Protein 3NX4 (pdb70)

CATH classification: 3.90.180.10 (+1 more: 3.40.50.720)

Secondary structure (DSSP, 8-state):
-EEEEEESSSSEEEEEE---GGGSPP-SEEEEEEEEEE-HHHHHHHHT-TT---S-----SEEEEEEEEESSTT--TT-EEEEE-TTBTTTB--SSBSEEEE-GGG-EEPPTT--TTT---HHHHHH-----TTTTT--GGG--EEESSTTSHHHHHHHHHHHHTT--EEEEES-GGGHHHHHHHT-SEEEEGGGSS---SS-----SEEEESS-HHHHHHHHH--TT-EEEE---TT-SEEEEE--HHHH--EEEE------HHHHHHHHHHHHHHS-HHHHHHHEEEEEGGGHHHHHHHHHTT---SEEEEE--/-EEEEEEETTEEEEEEE---GGGSPP-SEEEEEEEEEE-HHHHHHHHT-TT---S-----SEEEEEEEEE-STT--TT-EEEEE-TTBTTTB--SSBSEEEE-GGG-EEPPTT--TTT---HHHHHH-----TTTTT--GGG--EEESSTTSHHHHHHHHHHHHTT--EEEEES-GGGHHHHHHHT-SEEEEGGGSS---SS-----SEEEES-BHHHHHHHHH--TT-EEEE---TTBSEEEEE--HHHH--EEEE------HHHHHHHHHHHHHHS-HHHHHHHEEEEEGGGHHHHHHHHHTT---SEEEEE--

B-factor: mean 46.07, std 22.83, range [15.89, 258.92]

Structure (mmCIF, N/CA/C/O backbone):
data_3NX4
#
_entry.id   3NX4
#
_cell.length_a   103.218
_cell.length_b   122.364
_cell.length_c   64.912
_cell.angle_alpha   90.0
_cell.angle_beta   121.1
_cell.angle_gamma   90.0
#
_symmetry.space_group_name_H-M   'C 1 2 1'
#
loop_
_entity.id
_entity.type
_entity.pdbx_description
1 polymer 'Putative oxidoreductase'
2 non-polymer 'NADP NICOTINAMIDE-ADENINE-DINUCLEOTIDE PHOSPHATE'
3 water water
#
loop_
_atom_site.group_PDB
_atom_site.id
_atom_site.type_symbol
_atom_site.label_atom_id
_atom_site.label_alt_id
_atom_site.label_comp_id
_atom_site.label_asym_id
_atom_site.label_entity_id
_atom_site.label_seq_id
_atom_site.pdbx_PDB_ins_code
_atom_site.Cartn_x
_atom_site.Cartn_y
_atom_site.Cartn_z
_atom_site.occupancy
_atom_site.B_iso_or_equiv
_atom_site.auth_seq_id
_atom_site.auth_comp_id
_atom_site.auth_asym_id
_atom_site.auth_atom_id
_atom_site.pdbx_PDB_model_num
ATOM 9 N N . GLN A 1 2 ? 26.630 60.018 -14.116 1.00 54.18 2 GLN A N 1
ATOM 10 C CA . GLN A 1 2 ? 26.652 58.652 -14.619 1.00 57.28 2 GLN A CA 1
ATOM 11 C C . GLN A 1 2 ? 26.172 57.598 -13.728 1.00 59.60 2 GLN A C 1
ATOM 12 O O . GLN A 1 2 ? 26.635 57.645 -12.594 1.00 54.58 2 GLN A O 1
ATOM 18 N N . ALA A 1 3 ? 25.357 56.637 -14.127 1.00 49.98 3 ALA A N 1
ATOM 19 C CA . ALA A 1 3 ? 24.989 55.542 -13.255 1.00 57.00 3 ALA A CA 1
ATOM 20 C C . ALA A 1 3 ? 24.770 54.235 -14.008 1.00 59.56 3 ALA A C 1
ATOM 21 O O . ALA A 1 3 ? 24.437 54.242 -15.185 1.00 57.08 3 ALA A O 1
ATOM 23 N N . LEU A 1 4 ? 24.933 53.113 -13.319 1.00 54.70 4 LEU A N 1
ATOM 24 C CA . LEU A 1 4 ? 24.650 51.826 -13.920 1.00 47.12 4 LEU A CA 1
ATOM 25 C C . LEU A 1 4 ? 23.153 51.628 -13.796 1.00 53.22 4 LEU A C 1
ATOM 26 O O . LEU A 1 4 ? 22.601 51.721 -12.711 1.00 56.38 4 LEU A O 1
ATOM 31 N N . ILE A 1 5 ? 22.498 51.357 -14.912 1.00 52.97 5 ILE A N 1
ATOM 32 C CA . ILE A 1 5 ? 21.052 51.243 -14.938 1.00 55.58 5 ILE A CA 1
ATOM 33 C C . ILE A 1 5 ? 20.553 49.878 -15.346 1.00 59.95 5 ILE A C 1
ATOM 34 O O . ILE A 1 5 ? 21.042 49.301 -16.297 1.00 56.61 5 ILE A O 1
ATOM 39 N N . LEU A 1 6 ? 19.569 49.374 -14.616 1.00 62.36 6 LEU A N 1
ATOM 40 C CA . LEU A 1 6 ? 18.975 48.085 -14.913 1.00 67.77 6 LEU A CA 1
ATOM 41 C C . LEU A 1 6 ? 17.571 48.259 -15.451 1.00 76.53 6 LEU A C 1
ATOM 42 O O . LEU A 1 6 ? 16.748 48.925 -14.843 1.00 73.61 6 LEU A O 1
ATOM 47 N N . GLU A 1 7 ? 17.315 47.629 -16.593 1.00 89.64 7 GLU A N 1
ATOM 48 C CA . GLU A 1 7 ? 16.012 47.628 -17.242 1.00 102.16 7 GLU A CA 1
ATOM 49 C C . GLU A 1 7 ? 15.768 46.215 -17.757 1.00 103.32 7 GLU A C 1
ATOM 50 O O . GLU A 1 7 ? 16.712 45.543 -18.161 1.00 103.12 7 GLU A O 1
ATOM 56 N N . GLN A 1 8 ? 14.523 45.748 -17.741 1.00 104.17 8 GLN A N 1
ATOM 57 C CA . GLN A 1 8 ? 14.247 44.410 -18.259 1.00 107.94 8 GLN A CA 1
ATOM 58 C C . GLN A 1 8 ? 13.338 44.484 -19.479 1.00 117.51 8 GLN A C 1
ATOM 59 O O . GLN A 1 8 ? 12.199 44.931 -19.380 1.00 110.50 8 GLN A O 1
ATOM 65 N N . GLN A 1 9 ? 13.847 44.048 -20.629 1.00 133.28 9 GLN A N 1
ATOM 66 C CA . GLN A 1 9 ? 13.062 44.084 -21.859 1.00 149.82 9 GLN A CA 1
ATOM 67 C C . GLN A 1 9 ? 11.861 43.150 -21.869 1.00 155.80 9 GLN A C 1
ATOM 68 O O . GLN A 1 9 ? 10.752 43.554 -22.214 1.00 159.94 9 GLN A O 1
ATOM 74 N N . ASP A 1 10 ? 12.089 41.899 -21.482 1.00 155.21 10 ASP A N 1
ATOM 75 C CA . ASP A 1 10 ? 11.028 40.897 -21.460 1.00 155.06 10 ASP A CA 1
ATOM 76 C C . ASP A 1 10 ? 11.421 39.791 -20.500 1.00 146.80 10 ASP A C 1
ATOM 77 O O . ASP A 1 10 ? 11.911 38.747 -20.927 1.00 144.49 10 ASP A O 1
ATOM 82 N N . GLY A 1 11 ? 11.215 40.008 -19.211 1.00 141.12 11 GLY A N 1
ATOM 83 C CA . GLY A 1 11 ? 11.568 39.004 -18.230 1.00 134.98 11 GLY A CA 1
ATOM 84 C C . GLY A 1 11 ? 13.065 38.822 -18.103 1.00 127.78 11 GLY A C 1
ATOM 85 O O . GLY A 1 11 ? 13.541 37.963 -17.363 1.00 129.31 11 GLY A O 1
ATOM 86 N N . LYS A 1 12 ? 13.811 39.637 -18.838 1.00 118.26 12 LYS A N 1
ATOM 87 C CA . LYS A 1 12 ? 15.261 39.594 -18.769 1.00 109.24 12 LYS A CA 1
ATOM 88 C C . LYS A 1 12 ? 15.833 40.976 -18.489 1.00 97.50 12 LYS A C 1
ATOM 89 O O . LYS A 1 12 ? 15.436 41.959 -19.106 1.00 92.21 12 LYS A O 1
ATOM 95 N N . THR A 1 13 ? 16.762 41.038 -17.542 1.00 89.29 13 THR A N 1
ATOM 96 C CA . THR A 1 13 ? 17.389 42.294 -17.160 1.00 79.86 13 THR A CA 1
ATOM 97 C C . THR A 1 13 ? 18.491 42.755 -18.108 1.00 79.04 13 THR A C 1
ATOM 98 O O . THR A 1 13 ? 19.286 41.954 -18.585 1.00 76.33 13 THR A O 1
ATOM 102 N N . LEU A 1 14 ? 18.539 44.057 -18.362 1.00 78.45 14 LEU A N 1
ATOM 103 C CA . LEU A 1 14 ? 19.575 44.642 -19.199 1.00 72.91 14 LEU A CA 1
ATOM 104 C C . LEU A 1 14 ? 20.321 45.677 -18.376 1.00 66.79 14 LEU A C 1
ATOM 105 O O . LEU A 1 14 ? 19.706 46.544 -17.768 1.00 66.89 14 LEU A O 1
ATOM 110 N N . ALA A 1 15 ? 21.646 45.590 -18.361 1.00 64.11 15 ALA A N 1
ATOM 111 C CA . ALA A 1 15 ? 22.448 46.515 -17.582 1.00 63.10 15 ALA A CA 1
ATOM 112 C C . ALA A 1 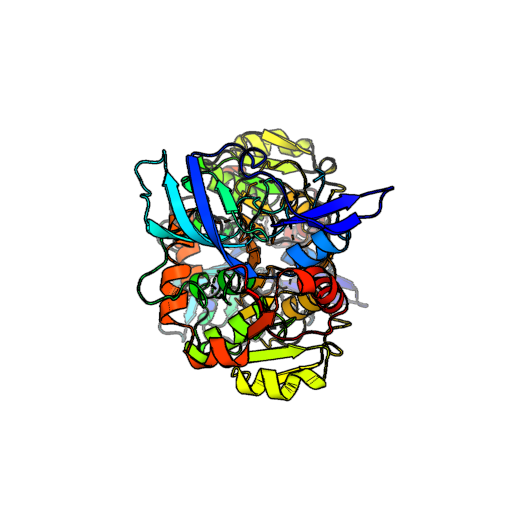15 ? 23.389 47.328 -18.441 1.00 62.50 15 ALA A C 1
ATOM 113 O O . ALA A 1 15 ? 24.134 46.781 -19.233 1.00 66.59 15 ALA A O 1
ATOM 115 N N . SER A 1 16 ? 23.354 48.640 -18.273 1.00 59.34 16 SER A N 1
ATOM 116 C CA . SER A 1 16 ? 24.229 49.514 -19.025 1.00 62.66 16 SER A CA 1
ATOM 117 C C . SER A 1 16 ? 24.532 50.763 -18.246 1.00 55.31 16 SER A C 1
ATOM 118 O O . SER A 1 16 ? 23.711 51.221 -17.479 1.00 58.00 16 SER A O 1
ATOM 121 N N . VAL A 1 17 ? 25.701 51.336 -18.458 1.00 50.19 17 VAL A N 1
ATOM 122 C CA . VAL A 1 17 ? 26.013 52.591 -17.818 1.00 53.32 17 VAL A CA 1
ATOM 123 C C . VAL A 1 17 ? 25.378 53.696 -18.652 1.00 59.58 17 VAL A C 1
ATOM 124 O O . VAL A 1 17 ? 25.494 53.717 -19.874 1.00 62.60 17 VAL A O 1
ATOM 128 N N . GLN A 1 18 ? 24.693 54.604 -17.975 1.00 59.90 18 GLN A N 1
ATOM 129 C CA . GLN A 1 18 ? 23.979 55.688 -18.622 1.00 62.84 18 GLN A CA 1
ATOM 130 C C . GLN A 1 18 ? 24.217 57.006 -17.926 1.00 68.35 18 GLN A C 1
ATOM 131 O O . GLN A 1 18 ? 24.706 57.060 -16.805 1.00 69.28 18 GLN A O 1
ATOM 137 N N . HIS A 1 19 ? 23.874 58.074 -18.624 1.00 75.72 19 HIS A N 1
ATOM 138 C CA . HIS A 1 19 ? 23.944 59.408 -18.078 1.00 82.48 19 HIS A CA 1
ATOM 139 C C . HIS A 1 19 ? 22.523 59.824 -17.770 1.00 76.94 19 HIS A C 1
ATOM 140 O O . HIS A 1 19 ? 21.603 59.520 -18.519 1.00 75.95 19 HIS A O 1
ATOM 147 N N . LEU A 1 20 ? 22.341 60.473 -16.632 1.00 75.55 20 LEU A N 1
ATOM 148 C CA . LEU A 1 20 ? 21.027 60.925 -16.225 1.00 78.62 20 LEU A CA 1
ATOM 149 C C . LEU A 1 20 ? 21.142 62.192 -15.422 1.00 81.00 20 LEU A C 1
ATOM 150 O O . LEU A 1 20 ? 22.228 62.564 -14.991 1.00 78.68 20 LEU A O 1
ATOM 155 N N . GLU A 1 21 ? 20.024 62.884 -15.267 1.00 81.58 21 GLU A N 1
ATOM 156 C CA . GLU A 1 21 ? 19.998 64.083 -14.453 1.00 82.04 21 GLU A CA 1
ATOM 157 C C . GLU A 1 21 ? 19.827 63.730 -12.985 1.00 68.67 21 GLU A C 1
ATOM 158 O O . GLU A 1 21 ? 19.073 62.839 -12.631 1.00 65.04 21 GLU A O 1
ATOM 164 N N . GLU A 1 22 ? 20.501 64.488 -12.141 1.00 56.40 22 GLU A N 1
ATOM 165 C CA . GLU A 1 22 ? 20.504 64.265 -10.712 1.00 60.15 22 GLU A CA 1
ATOM 166 C C . GLU A 1 22 ? 19.087 64.351 -10.179 1.00 64.86 22 GLU A C 1
ATOM 167 O O . GLU A 1 22 ? 18.731 63.677 -9.223 1.00 62.54 22 GLU A O 1
ATOM 173 N N . SER A 1 23 ? 18.287 65.208 -10.798 1.00 64.58 23 SER A N 1
ATOM 174 C CA . SER A 1 23 ? 16.903 65.433 -10.379 1.00 63.20 23 SER A CA 1
ATOM 175 C C . SER A 1 23 ? 16.021 64.193 -10.553 1.00 62.50 23 SER A C 1
ATOM 176 O O . SER A 1 23 ? 14.871 64.184 -10.125 1.00 69.64 23 SER A O 1
ATOM 179 N N . GLN A 1 24 ? 16.565 63.155 -11.182 1.00 63.28 24 GLN A N 1
ATOM 180 C CA . GLN A 1 24 ? 15.840 61.899 -11.373 1.00 65.23 24 GLN A CA 1
ATOM 181 C C . GLN A 1 24 ? 15.970 60.966 -10.168 1.00 64.30 24 GLN A C 1
ATOM 182 O O . GLN A 1 24 ? 15.227 59.989 -10.044 1.00 62.68 24 GLN A O 1
ATOM 188 N N . LEU A 1 25 ? 16.925 61.258 -9.291 1.00 58.28 25 LEU A N 1
ATOM 189 C CA . LEU A 1 25 ? 17.135 60.441 -8.102 1.00 53.61 25 LEU A CA 1
ATOM 190 C C . LEU A 1 25 ? 15.896 60.454 -7.211 1.00 59.06 25 LEU A C 1
ATOM 191 O O . LEU A 1 25 ? 15.147 61.433 -7.205 1.00 59.33 25 LEU A O 1
ATOM 196 N N . PRO A 1 26 ? 15.686 59.373 -6.440 1.00 49.98 26 PRO A N 1
ATOM 197 C CA . PRO A 1 26 ? 14.540 59.331 -5.525 1.00 49.65 26 PRO A CA 1
ATOM 198 C C . PRO A 1 26 ? 14.618 60.469 -4.519 1.00 58.15 26 PRO A C 1
ATOM 199 O O . PRO A 1 26 ? 15.657 61.118 -4.400 1.00 58.79 26 PRO A O 1
ATOM 203 N N . ALA A 1 27 ? 13.531 60.715 -3.800 1.00 62.27 27 ALA A N 1
ATOM 204 C CA . ALA A 1 27 ? 13.536 61.765 -2.792 1.00 63.27 27 ALA A CA 1
ATOM 205 C C . ALA A 1 27 ? 14.244 61.277 -1.536 1.00 57.29 27 ALA A C 1
ATOM 206 O O . ALA A 1 27 ? 14.180 60.096 -1.197 1.00 59.61 27 ALA A O 1
ATOM 208 N N . GLY A 1 28 ? 14.925 62.192 -0.855 1.00 54.94 28 GLY A N 1
ATOM 209 C CA . GLY A 1 28 ? 15.606 61.871 0.385 1.00 51.69 28 GLY A CA 1
ATOM 210 C C . GLY A 1 28 ? 16.316 63.075 0.971 1.00 50.41 28 GLY A C 1
ATOM 211 O O . GLY A 1 28 ? 16.634 64.030 0.264 1.00 54.34 28 GLY A O 1
ATOM 212 N N . ASP A 1 29 ? 16.582 63.020 2.270 1.00 44.56 29 ASP A N 1
ATOM 213 C CA . ASP A 1 29 ? 17.160 64.157 2.975 1.00 41.71 29 ASP A CA 1
ATOM 214 C C . ASP A 1 29 ? 18.636 64.395 2.700 1.00 41.66 29 ASP A C 1
ATOM 215 O O . ASP A 1 29 ? 19.112 65.518 2.828 1.00 42.21 29 ASP A O 1
ATOM 220 N N . VAL A 1 30 ? 19.370 63.344 2.342 1.00 38.73 30 VAL A N 1
ATOM 221 C CA . VAL A 1 30 ? 20.811 63.481 2.202 1.00 35.81 30 VAL A CA 1
ATOM 222 C C . VAL A 1 30 ? 21.280 63.102 0.809 1.00 43.50 30 VAL A C 1
ATOM 223 O O . VAL A 1 30 ? 21.017 61.993 0.343 1.00 35.78 30 VAL A O 1
ATOM 227 N N . THR A 1 31 ? 21.963 64.041 0.153 1.00 37.85 31 THR A N 1
ATOM 228 C CA . THR A 1 31 ? 22.556 63.806 -1.157 1.00 36.76 31 THR A CA 1
ATOM 229 C C . THR A 1 31 ? 24.046 63.545 -1.034 1.00 39.58 31 THR A C 1
ATOM 230 O O . THR A 1 31 ? 24.787 64.346 -0.461 1.00 42.86 31 THR A O 1
ATOM 234 N N . VAL A 1 32 ? 24.479 62.416 -1.580 1.00 36.79 32 VAL A N 1
ATOM 235 C CA . VAL A 1 32 ? 25.859 61.984 -1.443 1.00 35.65 32 VAL A CA 1
ATOM 236 C C . VAL A 1 32 ? 26.540 61.892 -2.796 1.00 40.74 32 VAL A C 1
ATOM 237 O O . VAL A 1 32 ? 25.994 61.315 -3.737 1.00 42.43 32 VAL A O 1
ATOM 241 N N . ASP A 1 33 ? 27.726 62.481 -2.893 1.00 41.04 33 ASP A N 1
ATOM 242 C CA . ASP A 1 33 ? 28.576 62.290 -4.056 1.00 44.03 33 ASP A CA 1
ATOM 243 C C . ASP A 1 33 ? 29.394 61.034 -3.801 1.00 42.34 33 ASP A C 1
ATOM 244 O O . ASP A 1 33 ? 30.256 61.018 -2.923 1.00 38.92 33 ASP A O 1
ATOM 249 N N . VAL A 1 34 ? 29.094 59.984 -4.559 1.00 40.79 34 VAL A N 1
ATOM 250 C CA . VAL A 1 34 ? 29.664 58.660 -4.336 1.00 42.24 34 VAL A CA 1
ATOM 251 C C . VAL A 1 34 ? 31.066 58.543 -4.905 1.00 46.27 34 VAL A C 1
ATOM 252 O O . VAL A 1 34 ? 31.314 58.923 -6.049 1.00 42.49 34 VAL A O 1
ATOM 256 N N . HIS A 1 35 ? 31.987 58.011 -4.109 1.00 41.04 35 HIS A N 1
ATOM 257 C CA . HIS A 1 35 ? 33.363 57.853 -4.567 1.00 42.71 35 HIS A CA 1
ATOM 258 C C . HIS A 1 35 ? 33.738 56.393 -4.744 1.00 40.66 35 HIS A C 1
ATOM 259 O O . HIS A 1 35 ? 34.583 56.064 -5.573 1.00 42.73 35 HIS A O 1
ATOM 266 N N . TRP A 1 36 ? 33.096 55.523 -3.967 1.00 34.83 36 TRP A N 1
ATOM 267 C CA . TRP A 1 36 ? 33.338 54.087 -4.046 1.00 35.32 36 TRP A CA 1
ATOM 268 C C . TRP A 1 36 ? 32.044 53.315 -3.867 1.00 39.69 36 TRP A C 1
ATOM 269 O O . TRP A 1 36 ? 31.141 53.752 -3.149 1.00 35.34 36 TRP A O 1
ATOM 280 N N . SER A 1 37 ? 31.954 52.173 -4.535 1.00 36.90 37 SER A N 1
ATOM 281 C CA . SER A 1 37 ? 30.909 51.200 -4.253 1.00 34.13 37 SER A CA 1
ATOM 282 C C . SER A 1 37 ? 31.555 49.810 -4.272 1.00 36.81 37 SER A C 1
ATOM 283 O O . SER A 1 37 ? 32.781 49.696 -4.258 1.00 37.31 37 SER A O 1
ATOM 286 N N . SER A 1 38 ? 30.740 48.760 -4.291 1.00 31.83 38 SER A N 1
ATOM 287 C CA . SER A 1 38 ? 31.269 47.408 -4.404 1.00 31.55 38 SER A CA 1
ATOM 288 C C . SER A 1 38 ? 30.253 46.488 -5.060 1.00 34.79 38 SER A C 1
ATOM 289 O O . SER A 1 38 ? 29.117 46.882 -5.304 1.00 37.17 38 SER A O 1
ATOM 292 N N . LEU A 1 39 ? 30.675 45.273 -5.384 1.00 30.61 39 LEU A N 1
ATOM 293 C CA . LEU A 1 39 ? 29.750 44.276 -5.890 1.00 33.27 39 LEU A CA 1
ATOM 294 C C . LEU A 1 39 ? 29.665 43.129 -4.902 1.00 37.69 39 LEU A C 1
ATOM 295 O O . LEU A 1 39 ? 30.663 42.458 -4.636 1.00 37.02 39 LEU A O 1
ATOM 300 N N . ASN A 1 40 ? 28.467 42.910 -4.371 1.00 31.79 40 ASN A N 1
ATOM 301 C CA . ASN A 1 40 ? 28.190 41.762 -3.522 1.00 33.90 40 ASN A CA 1
ATOM 302 C C . ASN A 1 40 ? 27.443 40.710 -4.319 1.00 32.19 40 ASN A C 1
ATOM 303 O O . ASN A 1 40 ? 26.972 40.973 -5.421 1.00 33.41 40 ASN A O 1
ATOM 308 N N . TYR A 1 41 ? 27.324 39.517 -3.752 1.00 27.12 41 TYR A N 1
ATOM 309 C CA . TYR A 1 41 ? 26.556 38.461 -4.391 1.00 32.54 41 TYR A CA 1
ATOM 310 C C . TYR A 1 41 ? 25.160 38.973 -4.739 1.00 37.66 41 TYR A C 1
ATOM 311 O O . TYR A 1 41 ? 24.650 38.724 -5.832 1.00 33.34 41 TYR A O 1
ATOM 320 N N . LYS A 1 42 ? 24.542 39.704 -3.815 1.00 32.86 42 LYS A N 1
ATOM 321 C CA . LYS A 1 42 ? 23.195 40.200 -4.066 1.00 37.64 42 LYS A CA 1
ATOM 322 C C . LYS A 1 42 ? 23.171 41.188 -5.240 1.00 36.07 42 LYS A C 1
ATOM 323 O O . LYS A 1 42 ? 22.245 41.168 -6.047 1.00 43.55 42 LYS A O 1
ATOM 329 N N . ASP A 1 43 ? 24.189 42.043 -5.333 1.00 33.67 43 ASP A N 1
ATOM 330 C CA . ASP A 1 43 ? 24.310 42.965 -6.462 1.00 36.98 43 ASP A CA 1
ATOM 331 C C . ASP A 1 43 ? 24.462 42.185 -7.774 1.00 36.07 43 ASP A C 1
ATOM 332 O O . ASP A 1 43 ? 23.922 42.580 -8.807 1.00 40.62 43 ASP A O 1
ATOM 337 N N . ALA A 1 44 ? 25.221 41.091 -7.735 1.00 37.19 44 ALA A N 1
ATOM 338 C CA . ALA A 1 44 ? 25.441 40.279 -8.931 1.00 35.92 44 ALA A CA 1
ATOM 339 C C . ALA A 1 44 ? 24.138 39.616 -9.387 1.00 39.38 44 ALA A C 1
ATOM 340 O O . ALA A 1 44 ? 23.849 39.559 -10.580 1.00 43.90 44 ALA A O 1
ATOM 342 N N . LEU A 1 45 ? 23.352 39.122 -8.434 1.00 40.58 45 LEU A N 1
ATOM 343 C CA . LEU A 1 45 ? 22.019 38.598 -8.735 1.00 45.07 45 LEU A CA 1
ATOM 344 C C . LEU A 1 45 ? 21.135 39.661 -9.390 1.00 45.72 45 LEU A C 1
ATOM 345 O O . LEU A 1 45 ? 20.480 39.402 -10.400 1.00 44.65 45 LEU A O 1
ATOM 350 N N . ALA A 1 46 ? 21.105 40.853 -8.799 1.00 47.34 46 ALA A N 1
ATOM 351 C CA . ALA A 1 46 ? 20.332 41.957 -9.357 1.00 44.50 46 ALA A CA 1
ATOM 352 C C . ALA A 1 46 ? 20.757 42.250 -10.794 1.00 47.09 46 ALA A C 1
ATOM 353 O O . ALA A 1 46 ? 19.928 42.312 -11.705 1.00 51.34 46 ALA A O 1
ATOM 355 N N . ILE A 1 47 ? 22.058 42.424 -10.989 1.00 40.42 47 ILE A N 1
ATOM 356 C CA . ILE A 1 47 ? 22.583 42.887 -12.268 1.00 47.42 47 ILE A CA 1
ATOM 357 C C . ILE A 1 47 ? 22.419 41.846 -13.380 1.00 57.12 47 ILE A C 1
ATOM 358 O O . ILE A 1 47 ? 22.252 42.203 -14.544 1.00 51.97 47 ILE A O 1
ATOM 363 N N . THR A 1 48 ? 22.456 40.566 -13.019 1.00 57.30 48 THR A N 1
ATOM 364 C CA . THR A 1 48 ? 22.267 39.496 -13.995 1.00 52.02 48 THR A CA 1
ATOM 365 C C . THR A 1 48 ? 20.803 39.094 -14.132 1.00 57.50 48 THR A C 1
ATOM 366 O O . THR A 1 48 ? 20.458 38.272 -14.972 1.00 61.77 48 THR A O 1
ATOM 370 N N . GLY A 1 49 ? 19.942 39.666 -13.300 1.00 66.06 49 GLY A N 1
ATOM 371 C CA . GLY A 1 49 ? 18.518 39.406 -13.403 1.00 73.01 49 GLY A CA 1
ATOM 372 C C . GLY A 1 49 ? 18.081 38.103 -12.762 1.00 79.08 49 GLY A C 1
ATOM 373 O O . GLY A 1 49 ? 16.919 37.709 -12.862 1.00 79.97 49 GLY A O 1
ATOM 374 N N . LYS A 1 50 ? 19.011 37.429 -12.097 1.00 80.97 50 LYS A N 1
ATOM 375 C CA . LYS A 1 50 ? 18.680 36.212 -11.373 1.00 83.20 50 LYS A CA 1
ATOM 376 C C . LYS A 1 50 ? 18.292 36.543 -9.933 1.00 85.15 50 LYS A C 1
ATOM 377 O O . LYS A 1 50 ? 18.689 37.577 -9.396 1.00 88.01 50 LYS A O 1
ATOM 383 N N . GLY A 1 51 ? 17.491 35.676 -9.323 1.00 83.86 51 GLY A N 1
ATOM 384 C CA . GLY A 1 51 ? 17.211 35.771 -7.903 1.00 83.76 51 GLY A CA 1
ATOM 385 C C . GLY A 1 51 ? 16.047 36.648 -7.481 1.00 84.48 51 GLY A C 1
ATOM 386 O O . GLY A 1 51 ? 15.788 36.793 -6.285 1.00 81.46 51 GLY A O 1
ATOM 387 N N . LYS A 1 52 ? 15.349 37.242 -8.444 1.00 86.17 52 LYS A N 1
ATOM 388 C CA . LYS A 1 52 ? 14.161 38.034 -8.133 1.00 86.59 52 LYS A CA 1
ATOM 389 C C . LYS A 1 52 ? 14.475 39.141 -7.120 1.00 78.76 52 LYS A C 1
ATOM 390 O O . LYS A 1 52 ? 13.607 39.572 -6.361 1.00 79.94 52 LYS A O 1
ATOM 396 N N . ILE A 1 53 ? 15.722 39.598 -7.111 1.00 70.96 53 ILE A N 1
ATOM 397 C CA . ILE A 1 53 ? 16.146 40.651 -6.195 1.00 63.99 53 ILE A CA 1
ATOM 398 C C . ILE A 1 53 ? 15.440 41.975 -6.484 1.00 63.09 53 ILE A C 1
ATOM 399 O O . ILE A 1 53 ? 14.983 42.661 -5.568 1.00 57.80 53 ILE A O 1
ATOM 404 N N . ILE A 1 54 ? 15.335 42.321 -7.759 1.00 70.24 54 ILE A N 1
ATOM 405 C CA . ILE A 1 54 ? 14.712 43.574 -8.145 1.00 76.36 54 ILE A CA 1
ATOM 406 C C . ILE A 1 54 ? 13.312 43.371 -8.704 1.00 87.86 54 ILE A C 1
ATOM 407 O O . ILE A 1 54 ? 13.132 42.673 -9.696 1.00 86.31 54 ILE A O 1
ATOM 412 N N . ARG A 1 55 ? 12.323 43.985 -8.064 1.00 83.69 55 ARG A N 1
ATOM 413 C CA . ARG A 1 55 ? 10.950 43.919 -8.552 1.00 96.88 55 ARG A CA 1
ATOM 414 C C . ARG A 1 55 ? 10.499 45.239 -9.178 1.00 101.28 55 ARG A C 1
ATOM 415 O O . ARG A 1 55 ? 9.437 45.314 -9.781 1.00 104.50 55 ARG A O 1
ATOM 423 N N . HIS A 1 56 ? 11.321 46.270 -9.042 1.00 100.03 56 HIS A N 1
ATOM 424 C CA . HIS A 1 56 ? 11.014 47.581 -9.593 1.00 98.18 56 HIS A CA 1
ATOM 425 C C . HIS A 1 56 ? 12.057 48.003 -10.621 1.00 85.23 56 HIS A C 1
ATOM 426 O O . HIS A 1 56 ? 13.242 47.942 -10.355 1.00 85.03 56 HIS A O 1
ATOM 433 N N . PHE A 1 57 ? 11.612 48.437 -11.790 1.00 76.92 57 PHE A N 1
ATOM 434 C CA . PHE A 1 57 ? 12.514 48.905 -12.833 1.00 69.93 57 PHE A CA 1
ATOM 435 C C . PHE A 1 57 ? 11.967 50.201 -13.403 1.00 70.35 57 PHE A C 1
ATOM 436 O O . PHE A 1 57 ? 10.761 50.398 -13.423 1.00 75.49 57 PHE A O 1
ATOM 444 N N . PRO A 1 58 ? 12.828 51.084 -13.883 1.00 67.43 58 PRO A N 1
ATOM 445 C CA . PRO A 1 58 ? 14.279 50.920 -13.877 1.00 64.85 58 PRO A CA 1
ATOM 446 C C . PRO A 1 58 ? 14.894 51.083 -12.490 1.00 65.44 58 PRO A C 1
ATOM 447 O O . PRO A 1 58 ? 14.353 51.780 -11.643 1.00 66.06 58 PRO A O 1
ATOM 459 N N . ILE A 1 60 ? 18.687 51.523 -10.127 1.00 56.71 60 ILE A N 1
ATOM 460 C CA . ILE A 1 60 ? 20.117 51.712 -10.007 1.00 49.69 60 ILE A CA 1
ATOM 461 C C . ILE A 1 60 ? 20.490 50.751 -8.888 1.00 46.57 60 ILE A C 1
ATOM 462 O O . ILE A 1 60 ? 20.049 50.917 -7.764 1.00 49.86 60 ILE A O 1
ATOM 467 N N . PRO A 1 61 ? 21.292 49.742 -9.196 1.00 44.30 61 PRO A N 1
ATOM 468 C CA . PRO A 1 61 ? 21.639 48.734 -8.195 1.00 40.70 61 PRO A CA 1
ATOM 469 C C . PRO A 1 61 ? 22.810 49.203 -7.341 1.00 40.30 61 PRO A C 1
ATOM 470 O O . PRO A 1 61 ? 23.316 50.316 -7.533 1.00 39.56 61 PRO A O 1
ATOM 474 N N . GLY A 1 62 ? 23.231 48.355 -6.408 1.00 38.48 62 GLY A N 1
ATOM 475 C CA . GLY A 1 62 ? 24.345 48.665 -5.534 1.00 36.50 62 GLY A CA 1
ATOM 476 C C . GLY A 1 62 ? 23.858 48.891 -4.114 1.00 37.48 62 GLY A C 1
ATOM 477 O O . GLY A 1 62 ? 23.306 49.949 -3.797 1.00 37.09 62 GLY A O 1
ATOM 478 N N . ILE A 1 63 ? 24.069 47.897 -3.256 1.00 32.19 63 ILE A N 1
ATOM 479 C CA . ILE A 1 63 ? 23.571 47.958 -1.891 1.00 33.88 63 ILE A CA 1
ATOM 480 C C . ILE A 1 63 ? 24.540 48.698 -0.971 1.00 33.17 63 ILE A C 1
ATOM 481 O O . ILE A 1 63 ? 24.231 48.945 0.193 1.00 31.85 63 ILE A O 1
ATOM 486 N N . ASP A 1 64 ? 25.710 49.049 -1.498 1.00 27.40 64 ASP A N 1
ATOM 487 C CA . ASP A 1 64 ? 26.716 49.764 -0.719 1.00 33.84 64 ASP A CA 1
ATOM 488 C C . ASP A 1 64 ? 27.147 51.040 -1.432 1.00 37.67 64 ASP A C 1
ATOM 489 O O . ASP A 1 64 ? 27.100 51.120 -2.657 1.00 33.93 64 ASP A O 1
ATOM 494 N N . PHE A 1 65 ? 27.600 52.023 -0.663 1.00 31.00 65 PHE A N 1
ATOM 495 C CA . PHE A 1 65 ? 28.372 53.125 -1.230 1.00 34.35 65 PHE A CA 1
ATOM 496 C C . PHE A 1 65 ? 29.123 53.872 -0.136 1.00 36.10 65 PHE A C 1
ATOM 497 O O . PHE A 1 65 ? 28.791 53.767 1.045 1.00 31.45 65 PHE A O 1
ATOM 505 N N . ALA A 1 66 ? 30.158 54.599 -0.535 1.00 29.02 66 ALA A N 1
ATOM 506 C CA . ALA A 1 66 ? 30.837 55.519 0.361 1.00 29.40 66 ALA A CA 1
ATOM 507 C C . ALA A 1 66 ? 31.125 56.804 -0.408 1.00 32.44 66 ALA A C 1
ATOM 508 O O . ALA A 1 66 ? 31.533 56.761 -1.568 1.00 37.11 66 ALA A O 1
ATOM 510 N N . GLY A 1 67 ? 30.919 57.945 0.233 1.00 34.27 67 GLY A N 1
ATOM 511 C CA . GLY A 1 67 ? 31.167 59.206 -0.436 1.00 36.00 67 GLY A CA 1
ATOM 512 C C . GLY A 1 67 ? 31.065 60.375 0.507 1.00 37.19 67 GLY A C 1
ATOM 513 O O . GLY A 1 67 ? 31.106 60.210 1.729 1.00 35.18 67 GLY A O 1
ATOM 514 N N . THR A 1 68 ? 30.920 61.561 -0.074 1.00 36.83 68 THR A N 1
ATOM 515 C CA . THR A 1 68 ? 30.885 62.798 0.681 1.00 34.60 68 THR A CA 1
ATOM 516 C C . THR A 1 68 ? 29.525 63.455 0.522 1.00 37.85 68 THR A C 1
ATOM 517 O O . THR A 1 68 ? 28.999 63.554 -0.587 1.00 37.60 68 THR A O 1
ATOM 521 N N . VAL A 1 69 ? 28.962 63.919 1.631 1.00 38.03 69 VAL A N 1
ATOM 522 C CA . VAL A 1 69 ? 27.682 64.612 1.604 1.00 38.55 69 VAL A CA 1
ATOM 523 C C . VAL A 1 69 ? 27.799 65.906 0.801 1.00 43.83 69 VAL A C 1
ATOM 524 O O . VAL A 1 69 ? 28.651 66.750 1.083 1.00 40.04 69 VAL A O 1
ATOM 528 N N . HIS A 1 70 ? 26.960 66.051 -0.218 1.00 43.25 70 HIS A N 1
ATOM 529 C CA . HIS A 1 70 ? 26.895 67.313 -0.957 1.00 42.98 70 HIS A CA 1
ATOM 530 C C . HIS A 1 70 ? 25.951 68.275 -0.242 1.00 47.69 70 HIS A C 1
ATOM 531 O O . HIS A 1 70 ? 26.267 69.449 -0.047 1.00 47.54 70 HIS A O 1
ATOM 538 N N . ALA A 1 71 ? 24.784 67.765 0.142 1.00 43.60 71 ALA A N 1
ATOM 539 C CA . ALA A 1 71 ? 23.794 68.562 0.860 1.00 42.57 71 ALA A CA 1
ATOM 540 C C . ALA A 1 71 ? 22.972 67.674 1.780 1.00 44.57 71 ALA A C 1
ATOM 541 O O . ALA A 1 71 ? 22.799 66.488 1.512 1.00 48.79 71 ALA A O 1
ATOM 543 N N . SER A 1 72 ? 22.459 68.255 2.859 1.00 44.60 72 SER A N 1
ATOM 544 C CA . SER A 1 72 ? 21.662 67.507 3.821 1.00 40.84 72 SER A CA 1
ATOM 545 C C . SER A 1 72 ? 20.554 68.350 4.447 1.00 40.94 72 SER A C 1
ATOM 546 O O . SER A 1 72 ? 20.797 69.464 4.895 1.00 45.71 72 SER A O 1
ATOM 549 N N . GLU A 1 73 ? 19.350 67.792 4.484 1.00 38.08 73 GLU A N 1
ATOM 550 C CA . GLU A 1 73 ? 18.240 68.354 5.255 1.00 42.68 73 GLU A CA 1
ATOM 551 C C . GLU A 1 73 ? 18.092 67.627 6.592 1.00 43.77 73 GLU A C 1
ATOM 552 O O . GLU A 1 73 ? 17.192 67.917 7.376 1.00 45.26 73 GLU A O 1
ATOM 558 N N . ASP A 1 74 ? 18.986 66.683 6.848 1.00 44.43 74 ASP A N 1
ATOM 559 C CA . ASP A 1 74 ? 18.989 65.941 8.099 1.00 43.98 74 ASP A CA 1
ATOM 560 C C . ASP A 1 74 ? 19.993 66.601 9.036 1.00 45.92 74 ASP A C 1
ATOM 561 O O . ASP A 1 74 ? 21.156 66.778 8.673 1.00 47.30 74 ASP A O 1
ATOM 566 N N . PRO A 1 75 ? 19.556 66.970 10.250 1.00 45.75 75 PRO A N 1
ATOM 567 C CA . PRO A 1 75 ? 20.465 67.698 11.145 1.00 49.59 75 PRO A CA 1
ATOM 568 C C . PRO A 1 75 ? 21.671 66.865 11.613 1.00 47.81 75 PRO A C 1
ATOM 569 O O . PRO A 1 75 ? 22.603 67.427 12.185 1.00 50.74 75 PRO A O 1
ATOM 573 N N . ARG A 1 76 ? 21.675 65.561 11.344 1.00 41.69 76 ARG A N 1
ATOM 574 C CA . ARG A 1 76 ? 22.796 64.713 11.758 1.00 40.59 76 ARG A CA 1
ATOM 575 C C . ARG A 1 76 ? 23.940 64.679 10.738 1.00 42.82 76 ARG A C 1
ATOM 576 O O . ARG A 1 76 ? 25.023 64.166 11.028 1.00 41.96 76 ARG A O 1
ATOM 584 N N . PHE A 1 77 ? 23.699 65.216 9.546 1.00 41.51 77 PHE A N 1
ATOM 585 C CA . PHE A 1 77 ? 24.708 65.203 8.489 1.00 38.33 77 PHE A CA 1
ATOM 586 C C . PHE A 1 77 ? 24.905 66.581 7.882 1.00 47.79 77 PHE A C 1
ATOM 587 O O . PHE A 1 77 ? 23.968 67.383 7.815 1.00 47.22 77 PHE A O 1
ATOM 595 N N . HIS A 1 78 ? 26.131 66.865 7.454 1.00 46.52 78 HIS A N 1
ATOM 596 C CA . HIS A 1 78 ? 26.448 68.188 6.927 1.00 50.88 78 HIS A CA 1
ATOM 597 C C . HIS A 1 78 ? 27.254 68.091 5.636 1.00 50.70 78 HIS A C 1
ATOM 598 O O . HIS A 1 78 ? 27.866 67.056 5.347 1.00 47.97 78 HIS A O 1
ATOM 605 N N . ALA A 1 79 ? 27.246 69.165 4.855 1.00 47.56 79 ALA A N 1
ATOM 606 C CA . ALA A 1 79 ? 28.003 69.194 3.614 1.00 48.86 79 ALA A CA 1
ATOM 607 C C . ALA A 1 79 ? 29.488 68.989 3.898 1.00 47.42 79 ALA A C 1
ATOM 608 O O . ALA A 1 79 ? 30.046 69.603 4.804 1.00 45.48 79 ALA A O 1
ATOM 610 N N . GLY A 1 80 ? 30.124 68.124 3.120 1.00 42.07 80 GLY A N 1
ATOM 611 C CA . GLY A 1 80 ? 31.538 67.840 3.298 1.00 47.19 80 GLY A CA 1
ATOM 612 C C . GLY A 1 80 ? 31.834 66.611 4.149 1.00 42.45 80 GLY A C 1
ATOM 613 O O . GLY A 1 80 ? 32.969 66.143 4.206 1.00 44.91 80 GLY A O 1
ATOM 614 N N . GLN A 1 81 ? 30.810 66.079 4.807 1.00 42.10 81 GLN A N 1
ATOM 615 C CA . GLN A 1 81 ? 30.988 64.943 5.707 1.00 39.24 81 GLN A CA 1
ATOM 616 C C . GLN A 1 81 ? 31.212 63.636 4.939 1.00 40.72 81 GLN A C 1
ATOM 617 O O . GLN A 1 81 ? 30.520 63.374 3.958 1.00 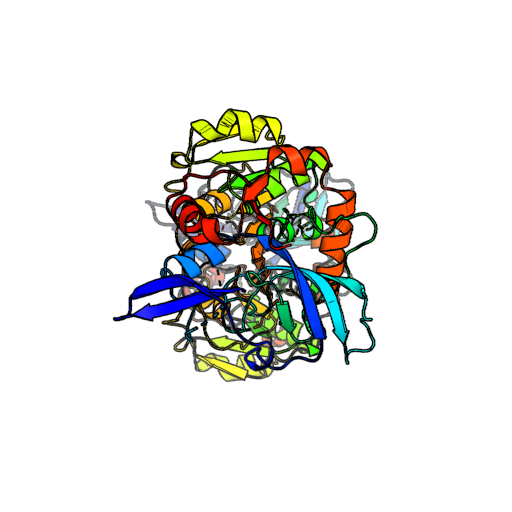39.72 81 GLN A O 1
ATOM 623 N N . GLU A 1 82 ? 32.178 62.828 5.385 1.00 39.32 82 GLU A N 1
ATOM 624 C CA . GLU A 1 82 ? 32.390 61.487 4.835 1.00 37.27 82 GLU A CA 1
ATOM 625 C C . GLU A 1 82 ? 31.414 60.475 5.444 1.00 35.56 82 GLU A C 1
ATOM 626 O O . GLU A 1 82 ? 31.296 60.380 6.670 1.00 37.07 82 GLU A O 1
ATOM 632 N N . VAL A 1 83 ? 30.729 59.713 4.591 1.00 33.01 83 VAL A N 1
ATOM 633 C CA . VAL A 1 83 ? 29.739 58.733 5.051 1.00 32.01 83 VAL A CA 1
ATOM 634 C C . VAL A 1 83 ? 29.802 57.424 4.270 1.00 39.47 83 VAL A C 1
ATOM 635 O O . VAL A 1 83 ? 30.392 57.350 3.190 1.00 35.46 83 VAL A O 1
ATOM 639 N N . LEU A 1 84 ? 29.189 56.382 4.824 1.00 37.45 84 LEU A N 1
ATOM 640 C CA . LEU A 1 84 ? 29.058 55.130 4.097 1.00 33.28 84 LEU A CA 1
ATOM 641 C C . LEU A 1 84 ? 27.639 54.615 4.253 1.00 31.42 84 LEU A C 1
ATOM 642 O O . LEU A 1 84 ? 26.909 55.047 5.135 1.00 33.00 84 LEU A O 1
ATOM 647 N N . LEU A 1 85 ? 27.243 53.700 3.383 1.00 32.12 85 LEU A N 1
ATOM 648 C CA . LEU A 1 85 ? 25.944 53.065 3.516 1.00 34.57 85 LEU A CA 1
ATOM 649 C C . LEU A 1 85 ? 26.030 51.625 3.036 1.00 33.41 85 LEU A C 1
ATOM 650 O O . LEU A 1 85 ? 26.631 51.339 2.002 1.00 27.78 85 LEU A O 1
ATOM 655 N N . THR A 1 86 ? 25.433 50.726 3.806 1.00 31.58 86 THR A N 1
ATOM 656 C CA . THR A 1 86 ? 25.170 49.372 3.342 1.00 33.06 86 THR A CA 1
ATOM 657 C C . THR A 1 86 ? 23.733 49.015 3.717 1.00 27.06 86 THR A C 1
ATOM 658 O O . THR A 1 86 ? 23.256 49.369 4.806 1.00 32.22 86 THR A O 1
ATOM 662 N N . GLY A 1 87 ? 23.031 48.340 2.812 1.00 31.91 87 GLY A N 1
ATOM 663 C CA . GLY A 1 87 ? 21.761 47.717 3.167 1.00 29.11 87 GLY A CA 1
ATOM 664 C C . GLY A 1 87 ? 20.557 48.634 3.153 1.00 35.68 87 GLY A C 1
ATOM 665 O O . GLY A 1 87 ? 20.450 49.521 2.303 1.00 38.94 87 GLY A O 1
ATOM 666 N N . TRP A 1 88 ? 19.649 48.398 4.098 1.00 34.38 88 TRP A N 1
ATOM 667 C CA . TRP A 1 88 ? 18.415 49.175 4.260 1.00 36.21 88 TRP A CA 1
ATOM 668 C C . TRP A 1 88 ? 17.473 49.148 3.054 1.00 39.97 88 TRP A C 1
ATOM 669 O O . TRP A 1 88 ? 16.519 49.917 3.005 1.00 40.09 88 TRP A O 1
ATOM 680 N N . GLY A 1 89 ? 17.720 48.233 2.127 1.00 39.20 89 GLY A N 1
ATOM 681 C CA . GLY A 1 89 ? 16.917 48.107 0.928 1.00 34.48 89 GLY A CA 1
ATOM 682 C C . GLY A 1 89 ? 17.464 48.923 -0.225 1.00 42.56 89 GLY A C 1
ATOM 683 O O . GLY A 1 89 ? 16.945 48.872 -1.337 1.00 44.44 89 GLY A O 1
ATOM 684 N N . VAL A 1 90 ? 18.527 49.671 0.034 1.00 34.09 90 VAL A N 1
ATOM 685 C CA . VAL A 1 90 ? 19.156 50.439 -1.017 1.00 38.39 90 VAL A CA 1
ATOM 686 C C . VAL A 1 90 ? 19.707 49.419 -2.001 1.00 38.24 90 VAL A C 1
ATOM 687 O O . VAL A 1 90 ? 20.276 48.409 -1.603 1.00 40.15 90 VAL A O 1
ATOM 691 N N . GLY A 1 91 ? 19.526 49.679 -3.285 1.00 36.58 91 GLY A N 1
ATOM 692 C CA . GLY A 1 91 ? 19.985 48.778 -4.319 1.00 43.57 91 GLY A CA 1
ATOM 693 C C . GLY A 1 91 ? 19.000 47.655 -4.574 1.00 48.50 91 GLY A C 1
ATOM 694 O O . GLY A 1 91 ? 19.225 46.812 -5.434 1.00 49.29 91 GLY A O 1
ATOM 695 N N . GLU A 1 92 ? 17.917 47.620 -3.800 1.00 45.23 92 GLU A N 1
ATOM 696 C CA . GLU A 1 92 ? 16.867 46.615 -3.979 1.00 49.66 92 GLU A CA 1
ATOM 697 C C . GLU A 1 92 ? 15.498 47.227 -4.275 1.00 54.32 92 GLU A C 1
ATOM 698 O O . GLU A 1 92 ? 14.797 46.801 -5.186 1.00 50.12 92 GLU A O 1
ATOM 704 N N . ASN A 1 93 ? 15.145 48.250 -3.503 1.00 54.01 93 ASN A N 1
ATOM 705 C CA . ASN A 1 93 ? 13.905 48.987 -3.688 1.00 58.47 93 ASN A CA 1
ATOM 706 C C . ASN A 1 93 ? 14.150 50.491 -3.750 1.00 59.30 93 ASN A C 1
ATOM 707 O O . ASN A 1 93 ? 13.224 51.272 -3.923 1.00 60.87 93 ASN A O 1
ATOM 712 N N . HIS A 1 94 ? 15.402 50.891 -3.586 1.00 52.47 94 HIS A N 1
ATOM 713 C CA . HIS A 1 94 ? 15.770 52.297 -3.631 1.00 52.63 94 HIS A CA 1
ATOM 714 C C . HIS A 1 94 ? 17.017 52.481 -4.489 1.00 51.03 94 HIS A C 1
ATOM 715 O O . HIS A 1 94 ? 17.989 51.757 -4.315 1.00 51.47 94 HIS A O 1
ATOM 722 N N . TRP A 1 95 ? 17.008 53.451 -5.397 1.00 46.71 95 TRP A N 1
ATOM 723 C CA . TRP A 1 95 ? 18.182 53.689 -6.232 1.00 43.90 95 TRP A CA 1
ATOM 724 C C . TRP A 1 95 ? 19.448 53.738 -5.387 1.00 39.53 95 TRP A C 1
ATOM 725 O O . TRP A 1 95 ? 19.503 54.432 -4.368 1.00 43.15 95 TRP A O 1
ATOM 736 N N . GLY A 1 96 ? 20.464 53.001 -5.824 1.00 40.29 96 GLY A N 1
ATOM 737 C CA . GLY A 1 96 ? 21.595 52.692 -4.975 1.00 41.32 96 GLY A CA 1
ATOM 738 C C . GLY A 1 96 ? 22.957 53.249 -5.335 1.00 39.74 96 GLY A C 1
ATOM 739 O O . GLY A 1 96 ? 23.088 54.325 -5.923 1.00 39.89 96 GLY A O 1
ATOM 740 N N . GLY A 1 97 ? 23.983 52.480 -4.982 1.00 37.97 97 GLY A N 1
ATOM 741 C CA . GLY A 1 97 ? 25.329 53.003 -4.877 1.00 36.72 97 GLY A CA 1
ATOM 742 C C . GLY A 1 97 ? 26.173 52.950 -6.126 1.00 35.74 97 GLY A C 1
ATOM 743 O O . GLY A 1 97 ? 27.243 53.563 -6.175 1.00 36.10 97 GLY A O 1
ATOM 744 N N . LEU A 1 98 ? 25.712 52.219 -7.134 1.00 33.85 98 LEU A N 1
ATOM 745 C CA . LEU A 1 98 ? 26.492 52.103 -8.364 1.00 32.80 98 LEU A CA 1
ATOM 746 C C . LEU A 1 98 ? 26.174 53.269 -9.291 1.00 41.56 98 LEU A C 1
ATOM 747 O O . LEU A 1 98 ? 25.664 53.096 -10.399 1.00 38.13 98 LEU A O 1
ATOM 752 N N . ALA A 1 99 ? 26.484 54.466 -8.801 1.00 45.31 99 ALA A N 1
ATOM 753 C CA . ALA A 1 99 ? 26.203 55.710 -9.508 1.00 46.40 99 ALA A CA 1
ATOM 754 C C . ALA A 1 99 ? 27.049 56.829 -8.916 1.00 45.50 99 ALA A C 1
ATOM 755 O O . ALA A 1 99 ? 27.608 56.691 -7.825 1.00 43.30 99 ALA A O 1
ATOM 757 N N . GLU A 1 100 ? 27.127 57.947 -9.625 1.00 42.36 100 GLU A N 1
ATOM 758 C CA . GLU A 1 100 ? 27.955 59.054 -9.170 1.00 43.00 100 GLU A CA 1
ATOM 759 C C . GLU A 1 100 ? 27.342 59.805 -7.999 1.00 38.72 100 GLU A C 1
ATOM 760 O O . GLU A 1 100 ? 28.058 60.436 -7.227 1.00 44.87 100 GLU A O 1
ATOM 766 N N . ARG A 1 101 ? 26.023 59.716 -7.863 1.00 38.53 101 ARG A N 1
ATOM 767 C CA . ARG A 1 101 ? 25.313 60.361 -6.756 1.00 38.92 101 ARG A CA 1
ATOM 768 C C . ARG A 1 101 ? 24.220 59.455 -6.221 1.00 41.52 101 ARG A C 1
ATOM 769 O O . ARG A 1 101 ? 23.655 58.649 -6.958 1.00 39.16 101 ARG A O 1
ATOM 777 N N . ALA A 1 102 ? 23.904 59.615 -4.939 1.00 41.85 102 ALA A N 1
ATOM 778 C CA . ALA A 1 102 ? 22.806 58.885 -4.319 1.00 40.51 102 ALA A CA 1
ATOM 779 C C . ALA A 1 102 ? 22.058 59.842 -3.413 1.00 39.27 102 ALA A C 1
ATOM 780 O O . ALA A 1 102 ? 22.638 60.806 -2.907 1.00 44.08 102 ALA A O 1
ATOM 782 N N . ARG A 1 103 ? 20.767 59.593 -3.233 1.00 40.72 103 ARG A N 1
ATOM 783 C CA . ARG A 1 103 ? 19.959 60.389 -2.315 1.00 39.66 103 ARG A CA 1
ATOM 784 C C . ARG A 1 103 ? 19.175 59.449 -1.417 1.00 45.10 103 ARG A C 1
ATOM 785 O O . ARG A 1 103 ? 18.437 58.593 -1.905 1.00 50.37 103 ARG A O 1
ATOM 793 N N . VAL A 1 104 ? 19.344 59.607 -0.106 1.00 40.13 104 VAL A N 1
ATOM 794 C CA . VAL A 1 104 ? 18.852 58.629 0.855 1.00 35.28 104 VAL A CA 1
ATOM 795 C C . VAL A 1 104 ? 18.407 59.275 2.154 1.00 39.82 104 VAL A C 1
ATOM 796 O O . VAL A 1 104 ? 18.626 60.464 2.384 1.00 41.19 104 VAL A O 1
ATOM 800 N N . LYS A 1 105 ? 17.786 58.472 3.011 1.00 39.04 105 LYS A N 1
ATOM 801 C CA . LYS A 1 105 ? 17.370 58.936 4.323 1.00 38.47 105 LYS A CA 1
ATOM 802 C C . LYS A 1 105 ? 18.577 58.962 5.236 1.00 39.30 105 LYS A C 1
ATOM 803 O O . LYS A 1 105 ? 19.401 58.057 5.197 1.00 37.95 105 LYS A O 1
ATOM 809 N N . GLY A 1 106 ? 18.664 59.978 6.085 1.00 39.40 106 GLY A N 1
ATOM 810 C CA . GLY A 1 106 ? 19.721 60.029 7.077 1.00 42.27 106 GLY A CA 1
ATOM 811 C C . GLY A 1 106 ? 19.833 58.770 7.925 1.00 41.75 106 GLY A C 1
ATOM 812 O O . GLY A 1 106 ? 20.934 58.382 8.310 1.00 39.95 106 GLY A O 1
ATOM 813 N N . ASP A 1 107 ? 18.700 58.133 8.223 1.00 37.52 107 ASP A N 1
ATOM 814 C CA . ASP A 1 107 ? 18.690 56.922 9.045 1.00 38.58 107 ASP A CA 1
ATOM 815 C C . ASP A 1 107 ? 19.537 55.771 8.466 1.00 36.63 107 ASP A C 1
ATOM 816 O O . ASP A 1 107 ? 19.957 54.881 9.201 1.00 32.25 107 ASP A O 1
ATOM 821 N N . TRP A 1 108 ? 19.760 55.775 7.156 1.00 34.61 108 TRP A N 1
ATOM 822 C CA . TRP A 1 108 ? 20.437 54.654 6.498 1.00 34.12 108 TRP A CA 1
ATOM 823 C C . TRP A 1 108 ? 21.947 54.845 6.403 1.00 36.17 108 TRP A C 1
ATOM 824 O O . TRP A 1 108 ? 22.674 53.942 5.994 1.00 35.28 108 TRP A O 1
ATOM 835 N N . LEU A 1 109 ? 22.412 56.028 6.776 1.00 35.10 109 LEU A N 1
ATOM 836 C CA . LEU A 1 109 ? 23.814 56.374 6.626 1.00 34.62 109 LEU A CA 1
ATOM 837 C C . LEU A 1 109 ? 24.591 56.056 7.888 1.00 36.36 109 LEU A C 1
ATOM 838 O O . LEU A 1 109 ? 24.027 55.992 8.980 1.00 38.51 109 LEU A O 1
ATOM 843 N N . VAL A 1 110 ? 25.889 55.847 7.720 1.00 32.71 110 VAL A N 1
ATOM 844 C CA . VAL A 1 110 ? 26.803 55.710 8.835 1.00 33.45 110 VAL A CA 1
ATOM 845 C C . VAL A 1 110 ? 27.934 56.713 8.636 1.00 36.11 110 VAL A C 1
ATOM 846 O O . VAL A 1 110 ? 28.544 56.746 7.567 1.00 34.63 110 VAL A O 1
ATOM 850 N N . ALA A 1 111 ? 28.214 57.541 9.639 1.00 31.70 111 ALA A N 1
ATOM 851 C CA . ALA A 1 111 ? 29.365 58.447 9.538 1.00 33.26 111 ALA A CA 1
ATOM 852 C C . ALA A 1 111 ? 30.630 57.608 9.339 1.00 36.56 111 ALA A C 1
ATOM 853 O O . ALA A 1 111 ? 30.813 56.591 10.007 1.00 37.31 111 ALA A O 1
ATOM 855 N N . LEU A 1 112 ? 31.490 58.006 8.407 1.00 38.02 112 LEU A N 1
ATOM 856 C CA . LEU A 1 112 ? 32.680 57.205 8.107 1.00 32.92 112 LEU A CA 1
ATOM 857 C C . LEU A 1 112 ? 33.524 57.038 9.366 1.00 37.34 112 LEU A C 1
ATOM 858 O O . LEU A 1 112 ? 33.999 58.029 9.929 1.00 38.83 112 LEU A O 1
ATOM 863 N N . PRO A 1 113 ? 33.706 55.788 9.823 1.00 38.13 113 PRO A N 1
ATOM 864 C CA . PRO A 1 113 ? 34.362 55.597 11.122 1.00 44.96 113 PRO A CA 1
ATOM 865 C C . PRO A 1 113 ? 35.771 56.169 11.113 1.00 43.34 113 PRO A C 1
ATOM 866 O O . PRO A 1 113 ? 36.444 56.098 10.095 1.00 49.67 113 PRO A O 1
ATOM 870 N N . ALA A 1 114 ? 36.203 56.740 12.230 1.00 42.15 114 ALA A N 1
ATOM 871 C CA . ALA A 1 114 ? 37.583 57.180 12.358 1.00 44.66 114 ALA A CA 1
ATOM 872 C C . ALA A 1 114 ? 38.503 55.979 12.163 1.00 43.85 114 ALA A C 1
ATOM 873 O O . ALA A 1 114 ? 38.211 54.884 12.636 1.00 44.71 114 ALA A O 1
ATOM 875 N N . GLY A 1 115 ? 39.610 56.194 11.464 1.00 43.34 115 GLY A N 1
ATOM 876 C CA . GLY A 1 115 ? 40.546 55.131 11.171 1.00 45.24 115 GLY A CA 1
ATOM 877 C C . GLY A 1 115 ? 40.216 54.347 9.913 1.00 46.03 115 GLY A C 1
ATOM 878 O O . GLY A 1 115 ? 41.006 53.514 9.480 1.00 48.20 115 GLY A O 1
ATOM 879 N N . LEU A 1 116 ? 39.056 54.599 9.318 1.00 34.87 116 LEU A N 1
ATOM 880 C CA . LEU A 1 116 ? 38.667 53.853 8.123 1.00 35.95 116 LEU A CA 1
ATOM 881 C C . LEU A 1 116 ? 38.579 54.767 6.906 1.00 36.86 116 LEU A C 1
ATOM 882 O O . LEU A 1 116 ? 37.831 55.745 6.923 1.00 38.25 116 LEU A O 1
ATOM 887 N N . SER A 1 117 ? 39.329 54.445 5.852 1.00 37.91 117 SER A N 1
ATOM 888 C CA . SER A 1 117 ? 39.265 55.226 4.622 1.00 39.91 117 SER A CA 1
ATOM 889 C C . SER A 1 117 ? 37.977 54.906 3.878 1.00 33.76 117 SER A C 1
ATOM 890 O O . SER A 1 117 ? 37.418 53.834 4.025 1.00 33.45 117 SER A O 1
ATOM 893 N N . SER A 1 118 ? 37.509 55.851 3.081 1.00 33.51 118 SER A N 1
ATOM 894 C CA . SER A 1 118 ? 36.324 55.647 2.259 1.00 32.65 118 SER A CA 1
ATOM 895 C C . SER A 1 118 ? 36.515 54.428 1.337 1.00 31.58 118 SER A C 1
ATOM 896 O O . SER A 1 118 ? 35.604 53.612 1.166 1.00 31.22 118 SER A O 1
ATOM 899 N N . ARG A 1 119 ? 37.712 54.293 0.763 1.00 31.94 119 ARG A N 1
ATOM 900 C CA . ARG A 1 119 ? 38.011 53.169 -0.124 1.00 33.26 119 ARG A CA 1
ATOM 901 C C . ARG A 1 119 ? 37.951 51.833 0.626 1.00 35.16 119 ARG A C 1
ATOM 902 O O . ARG A 1 119 ? 37.366 50.854 0.149 1.00 32.39 119 ARG A O 1
ATOM 910 N N . ASN A 1 120 ? 38.545 51.796 1.810 1.00 33.90 120 ASN A N 1
ATOM 911 C CA . ASN A 1 120 ? 38.527 50.571 2.606 1.00 31.43 120 ASN A CA 1
ATOM 912 C C . ASN A 1 120 ? 37.146 50.190 3.122 1.00 30.37 120 ASN A C 1
ATOM 913 O O . ASN A 1 120 ? 36.854 49.005 3.300 1.00 29.05 120 ASN A O 1
ATOM 918 N N . ALA A 1 121 ? 36.301 51.195 3.346 1.00 30.59 121 ALA A N 1
ATOM 919 C CA . ALA A 1 121 ? 34.939 50.968 3.808 1.00 28.34 121 ALA A CA 1
ATOM 920 C C . ALA A 1 121 ? 34.181 50.120 2.797 1.00 30.37 121 ALA A C 1
ATOM 921 O O . ALA A 1 121 ? 33.318 49.320 3.161 1.00 29.10 121 ALA A O 1
ATOM 931 N N . ILE A 1 123 ? 35.798 48.158 0.312 1.00 24.01 123 ILE A N 1
ATOM 932 C CA . ILE A 1 123 ? 36.433 46.841 0.249 1.00 22.93 123 ILE A CA 1
ATOM 933 C C . ILE A 1 123 ? 35.723 45.928 1.253 1.00 28.81 123 ILE A C 1
ATOM 934 O O . ILE A 1 123 ? 35.465 44.757 0.974 1.00 26.55 123 ILE A O 1
ATOM 939 N N . ILE A 1 124 ? 35.377 46.483 2.412 1.00 29.21 124 ILE A N 1
ATOM 940 C CA . ILE A 1 124 ? 34.564 45.752 3.383 1.00 26.16 124 ILE A CA 1
ATOM 941 C C . ILE A 1 124 ? 33.155 45.540 2.834 1.00 28.65 124 ILE A C 1
ATOM 942 O O . ILE A 1 124 ? 32.743 44.400 2.587 1.00 27.05 124 ILE A O 1
ATOM 947 N N . GLY A 1 125 ? 32.419 46.633 2.633 1.00 27.77 125 GLY A N 1
ATOM 948 C CA . GLY A 1 125 ? 31.090 46.566 2.048 1.00 31.96 125 GLY A CA 1
ATOM 949 C C . GLY A 1 125 ? 30.119 45.706 2.852 1.00 26.23 125 GLY A C 1
ATOM 950 O O . GLY A 1 125 ? 30.366 45.390 4.009 1.00 27.09 125 GLY A O 1
ATOM 951 N N . THR A 1 126 ? 29.017 45.318 2.225 1.00 26.71 126 THR A N 1
ATOM 952 C CA . THR A 1 126 ? 28.057 44.435 2.872 1.00 31.05 126 THR A CA 1
ATOM 953 C C . THR A 1 126 ? 28.681 43.086 3.255 1.00 28.65 126 THR A C 1
ATOM 954 O O . THR A 1 126 ? 28.385 42.549 4.308 1.00 28.78 126 THR A O 1
ATOM 958 N N . ALA A 1 127 ? 29.546 42.548 2.401 1.00 26.34 127 ALA A N 1
ATOM 959 C CA . ALA A 1 127 ? 30.148 41.238 2.651 1.00 27.36 127 ALA A CA 1
ATOM 960 C C . ALA A 1 127 ? 30.919 41.235 3.962 1.00 25.27 127 ALA A C 1
ATOM 961 O O . ALA A 1 127 ? 30.726 40.363 4.808 1.00 27.33 127 ALA A O 1
ATOM 963 N N . GLY A 1 128 ? 31.807 42.211 4.121 1.00 22.82 128 GLY A N 1
ATOM 964 C CA . GLY A 1 128 ? 32.645 42.291 5.304 1.00 26.78 128 GLY A CA 1
ATOM 965 C C . GLY A 1 128 ? 31.869 42.684 6.558 1.00 27.53 128 GLY A C 1
ATOM 966 O O . GLY A 1 128 ? 32.138 42.185 7.649 1.00 23.21 128 GLY A O 1
ATOM 967 N N . PHE A 1 129 ? 30.908 43.587 6.404 1.00 21.45 129 PHE A N 1
ATOM 968 C CA . PHE A 1 129 ? 30.033 43.966 7.508 1.00 20.56 129 PHE A CA 1
ATOM 969 C C . PHE A 1 129 ? 29.284 42.727 8.014 1.00 23.70 129 PHE A C 1
ATOM 970 O O . PHE A 1 129 ? 29.214 42.473 9.214 1.00 27.38 129 PHE A O 1
ATOM 978 N N . THR A 1 130 ? 28.766 41.936 7.081 1.00 24.91 130 THR A N 1
ATOM 979 C CA . THR A 1 130 ? 28.145 40.653 7.392 1.00 26.02 130 THR A CA 1
ATOM 980 C C . THR A 1 130 ? 29.098 39.654 8.094 1.00 23.73 130 THR A C 1
ATOM 981 O O . THR A 1 130 ? 28.712 38.979 9.049 1.00 27.74 130 THR A O 1
ATOM 985 N N . ALA A 1 131 ? 30.326 39.533 7.612 1.00 23.73 131 ALA A N 1
ATOM 986 C CA . ALA A 1 131 ? 31.283 38.636 8.261 1.00 21.77 131 ALA A CA 1
ATOM 987 C C . ALA A 1 131 ? 31.464 39.061 9.711 1.00 20.05 131 ALA A C 1
ATOM 988 O O . ALA A 1 131 ? 31.562 38.215 10.617 1.00 22.17 131 ALA A O 1
ATOM 998 N N . LEU A 1 133 ? 29.281 40.730 11.626 1.00 19.68 133 LEU A N 1
ATOM 999 C CA . LEU A 1 133 ? 28.092 40.308 12.365 1.00 22.02 133 LEU A CA 1
ATOM 1000 C C . LEU A 1 133 ? 28.133 38.809 12.707 1.00 26.01 133 LEU A C 1
ATOM 1001 O O . LEU A 1 133 ? 27.652 38.413 13.773 1.00 25.08 133 LEU A O 1
ATOM 1006 N N . CYS A 1 134 ? 28.694 37.983 11.811 1.00 23.72 134 CYS A N 1
ATOM 1007 C CA . CYS A 1 134 ? 28.767 36.537 12.059 1.00 25.92 134 CYS A CA 1
ATOM 1008 C C . CYS A 1 134 ? 29.758 36.229 13.161 1.00 25.02 134 CYS A C 1
ATOM 1009 O O . CYS A 1 134 ? 29.493 35.424 14.040 1.00 24.19 134 CYS A O 1
ATOM 1012 N N . VAL A 1 135 ? 30.909 36.883 13.117 1.00 20.40 135 VAL A N 1
ATOM 1013 C CA . VAL A 1 135 ? 31.885 36.734 14.184 1.00 23.00 135 VAL A CA 1
ATOM 1014 C C . VAL A 1 135 ? 31.278 37.163 15.535 1.00 27.01 135 VAL A C 1
ATOM 1015 O O . VAL A 1 135 ? 31.477 36.512 16.560 1.00 25.36 135 VAL A O 1
ATOM 1027 N N . ALA A 1 137 ? 28.167 37.038 16.422 1.00 21.15 137 ALA A N 1
ATOM 1028 C CA . ALA A 1 137 ? 27.238 35.973 16.804 1.00 22.98 137 ALA A CA 1
ATOM 1029 C C . ALA A 1 137 ? 27.955 34.815 17.498 1.00 25.22 137 ALA A C 1
ATOM 1030 O O . ALA A 1 137 ? 27.479 34.296 18.508 1.00 25.35 137 ALA A O 1
ATOM 1032 N N . LEU A 1 138 ? 29.096 34.399 16.958 1.00 24.43 138 LEU A N 1
ATOM 1033 C CA . LEU A 1 138 ? 29.880 33.352 17.608 1.00 22.42 138 LEU A CA 1
ATOM 1034 C C . LEU A 1 138 ? 30.296 33.799 19.004 1.00 21.74 138 LEU A C 1
ATOM 1035 O O . LEU A 1 138 ? 30.221 33.028 19.965 1.00 20.80 138 LEU A O 1
ATOM 1040 N N . GLU A 1 139 ? 30.739 35.052 19.113 1.00 24.67 139 GLU A N 1
ATOM 1041 C CA . GLU A 1 139 ? 31.087 35.622 20.411 1.00 24.72 139 GLU A CA 1
ATOM 1042 C C . GLU A 1 139 ? 29.895 35.642 21.388 1.00 22.92 139 GLU A C 1
ATOM 1043 O O . GLU A 1 139 ? 30.045 35.297 22.568 1.00 27.04 139 GLU A O 1
ATOM 1049 N N . ASP A 1 140 ? 28.726 36.060 20.906 1.00 24.80 140 ASP A N 1
ATOM 1050 C CA . ASP A 1 140 ? 27.498 36.015 21.704 1.00 27.89 140 ASP A CA 1
ATOM 1051 C C . ASP A 1 140 ? 27.241 34.603 22.241 1.00 25.29 140 ASP A C 1
ATOM 1052 O O . ASP A 1 140 ? 26.675 34.425 23.317 1.00 25.52 140 ASP A O 1
ATOM 1057 N N . ALA A 1 141 ? 27.629 33.598 21.468 1.00 23.93 141 ALA A N 1
ATOM 1058 C CA . ALA A 1 141 ? 27.404 32.202 21.845 1.00 25.67 141 ALA A CA 1
ATOM 1059 C C . ALA A 1 141 ? 28.498 31.695 22.778 1.00 29.04 141 ALA A C 1
ATOM 1060 O O . ALA A 1 141 ? 28.457 30.551 23.233 1.00 28.45 141 ALA A O 1
ATOM 1062 N N . GLY A 1 142 ? 29.488 32.543 23.048 1.00 26.27 142 GLY A N 1
ATOM 1063 C CA . GLY A 1 142 ? 30.577 32.173 23.938 1.00 28.30 142 GLY A CA 1
ATOM 1064 C C . GLY A 1 142 ? 31.649 31.312 23.278 1.00 28.12 142 GLY A C 1
ATOM 1065 O O . GLY A 1 142 ? 32.419 30.637 23.958 1.00 27.54 142 GLY A O 1
ATOM 1066 N N . ILE A 1 143 ? 31.707 31.327 21.952 1.00 19.13 143 ILE A N 1
ATOM 1067 C CA . ILE A 1 143 ? 32.754 30.566 21.252 1.00 23.14 143 ILE A CA 1
ATOM 1068 C C . ILE A 1 143 ? 34.090 31.322 21.273 1.00 23.15 143 ILE A C 1
ATOM 1069 O O . ILE A 1 143 ? 34.238 32.336 20.601 1.00 25.10 143 ILE A O 1
ATOM 1074 N N . ARG A 1 144 ? 35.054 30.828 22.048 1.00 25.38 144 ARG A N 1
ATOM 1075 C CA . ARG A 1 144 ? 36.341 31.507 22.210 1.00 23.49 144 ARG A CA 1
ATOM 1076 C C . ARG A 1 144 ? 37.403 30.739 21.412 1.00 24.72 144 ARG A C 1
ATOM 1077 O O . ARG A 1 144 ? 37.217 29.560 21.114 1.00 23.75 144 ARG A O 1
ATOM 1085 N N . PRO A 1 145 ? 38.523 31.401 21.079 1.00 25.15 145 PRO A N 1
ATOM 1086 C CA . PRO A 1 145 ? 39.587 30.699 20.351 1.00 22.82 145 PRO A CA 1
ATOM 1087 C C . PRO A 1 145 ? 40.047 29.422 21.038 1.00 28.53 145 PRO A C 1
ATOM 1088 O O . PRO A 1 145 ? 40.418 28.460 20.360 1.00 27.40 145 PRO A O 1
ATOM 1092 N N . GLN A 1 146 ? 40.045 29.392 22.367 1.00 20.66 146 GLN A N 1
ATOM 1093 C CA . GLN A 1 146 ? 40.523 28.186 23.032 1.00 24.89 146 GLN A CA 1
ATOM 1094 C C . GLN A 1 146 ? 39.515 27.049 22.894 1.00 25.14 146 GLN A C 1
ATOM 1095 O O . GLN A 1 146 ? 39.835 25.900 23.177 1.00 27.89 146 GLN A O 1
ATOM 1101 N N . ASP A 1 147 ? 38.296 27.358 22.468 1.00 22.54 147 ASP A N 1
ATOM 1102 C CA . ASP A 1 147 ? 37.228 26.346 22.530 1.00 29.52 147 ASP A CA 1
ATOM 1103 C C . ASP A 1 147 ? 37.259 25.322 21.393 1.00 32.94 147 ASP A C 1
ATOM 1104 O O . ASP A 1 147 ? 36.693 24.234 21.502 1.00 30.24 147 ASP A O 1
ATOM 1109 N N . GLY A 1 148 ? 37.922 25.670 20.300 1.00 28.68 148 GLY A N 1
ATOM 1110 C CA . GLY A 1 148 ? 38.078 24.738 19.197 1.00 29.98 148 GLY A CA 1
ATOM 1111 C C . GLY A 1 148 ? 38.068 25.426 17.849 1.00 30.08 148 GLY A C 1
ATOM 1112 O O . GLY A 1 148 ? 38.050 26.646 17.760 1.00 30.91 148 GLY A O 1
ATOM 1113 N N . GLU A 1 149 ? 38.040 24.625 16.792 1.00 25.57 149 GLU A N 1
ATOM 1114 C CA . GLU A 1 149 ? 38.234 25.120 15.434 1.00 22.01 149 GLU A CA 1
ATOM 1115 C C . GLU A 1 149 ? 36.954 25.747 14.884 1.00 22.31 149 GLU A C 1
ATOM 1116 O O . GLU A 1 149 ? 35.862 25.285 15.174 1.00 25.68 149 GLU A O 1
ATOM 1122 N N . VAL A 1 150 ? 37.092 26.804 14.091 1.00 22.93 150 VAL A N 1
ATOM 1123 C CA . VAL A 1 150 ? 35.941 27.426 13.436 1.00 21.43 150 VAL A CA 1
ATOM 1124 C C . VAL A 1 150 ? 35.994 27.229 11.916 1.00 27.71 150 VAL A C 1
ATOM 1125 O O . VAL A 1 150 ? 37.012 27.538 11.276 1.00 26.14 150 VAL A O 1
ATOM 1129 N N . VAL A 1 151 ? 34.924 26.685 11.335 1.00 24.57 151 VAL A N 1
ATOM 1130 C CA . VAL A 1 151 ? 34.902 26.457 9.884 1.00 23.92 151 VAL A CA 1
ATOM 1131 C C . VAL A 1 151 ? 34.169 27.590 9.148 1.00 29.18 151 VAL A C 1
ATOM 1132 O O . VAL A 1 151 ? 33.137 28.082 9.616 1.00 24.68 151 VAL A O 1
ATOM 1136 N N . VAL A 1 152 ? 34.720 28.008 8.007 1.00 24.80 152 VAL A N 1
ATOM 1137 C CA . VAL A 1 152 ? 34.109 29.041 7.162 1.00 25.37 152 VAL A CA 1
ATOM 1138 C C . VAL A 1 152 ? 33.853 28.402 5.807 1.00 26.52 152 VAL A C 1
ATOM 1139 O O . VAL A 1 152 ? 34.778 27.889 5.195 1.00 25.33 152 VAL A O 1
ATOM 1143 N N . THR A 1 153 ? 32.606 28.419 5.349 1.00 27.25 153 THR A N 1
ATOM 1144 C CA . THR A 1 153 ? 32.251 27.832 4.061 1.00 26.52 153 THR A CA 1
ATOM 1145 C C . THR A 1 153 ? 32.183 28.953 3.013 1.00 33.13 153 THR A C 1
ATOM 1146 O O . THR A 1 153 ? 32.218 30.132 3.366 1.00 29.30 153 THR A O 1
ATOM 1150 N N . GLY A 1 154 ? 32.117 28.595 1.733 1.00 27.89 154 GLY A N 1
ATOM 1151 C CA . GLY A 1 154 ? 32.256 29.594 0.676 1.00 28.23 154 GLY A CA 1
ATOM 1152 C C . GLY A 1 154 ? 33.422 30.529 0.968 1.00 28.05 154 GLY A C 1
ATOM 1153 O O . GLY A 1 154 ? 33.333 31.733 0.760 1.00 26.28 154 GLY A O 1
ATOM 1154 N N . ALA A 1 155 ? 34.533 29.960 1.425 1.00 26.97 155 ALA A N 1
ATOM 1155 C CA . ALA A 1 155 ? 35.595 30.727 2.079 1.00 21.21 155 ALA A CA 1
ATOM 1156 C C . ALA A 1 155 ? 36.332 31.753 1.216 1.00 26.01 155 ALA A C 1
ATOM 1157 O O . ALA A 1 155 ? 36.850 32.747 1.739 1.00 27.54 155 ALA A O 1
ATOM 1159 N N . SER A 1 156 ? 36.420 31.501 -0.085 1.00 26.02 156 SER A N 1
ATOM 1160 C CA . SER A 1 156 ? 37.191 32.385 -0.957 1.00 24.19 156 SER A CA 1
ATOM 1161 C C . SER A 1 156 ? 36.378 33.600 -1.420 1.00 27.65 156 SER A C 1
ATOM 1162 O O . SER A 1 156 ? 36.912 34.478 -2.098 1.00 29.87 156 SER A O 1
ATOM 1165 N N . GLY A 1 157 ? 35.093 33.640 -1.068 1.00 25.97 157 GLY A N 1
ATOM 1166 C CA . GLY A 1 157 ? 34.217 34.732 -1.479 1.00 24.24 157 GLY A CA 1
ATOM 1167 C C . GLY A 1 157 ? 34.378 35.983 -0.625 1.00 27.98 157 GLY A C 1
ATOM 1168 O O . GLY A 1 157 ? 35.309 36.083 0.171 1.00 29.50 157 GLY A O 1
ATOM 1169 N N . GLY A 1 158 ? 33.478 36.948 -0.797 1.00 28.91 158 GLY A N 1
ATOM 1170 C CA . GLY A 1 158 ? 33.556 38.191 -0.045 1.00 26.12 158 GLY A CA 1
ATOM 1171 C C . GLY A 1 158 ? 33.365 38.072 1.462 1.00 29.25 158 GLY A C 1
ATOM 1172 O O . GLY A 1 158 ? 34.189 38.550 2.258 1.00 26.15 158 GLY A O 1
ATOM 1173 N N . VAL A 1 159 ? 32.256 37.468 1.870 1.00 22.15 159 VAL A N 1
ATOM 1174 C CA . VAL A 1 159 ? 32.008 37.274 3.302 1.00 19.33 159 VAL A CA 1
ATOM 1175 C C . VAL A 1 159 ? 33.072 36.313 3.868 1.00 25.28 159 VAL A C 1
ATOM 1176 O O . VAL A 1 159 ? 33.676 36.554 4.926 1.00 23.05 159 VAL A O 1
ATOM 1180 N N . GLY A 1 160 ? 33.314 35.226 3.144 1.00 24.86 160 GLY A N 1
ATOM 1181 C CA . GLY A 1 160 ? 34.260 34.211 3.589 1.00 25.08 160 GLY A CA 1
ATOM 1182 C C . GLY A 1 160 ? 35.675 34.727 3.777 1.00 26.22 160 GLY A C 1
ATOM 1183 O O . GLY A 1 160 ? 36.328 34.415 4.765 1.00 22.76 160 GLY A O 1
ATOM 1184 N N . SER A 1 161 ? 36.162 35.532 2.837 1.00 21.30 161 SER A N 1
ATOM 1185 C CA . SER A 1 161 ? 37.514 36.068 2.954 1.00 25.77 161 SER A CA 1
ATOM 1186 C C . SER A 1 161 ? 37.636 36.930 4.204 1.00 25.41 161 SER A C 1
ATOM 1187 O O . SER A 1 161 ? 38.610 36.821 4.957 1.00 26.41 161 SER A O 1
ATOM 1190 N N . THR A 1 162 ? 36.648 37.795 4.414 1.00 24.65 162 THR A N 1
ATOM 1191 C CA . THR A 1 162 ? 36.677 38.699 5.562 1.00 19.87 162 THR A CA 1
ATOM 1192 C C . THR A 1 162 ? 36.619 37.880 6.851 1.00 19.73 162 THR A C 1
ATOM 1193 O O . THR A 1 162 ? 37.350 38.141 7.809 1.00 24.59 162 THR A O 1
ATOM 1197 N N . ALA A 1 163 ? 35.750 36.877 6.857 1.00 18.24 163 ALA A N 1
ATOM 1198 C CA . ALA A 1 163 ? 35.576 36.013 8.032 1.00 21.37 163 ALA A CA 1
ATOM 1199 C C . ALA A 1 163 ? 36.884 35.318 8.420 1.00 21.94 163 ALA A C 1
ATOM 1200 O O . ALA A 1 163 ? 37.250 35.249 9.597 1.00 23.33 163 ALA A O 1
ATOM 1202 N N . VAL A 1 164 ? 37.580 34.789 7.419 1.00 25.07 164 VAL A N 1
ATOM 1203 C CA . VAL A 1 164 ? 38.836 34.069 7.664 1.00 22.26 164 VAL A CA 1
ATOM 1204 C C . VAL A 1 164 ? 39.843 35.048 8.283 1.00 23.50 164 VAL A C 1
ATOM 1205 O O . VAL A 1 164 ? 40.488 34.743 9.290 1.00 22.78 164 VAL A O 1
ATOM 1209 N N . ALA A 1 165 ? 39.931 36.241 7.698 1.00 22.49 165 ALA A N 1
ATOM 1210 C CA . ALA A 1 165 ? 40.880 37.262 8.146 1.00 24.30 165 ALA A CA 1
ATOM 1211 C C . ALA A 1 165 ? 40.585 37.735 9.567 1.00 22.19 165 ALA A C 1
ATOM 1212 O O . ALA A 1 165 ? 41.499 37.911 10.369 1.00 27.18 165 ALA A O 1
ATOM 1214 N N . LEU A 1 166 ? 39.308 37.943 9.869 1.00 23.16 166 LEU A N 1
ATOM 1215 C CA . LEU A 1 166 ? 38.885 38.342 11.218 1.00 21.58 166 LEU A CA 1
ATOM 1216 C C . LEU A 1 166 ? 39.182 37.255 12.255 1.00 21.72 166 LEU A C 1
ATOM 1217 O O . LEU A 1 166 ? 39.814 37.518 13.274 1.00 24.09 166 LEU A O 1
ATOM 1222 N N . LEU A 1 167 ? 38.713 36.039 11.992 1.00 22.68 167 LEU A N 1
ATOM 1223 C CA . LEU A 1 167 ? 38.932 34.928 12.917 1.00 21.07 167 LEU A CA 1
ATOM 1224 C C . LEU A 1 167 ? 40.420 34.712 13.136 1.00 21.62 167 LEU A C 1
ATOM 1225 O O . LEU A 1 167 ? 40.855 34.448 14.248 1.00 25.19 167 LEU A O 1
ATOM 1230 N N . HIS A 1 168 ? 41.202 34.811 12.064 1.00 23.04 168 HIS A N 1
ATOM 1231 C CA . HIS A 1 168 ? 42.641 34.655 12.194 1.00 23.71 168 HIS A CA 1
ATOM 1232 C C . HIS A 1 168 ? 43.229 35.718 13.130 1.00 24.25 168 HIS A C 1
ATOM 1233 O O . HIS A 1 168 ? 44.020 35.413 14.020 1.00 25.69 168 HIS A O 1
ATOM 1240 N N . LYS A 1 169 ? 42.843 36.969 12.921 1.00 25.40 169 LYS A N 1
ATOM 1241 C CA . LYS A 1 169 ? 43.342 38.067 13.756 1.00 26.25 169 LYS A CA 1
ATOM 1242 C C . LYS A 1 169 ? 42.952 37.861 15.211 1.00 31.46 169 LYS A C 1
ATOM 1243 O O . LYS A 1 169 ? 43.738 38.140 16.116 1.00 28.38 169 LYS A O 1
ATOM 1249 N N . LEU A 1 170 ? 41.728 37.378 15.425 1.00 26.87 170 LEU A N 1
ATOM 1250 C CA . LEU A 1 170 ? 41.193 37.205 16.764 1.00 25.25 170 LEU A CA 1
ATOM 1251 C C . LEU A 1 170 ? 41.764 35.984 17.480 1.00 29.98 170 LEU A C 1
ATOM 1252 O O . LEU A 1 170 ? 41.441 35.742 18.636 1.00 27.11 170 LEU A O 1
ATOM 1257 N N . GLY A 1 171 ? 42.608 35.220 16.791 1.00 25.53 171 GLY A N 1
ATOM 1258 C CA . GLY A 1 171 ? 43.302 34.106 17.418 1.00 22.93 171 GLY A CA 1
ATOM 1259 C C . GLY A 1 171 ? 42.694 32.717 17.228 1.00 23.23 171 GLY A C 1
ATOM 1260 O O . GLY A 1 171 ? 43.170 31.755 17.831 1.00 25.11 171 GLY A O 1
ATOM 1261 N N . TYR A 1 172 ? 41.677 32.586 16.384 1.00 22.02 172 TYR A N 1
ATOM 1262 C CA . TYR A 1 172 ? 41.063 31.270 16.171 1.00 24.27 172 TYR A CA 1
ATOM 1263 C C . TYR A 1 172 ? 41.874 30.363 15.235 1.00 25.50 172 TYR A C 1
ATOM 1264 O O . TYR A 1 172 ? 42.573 30.834 14.349 1.00 25.99 172 TYR A O 1
ATOM 1273 N N . GLN A 1 173 ? 41.696 29.061 15.382 1.00 24.24 173 GLN A N 1
ATOM 1274 C CA . GLN A 1 173 ? 42.179 28.124 14.396 1.00 21.91 173 GLN A CA 1
ATOM 1275 C C . GLN A 1 173 ? 41.019 28.074 13.406 1.00 28.60 173 GLN A C 1
ATOM 1276 O O . GLN A 1 173 ? 39.900 27.856 13.810 1.00 28.84 173 GLN A O 1
ATOM 1282 N N . VAL A 1 174 ? 41.298 28.290 12.127 1.00 24.13 174 VAL A N 1
ATOM 1283 C CA . VAL A 1 174 ? 40.281 28.409 11.094 1.00 19.30 174 VAL A CA 1
ATOM 1284 C C . VAL A 1 174 ? 40.410 27.305 10.046 1.00 25.57 174 VAL A C 1
ATOM 1285 O O . VAL A 1 174 ? 41.492 27.075 9.514 1.00 28.18 174 VAL A O 1
ATOM 1289 N N . ALA A 1 175 ? 39.295 26.646 9.739 1.00 25.80 175 ALA A N 1
ATOM 1290 C CA . ALA A 1 175 ? 39.225 25.718 8.608 1.00 20.15 175 ALA A CA 1
ATOM 1291 C C . ALA A 1 175 ? 38.416 26.411 7.513 1.00 25.44 175 ALA A C 1
ATOM 1292 O O . ALA A 1 175 ? 37.370 26.987 7.787 1.00 29.85 175 ALA A O 1
ATOM 1294 N N . ALA A 1 176 ? 38.923 26.418 6.285 1.00 25.32 176 ALA A N 1
ATOM 1295 C CA . ALA A 1 176 ? 38.196 27.047 5.180 1.00 27.76 176 ALA A CA 1
ATOM 1296 C C . ALA A 1 176 ? 37.725 25.965 4.217 1.00 32.43 176 ALA A C 1
ATOM 1297 O O . ALA A 1 176 ? 38.499 25.082 3.863 1.00 32.39 176 ALA A O 1
ATOM 1299 N N . VAL A 1 177 ? 36.467 26.024 3.793 1.00 28.35 177 VAL A N 1
ATOM 1300 C CA . VAL A 1 177 ? 35.960 25.042 2.832 1.00 24.60 177 VAL A CA 1
ATOM 1301 C C . VAL A 1 177 ? 35.775 25.743 1.491 1.00 30.83 177 VAL A C 1
ATOM 1302 O O . VAL A 1 177 ? 35.098 26.770 1.409 1.00 29.75 177 VAL A O 1
ATOM 1306 N N . SER A 1 178 ? 36.371 25.190 0.439 1.00 27.47 178 SER A N 1
ATOM 1307 C CA . SER A 1 178 ? 36.237 25.767 -0.896 1.00 30.22 178 SER A CA 1
ATOM 1308 C C . SER A 1 178 ? 36.037 24.663 -1.932 1.00 27.26 178 SER A C 1
ATOM 1309 O O . SER A 1 178 ? 36.593 23.582 -1.802 1.00 26.98 178 SER A O 1
ATOM 1312 N N . GLY A 1 179 ? 35.253 24.938 -2.966 1.00 28.62 179 GLY A N 1
ATOM 1313 C CA . GLY A 1 179 ? 35.086 23.976 -4.042 1.00 28.69 179 GLY A CA 1
ATOM 1314 C C . GLY A 1 179 ? 36.074 24.223 -5.179 1.00 32.27 179 GLY A C 1
ATOM 1315 O O . GLY A 1 179 ? 35.962 23.619 -6.244 1.00 29.18 179 GLY A O 1
ATOM 1316 N N . ARG A 1 180 ? 37.046 25.106 -4.957 1.00 26.39 180 ARG A N 1
ATOM 1317 C CA . ARG A 1 180 ? 38.026 25.413 -6.002 1.00 35.56 180 ARG A CA 1
ATOM 1318 C C . ARG A 1 180 ? 39.462 25.296 -5.507 1.00 34.73 180 ARG A C 1
ATOM 1319 O O . ARG A 1 180 ? 39.894 26.056 -4.644 1.00 39.36 180 ARG A O 1
ATOM 1327 N N . GLU A 1 181 ? 40.211 24.358 -6.076 1.00 29.01 181 GLU A N 1
ATOM 1328 C CA . GLU A 1 181 ? 41.606 24.186 -5.715 1.00 29.42 181 GLU A CA 1
ATOM 1329 C C . GLU A 1 181 ? 42.447 25.459 -5.964 1.00 29.61 181 GLU A C 1
ATOM 1330 O O . GLU A 1 181 ? 43.474 25.679 -5.325 1.00 33.43 181 GLU A O 1
ATOM 1336 N N . SER A 1 182 ? 42.010 26.294 -6.892 1.00 24.47 182 SER A N 1
ATOM 1337 C CA . SER A 1 182 ? 42.800 27.462 -7.267 1.00 33.30 182 SER A CA 1
ATOM 1338 C C . SER A 1 182 ? 42.838 28.542 -6.184 1.00 34.07 182 SER A C 1
ATOM 1339 O O . SER A 1 182 ? 43.672 29.453 -6.234 1.00 31.03 182 SER A O 1
ATOM 1342 N N . THR A 1 183 ? 41.934 28.447 -5.210 1.00 34.99 183 THR A N 1
ATOM 1343 C CA . THR A 1 183 ? 41.836 29.462 -4.162 1.00 29.83 183 THR A CA 1
ATOM 1344 C C . THR A 1 183 ? 42.694 29.125 -2.944 1.00 31.95 183 THR A C 1
ATOM 1345 O O . THR A 1 183 ? 42.770 29.913 -2.003 1.00 33.19 183 THR A O 1
ATOM 1349 N N . HIS A 1 184 ? 43.321 27.952 -2.932 1.00 31.02 184 HIS A N 1
ATOM 1350 C CA . HIS A 1 184 ? 43.960 27.493 -1.693 1.00 32.96 184 HIS A CA 1
ATOM 1351 C C . HIS A 1 184 ? 45.092 28.386 -1.184 1.00 33.76 184 HIS A C 1
ATOM 1352 O O . HIS A 1 184 ? 45.186 28.640 0.019 1.00 33.32 184 HIS A O 1
ATOM 1359 N N . GLY A 1 185 ? 45.953 28.850 -2.087 1.00 30.93 185 GLY A N 1
ATOM 1360 C CA . GLY A 1 185 ? 47.038 29.731 -1.693 1.00 34.17 185 GLY A CA 1
ATOM 1361 C C . GLY A 1 185 ? 46.507 31.047 -1.140 1.00 34.24 185 GLY A C 1
ATOM 1362 O O . GLY A 1 185 ? 47.022 31.594 -0.164 1.00 34.85 185 GLY A O 1
ATOM 1363 N N . TYR A 1 186 ? 45.464 31.562 -1.775 1.00 26.26 186 TYR A N 1
ATOM 1364 C CA . TYR A 1 186 ? 44.853 32.805 -1.351 1.00 27.64 186 TYR A CA 1
ATOM 1365 C C . TYR A 1 186 ? 44.272 32.629 0.061 1.00 31.22 186 TYR A C 1
ATOM 1366 O O . TYR A 1 186 ? 44.456 33.484 0.925 1.00 25.71 186 TYR A O 1
ATOM 1375 N N . LEU A 1 187 ? 43.601 31.505 0.304 1.00 24.90 187 LEU A N 1
ATOM 1376 C CA . LEU A 1 187 ? 42.991 31.255 1.619 1.00 23.22 187 LEU A CA 1
ATOM 1377 C C . LEU A 1 187 ? 44.053 31.115 2.706 1.00 26.04 187 LEU A C 1
ATOM 1378 O O . LEU A 1 187 ? 43.890 31.631 3.818 1.00 27.78 187 LEU A O 1
ATOM 1383 N N . LYS A 1 188 ? 45.146 30.424 2.384 1.00 24.16 188 LYS A N 1
ATOM 1384 C CA . LYS A 1 188 ? 46.267 30.325 3.311 1.00 28.21 188 LYS A CA 1
ATOM 1385 C C . LYS A 1 188 ? 46.814 31.711 3.656 1.00 32.36 188 LYS A C 1
ATOM 1386 O O . LYS A 1 188 ? 47.132 31.991 4.816 1.00 31.46 188 LYS A O 1
ATOM 1392 N N . SER A 1 189 ? 46.899 32.588 2.660 1.00 31.01 189 SER A N 1
ATOM 1393 C CA . SER A 1 189 ? 47.463 33.916 2.898 1.00 32.17 189 SER A CA 1
ATOM 1394 C C . SER A 1 189 ? 46.542 34.781 3.777 1.00 32.74 189 SER A C 1
ATOM 1395 O O . SER A 1 189 ? 47.010 35.671 4.488 1.00 31.28 189 SER A O 1
ATOM 1398 N N . LEU A 1 190 ? 45.239 34.518 3.721 1.00 28.49 190 LEU A N 1
ATOM 1399 C CA . LEU A 1 190 ? 44.271 35.210 4.578 1.00 28.80 190 LEU A CA 1
ATOM 1400 C C . LEU A 1 190 ? 44.342 34.742 6.033 1.00 27.78 190 LEU A C 1
ATOM 1401 O O . LEU A 1 190 ? 43.867 35.434 6.947 1.00 27.04 190 LEU A O 1
ATOM 1406 N N . GLY A 1 191 ? 44.925 33.563 6.237 1.00 28.66 191 GLY A N 1
ATOM 1407 C CA . GLY A 1 191 ? 45.124 33.021 7.572 1.00 31.04 191 GLY A CA 1
ATOM 1408 C C . GLY A 1 191 ? 44.464 31.675 7.843 1.00 32.20 191 GLY A C 1
ATOM 1409 O O . GLY A 1 191 ? 44.489 31.192 8.978 1.00 34.12 191 GLY A O 1
ATOM 1410 N N . ALA A 1 192 ? 43.870 31.059 6.824 1.00 27.89 192 ALA A N 1
ATOM 1411 C CA . ALA A 1 192 ? 43.246 29.744 7.019 1.00 29.38 192 ALA A CA 1
ATOM 1412 C C . ALA A 1 192 ? 44.301 28.720 7.427 1.00 31.64 192 ALA A C 1
ATOM 1413 O O . ALA A 1 192 ? 45.356 28.640 6.812 1.00 29.94 192 ALA A O 1
ATOM 1415 N N . ASN A 1 193 ? 44.019 27.959 8.481 1.00 27.26 193 ASN A N 1
ATOM 1416 C CA . ASN A 1 193 ? 44.969 26.975 8.992 1.00 31.05 193 ASN A CA 1
ATOM 1417 C C . ASN A 1 193 ? 44.785 25.609 8.333 1.00 33.91 193 ASN A C 1
ATOM 1418 O O . ASN A 1 193 ? 45.702 24.793 8.294 1.00 33.21 193 ASN A O 1
ATOM 1423 N N . ARG A 1 194 ? 43.578 25.365 7.839 1.00 26.64 194 ARG A N 1
ATOM 1424 C CA . ARG A 1 194 ? 43.233 24.093 7.238 1.00 33.59 194 ARG A CA 1
ATOM 1425 C C . ARG A 1 194 ? 42.328 24.424 6.077 1.00 30.97 194 ARG A C 1
ATOM 1426 O O . ARG A 1 194 ? 41.479 25.309 6.190 1.00 28.83 194 ARG A O 1
ATOM 1434 N N . ILE A 1 195 ? 42.513 23.742 4.952 1.00 25.94 195 ILE A N 1
ATOM 1435 C CA . ILE A 1 195 ? 41.597 23.907 3.821 1.00 27.67 195 ILE A CA 1
ATOM 1436 C C . ILE A 1 195 ? 40.956 22.558 3.495 1.00 32.14 195 ILE A C 1
ATOM 1437 O O . ILE A 1 195 ? 41.658 21.561 3.394 1.00 32.32 195 ILE A O 1
ATOM 1442 N N . LEU A 1 196 ? 39.629 22.533 3.359 1.00 28.42 196 LEU A N 1
ATOM 1443 C CA . LEU A 1 196 ? 38.885 21.315 3.015 1.00 32.64 196 LEU A CA 1
ATOM 1444 C C . LEU A 1 196 ? 38.106 21.508 1.722 1.00 33.20 196 LEU A C 1
ATOM 1445 O O . LEU A 1 196 ? 37.699 22.611 1.407 1.00 32.49 196 LEU A O 1
ATOM 1450 N N . SER A 1 197 ? 37.886 20.429 0.981 1.00 31.31 197 SER A N 1
ATOM 1451 C CA . SER A 1 197 ? 37.146 20.509 -0.273 1.00 33.82 197 SER A CA 1
ATOM 1452 C C . SER A 1 197 ? 35.658 20.439 -0.022 1.00 31.68 197 SER A C 1
ATOM 1453 O O . SER A 1 197 ? 35.193 19.634 0.781 1.00 34.11 197 SER A O 1
ATOM 1456 N N . ARG A 1 198 ? 34.919 21.265 -0.749 1.00 30.00 198 ARG A N 1
ATOM 1457 C CA . ARG A 1 198 ? 33.466 21.233 -0.756 1.00 36.37 198 ARG A CA 1
ATOM 1458 C C . ARG A 1 198 ? 32.945 19.829 -1.069 1.00 36.74 198 ARG A C 1
ATOM 1459 O O . ARG A 1 198 ? 31.857 19.443 -0.629 1.00 37.57 198 ARG A O 1
ATOM 1467 N N . ASP A 1 199 ? 33.728 19.069 -1.833 1.00 34.12 199 ASP A N 1
ATOM 1468 C CA . ASP A 1 199 ? 33.360 17.701 -2.209 1.00 43.35 199 ASP A CA 1
ATOM 1469 C C . ASP A 1 199 ? 33.064 16.826 -1.003 1.00 44.24 199 ASP A C 1
ATOM 1470 O O . ASP A 1 199 ? 32.391 15.805 -1.126 1.00 47.58 199 ASP A O 1
ATOM 1475 N N . GLU A 1 200 ? 33.600 17.210 0.150 1.00 39.32 200 GLU A N 1
ATOM 1476 C CA . GLU A 1 200 ? 33.443 16.427 1.370 1.00 44.38 200 GLU A CA 1
ATOM 1477 C C . GLU A 1 200 ? 32.171 16.812 2.133 1.00 43.70 200 GLU A C 1
ATOM 1478 O O . GLU A 1 200 ? 31.966 16.357 3.257 1.00 43.72 200 GLU A O 1
ATOM 1484 N N . PHE A 1 201 ? 31.337 17.658 1.527 1.00 38.34 201 PHE A N 1
ATOM 1485 C CA . PHE A 1 201 ? 30.118 18.157 2.169 1.00 36.45 201 PHE A CA 1
ATOM 1486 C C . PHE A 1 201 ? 28.874 17.886 1.323 1.00 50.16 201 PHE A C 1
ATOM 1487 O O . PHE A 1 201 ? 27.999 18.747 1.193 1.00 51.63 201 PHE A O 1
ATOM 1495 N N . ALA A 1 202 ? 28.810 16.679 0.760 1.00 43.77 202 ALA A N 1
ATOM 1496 C CA . ALA A 1 202 ? 27.799 16.309 -0.231 1.00 47.43 202 ALA A CA 1
ATOM 1497 C C . ALA A 1 202 ? 26.716 15.378 0.329 1.00 55.62 202 ALA A C 1
ATOM 1498 O O . ALA A 1 202 ? 25.532 15.567 0.061 1.00 66.96 202 ALA A O 1
ATOM 1500 N N . GLU A 1 203 ? 27.132 14.362 1.079 1.00 45.01 203 GLU A N 1
ATOM 1501 C CA . GLU A 1 203 ? 26.195 13.501 1.812 1.00 42.26 203 GLU A CA 1
ATOM 1502 C C . GLU A 1 203 ? 26.527 13.548 3.297 1.00 40.35 203 GLU A C 1
ATOM 1503 O O . GLU A 1 203 ? 27.674 13.788 3.668 1.00 39.38 203 GLU A O 1
ATOM 1509 N N . SER A 1 204 ? 25.532 13.320 4.151 1.00 39.95 204 SER A N 1
ATOM 1510 C CA . SER A 1 204 ? 25.767 13.322 5.588 1.00 40.04 204 SER A CA 1
ATOM 1511 C C . SER A 1 204 ? 24.703 12.537 6.359 1.00 42.40 204 SER A C 1
ATOM 1512 O O . SER A 1 204 ? 23.571 12.392 5.903 1.00 44.78 204 SER A O 1
ATOM 1515 N N . ARG A 1 205 ? 25.091 12.042 7.529 1.00 37.03 205 ARG A N 1
ATOM 1516 C CA . ARG A 1 205 ? 24.162 11.438 8.474 1.00 30.97 205 ARG A CA 1
ATOM 1517 C C . ARG A 1 205 ? 23.582 12.567 9.345 1.00 34.57 205 ARG A C 1
ATOM 1518 O O . ARG A 1 205 ? 24.094 13.692 9.327 1.00 34.98 205 ARG A O 1
ATOM 1526 N N . PRO A 1 206 ? 22.515 12.275 10.110 1.00 34.02 206 PRO A N 1
ATOM 1527 C CA . PRO A 1 206 ? 21.954 13.325 10.968 1.00 32.68 206 PRO A CA 1
ATOM 1528 C C . PRO A 1 206 ? 22.990 13.842 11.950 1.00 34.88 206 PRO A C 1
ATOM 1529 O O . PRO A 1 206 ? 23.003 15.043 12.243 1.00 35.02 206 PRO A O 1
ATOM 1533 N N . LEU A 1 207 ? 23.832 12.940 12.450 1.00 31.37 207 LEU A N 1
ATOM 1534 C CA . LEU A 1 207 ? 24.960 13.300 13.308 1.00 29.76 207 LEU A CA 1
ATOM 1535 C C . LEU A 1 207 ? 26.248 12.703 12.743 1.00 35.96 207 LEU A C 1
ATOM 1536 O O . LEU A 1 207 ? 26.304 11.509 12.440 1.00 34.94 207 LEU A O 1
ATOM 1541 N N . GLU A 1 208 ? 27.271 13.541 12.599 1.00 33.00 208 GLU A N 1
ATOM 1542 C CA . GLU A 1 208 ? 28.602 13.117 12.164 1.00 37.80 208 GLU A CA 1
ATOM 1543 C C . GLU A 1 208 ? 29.559 13.299 13.338 1.00 41.45 208 GLU A C 1
ATOM 1544 O O . GLU A 1 208 ? 29.149 13.724 14.418 1.00 33.39 208 GLU A O 1
ATOM 1550 N N . LYS A 1 209 ? 30.839 13.008 13.135 1.00 37.07 209 LYS A N 1
ATOM 1551 C CA . LYS A 1 209 ? 31.796 13.239 14.208 1.00 42.97 209 LYS A CA 1
ATOM 1552 C C . LYS A 1 209 ? 31.863 14.732 14.513 1.00 31.67 209 LYS A C 1
ATOM 1553 O O . LYS A 1 209 ? 31.734 15.562 13.613 1.00 30.20 209 LYS A O 1
ATOM 1559 N N . GLN A 1 210 ? 32.032 15.060 15.788 1.00 30.54 210 GLN A N 1
ATOM 1560 C CA . GLN A 1 210 ? 32.084 16.449 16.225 1.00 29.65 210 GLN A CA 1
ATOM 1561 C C . GLN A 1 210 ? 33.408 17.064 15.852 1.00 30.80 210 GLN A C 1
ATOM 1562 O O . GLN A 1 210 ? 34.444 16.616 16.337 1.00 26.18 210 GLN A O 1
ATOM 1568 N N . LEU A 1 211 ? 33.365 18.096 15.006 1.00 23.34 211 LEU A N 1
ATOM 1569 C CA . LEU A 1 211 ? 34.576 18.757 14.509 1.00 26.42 211 LEU A CA 1
ATOM 1570 C C . LEU A 1 211 ? 34.738 20.232 14.901 1.00 28.23 211 LEU A C 1
ATOM 1571 O O . LEU A 1 211 ? 35.864 20.683 15.141 1.00 29.11 211 LEU A O 1
ATOM 1576 N N . TRP A 1 212 ? 33.638 20.986 14.924 1.00 25.56 212 TRP A N 1
ATOM 1577 C CA . TRP A 1 212 ? 33.716 22.450 14.948 1.00 25.63 212 TRP A CA 1
ATOM 1578 C C . TRP A 1 212 ? 33.116 23.086 16.207 1.00 25.61 212 TRP A C 1
ATOM 1579 O O . TRP A 1 212 ? 32.013 22.744 16.595 1.00 23.46 212 TRP A O 1
ATOM 1590 N N . ALA A 1 213 ? 33.829 24.040 16.805 1.00 22.63 213 ALA A N 1
ATOM 1591 C CA . ALA A 1 213 ? 33.271 24.830 17.909 1.00 24.73 213 ALA A CA 1
ATOM 1592 C C . ALA A 1 213 ? 32.312 25.890 17.360 1.00 23.20 213 ALA A C 1
ATOM 1593 O O . ALA A 1 213 ? 31.301 26.222 17.981 1.00 22.84 213 ALA A O 1
ATOM 1595 N N . GLY A 1 214 ? 32.635 26.422 16.190 1.00 24.80 214 GLY A N 1
ATOM 1596 C CA . GLY A 1 214 ? 31.825 27.455 15.564 1.00 24.11 214 GLY A CA 1
ATOM 1597 C C . GLY A 1 214 ? 31.869 27.324 14.049 1.00 23.42 214 GLY A C 1
ATOM 1598 O O . GLY A 1 214 ? 32.701 26.597 13.485 1.00 20.84 214 GLY A O 1
ATOM 1599 N N . ALA A 1 215 ? 30.971 28.025 13.376 1.00 20.20 215 ALA A N 1
ATOM 1600 C CA . ALA A 1 215 ? 30.982 28.018 11.927 1.00 19.73 215 ALA A CA 1
ATOM 1601 C C . ALA A 1 215 ? 30.353 29.284 11.385 1.00 25.93 215 ALA A C 1
ATOM 1602 O O . ALA A 1 215 ? 29.434 29.840 11.969 1.00 23.55 215 ALA A O 1
ATOM 1604 N N . ILE A 1 216 ? 30.868 29.734 10.252 1.00 22.95 216 ILE A N 1
ATOM 1605 C CA . ILE A 1 216 ? 30.280 30.857 9.547 1.00 25.44 216 ILE A CA 1
ATOM 1606 C C . ILE A 1 216 ? 29.930 30.301 8.175 1.00 26.19 216 ILE A C 1
ATOM 1607 O O . ILE A 1 216 ? 30.823 29.902 7.418 1.00 24.84 216 ILE A O 1
ATOM 1612 N N . ASP A 1 217 ? 28.636 30.228 7.876 1.00 25.39 217 ASP A N 1
ATOM 1613 C CA . ASP A 1 217 ? 28.183 29.608 6.637 1.00 26.52 217 ASP A CA 1
ATOM 1614 C C . ASP A 1 217 ? 27.599 30.598 5.647 1.00 31.91 217 ASP A C 1
ATOM 1615 O O . ASP A 1 217 ? 26.714 31.389 5.991 1.00 29.50 217 ASP A O 1
ATOM 1620 N N . THR A 1 218 ? 28.110 30.552 4.423 1.00 29.40 218 THR A N 1
ATOM 1621 C CA . THR A 1 218 ? 27.666 31.408 3.342 1.00 30.22 218 THR A CA 1
ATOM 1622 C C . THR A 1 218 ? 27.042 30.608 2.198 1.00 26.77 218 THR A C 1
ATOM 1623 O O . THR A 1 218 ? 26.628 31.172 1.210 1.00 35.79 218 THR A O 1
ATOM 1627 N N . VAL A 1 219 ? 27.022 29.291 2.336 1.00 31.91 219 VAL A N 1
ATOM 1628 C CA . VAL A 1 219 ? 26.567 28.404 1.277 1.00 34.24 219 VAL A CA 1
ATOM 1629 C C . VAL A 1 219 ? 25.159 27.844 1.412 1.00 34.44 219 VAL A C 1
ATOM 1630 O O . VAL A 1 219 ? 24.448 27.715 0.438 1.00 37.22 219 VAL A O 1
ATOM 1634 N N . GLY A 1 220 ? 24.773 27.495 2.626 1.00 32.58 220 GLY A N 1
ATOM 1635 C CA . GLY A 1 220 ? 23.470 26.921 2.854 1.00 29.42 220 GLY A CA 1
ATOM 1636 C C . GLY A 1 220 ? 23.382 25.520 2.284 1.00 31.01 220 GLY A C 1
ATOM 1637 O O . GLY A 1 220 ? 24.379 24.872 2.042 1.00 31.33 220 GLY A O 1
ATOM 1638 N N . ASP A 1 221 ? 22.157 25.060 2.082 1.00 38.78 221 ASP A N 1
ATOM 1639 C CA . ASP A 1 221 ? 21.895 23.768 1.471 1.00 39.23 221 ASP A CA 1
ATOM 1640 C C . ASP A 1 221 ? 22.563 22.598 2.178 1.00 33.93 221 ASP A C 1
ATOM 1641 O O . ASP A 1 221 ? 22.579 22.518 3.394 1.00 33.14 221 ASP A O 1
ATOM 1646 N N . LYS A 1 222 ? 23.125 21.699 1.382 1.00 31.11 222 LYS A N 1
ATOM 1647 C CA . LYS A 1 222 ? 23.797 20.512 1.882 1.00 30.42 222 LYS A CA 1
ATOM 1648 C C . LYS A 1 222 ? 25.045 20.798 2.694 1.00 33.71 222 LYS A C 1
ATOM 1649 O O . LYS A 1 222 ? 25.332 20.105 3.650 1.00 31.54 222 LYS A O 1
ATOM 1655 N N . VAL A 1 223 ? 25.809 21.794 2.279 1.00 29.16 223 VAL A N 1
ATOM 1656 C CA . VAL A 1 223 ? 27.021 22.110 2.992 1.00 29.01 223 VAL A CA 1
ATOM 1657 C C . VAL A 1 223 ? 26.668 22.530 4.411 1.00 28.09 223 VAL A C 1
ATOM 1658 O O . VAL A 1 223 ? 27.243 22.036 5.346 1.00 28.77 223 VAL A O 1
ATOM 1662 N N . LEU A 1 224 ? 25.669 23.386 4.548 1.00 25.09 224 LEU A N 1
ATOM 1663 C CA . LEU A 1 224 ? 25.223 23.833 5.854 1.00 26.28 224 LEU A CA 1
ATOM 1664 C C . LEU A 1 224 ? 24.677 22.663 6.644 1.00 27.40 224 LEU A C 1
ATOM 1665 O O . LEU A 1 224 ? 24.940 22.540 7.827 1.00 28.86 224 LEU A O 1
ATOM 1670 N N . ALA A 1 225 ? 23.925 21.794 5.976 1.00 28.17 225 ALA A N 1
ATOM 1671 C CA . ALA A 1 225 ? 23.358 20.632 6.652 1.00 29.53 225 ALA A CA 1
ATOM 1672 C C . ALA A 1 225 ? 24.454 19.750 7.244 1.00 32.24 225 ALA A C 1
ATOM 1673 O O . ALA A 1 225 ? 24.330 19.272 8.366 1.00 28.09 225 ALA A O 1
ATOM 1675 N N . LYS A 1 226 ? 25.537 19.546 6.498 1.00 30.64 226 LYS A N 1
ATOM 1676 C CA . LYS A 1 226 ? 26.612 18.691 6.996 1.00 29.39 226 LYS A CA 1
ATOM 1677 C C . LYS A 1 226 ? 27.430 19.379 8.084 1.00 27.57 226 LYS A C 1
ATOM 1678 O O . LYS A 1 226 ? 27.829 18.751 9.063 1.00 27.99 226 LYS A O 1
ATOM 1684 N N . VAL A 1 227 ? 27.692 20.667 7.901 1.00 26.33 227 VAL A N 1
ATOM 1685 C CA . VAL A 1 227 ? 28.318 21.460 8.962 1.00 23.30 227 VAL A CA 1
ATOM 1686 C C . VAL A 1 227 ? 27.524 21.348 10.265 1.00 26.35 227 VAL A C 1
ATOM 1687 O O . VAL A 1 227 ? 28.104 21.137 11.329 1.00 25.87 227 VAL A O 1
ATOM 1691 N N . LEU A 1 228 ? 26.203 21.470 10.187 1.00 24.67 228 LEU A N 1
ATOM 1692 C CA . LEU A 1 228 ? 25.382 21.270 11.387 1.00 28.87 228 LEU A CA 1
ATOM 1693 C C . LEU A 1 228 ? 25.599 19.897 12.018 1.00 28.03 228 LEU A C 1
ATOM 1694 O O . LEU A 1 228 ? 25.663 19.792 13.239 1.00 24.54 228 LEU A O 1
ATOM 1699 N N . ALA A 1 229 ? 25.713 18.857 11.192 1.00 26.20 229 ALA A N 1
ATOM 1700 C CA . ALA A 1 229 ? 25.909 17.487 11.686 1.00 30.16 229 ALA A CA 1
ATOM 1701 C C . ALA A 1 229 ? 27.287 17.265 12.327 1.00 27.25 229 ALA A C 1
ATOM 1702 O O . ALA A 1 229 ? 27.495 16.284 13.058 1.00 30.51 229 ALA A O 1
ATOM 1704 N N . GLN A 1 230 ? 28.208 18.188 12.055 1.00 25.11 230 GLN A N 1
ATOM 1705 C CA . GLN A 1 230 ? 29.592 18.117 12.521 1.00 21.36 230 GLN A CA 1
ATOM 1706 C C . GLN A 1 230 ? 29.914 19.054 13.691 1.00 24.47 230 GLN A C 1
ATOM 1707 O O . GLN A 1 230 ? 31.078 19.176 14.087 1.00 24.38 230 GLN A O 1
ATOM 1721 N N . ASN A 1 232 ? 30.434 20.581 17.357 1.00 24.65 232 ASN A N 1
ATOM 1722 C CA . ASN A 1 232 ? 30.659 20.155 18.729 1.00 23.06 232 ASN A CA 1
ATOM 1723 C C . ASN A 1 232 ? 29.387 20.381 19.551 1.00 24.13 232 ASN A C 1
ATOM 1724 O O . ASN A 1 232 ? 28.584 21.258 19.246 1.00 22.76 232 ASN A O 1
ATOM 1729 N N . TYR A 1 233 ? 29.216 19.601 20.607 1.00 24.69 233 TYR A N 1
ATOM 1730 C CA . TYR A 1 233 ? 28.170 19.895 21.577 1.00 23.94 233 TYR A CA 1
ATOM 1731 C C . TYR A 1 233 ? 28.237 21.366 22.035 1.00 27.25 233 TYR A C 1
ATOM 1732 O O . TYR A 1 233 ? 29.304 21.854 22.426 1.00 24.31 233 TYR A O 1
ATOM 1741 N N . GLY A 1 234 ? 27.107 22.076 21.977 1.00 22.96 234 GLY A N 1
ATOM 1742 C CA . GLY A 1 234 ? 27.065 23.489 22.348 1.00 22.79 234 GLY A CA 1
ATOM 1743 C C . GLY A 1 234 ? 27.673 24.445 21.316 1.00 25.83 234 GLY A C 1
ATOM 1744 O O . GLY A 1 234 ? 27.827 25.639 21.568 1.00 27.21 234 GLY A O 1
ATOM 1745 N N . GLY A 1 235 ? 28.014 23.924 20.143 1.00 23.70 235 GLY A N 1
ATOM 1746 C CA . GLY A 1 235 ? 28.584 24.746 19.080 1.00 22.26 235 GLY A CA 1
ATOM 1747 C C . GLY A 1 235 ? 27.579 25.728 18.489 1.00 24.40 235 GLY A C 1
ATOM 1748 O O . GLY A 1 235 ? 26.374 25.583 18.690 1.00 27.64 235 GLY A O 1
ATOM 1749 N N . CYS A 1 236 ? 28.077 26.735 17.768 1.00 21.01 236 CYS A N 1
ATOM 1750 C CA . CYS A 1 236 ? 27.213 27.723 17.120 1.00 20.29 236 CYS A CA 1
ATOM 1751 C C . CYS A 1 236 ? 27.552 27.908 15.642 1.00 23.66 236 CYS A C 1
ATOM 1752 O O . CYS A 1 236 ? 28.711 28.096 15.274 1.00 22.72 236 CYS A O 1
ATOM 1755 N N . VAL A 1 237 ? 26.531 27.874 14.799 1.00 25.95 237 VAL A N 1
ATOM 1756 C CA . VAL A 1 237 ? 26.703 28.222 13.402 1.00 19.58 237 VAL A CA 1
ATOM 1757 C C . VAL A 1 237 ? 26.058 29.575 13.128 1.00 26.12 237 VAL A C 1
ATOM 1758 O O . VAL A 1 237 ? 24.868 29.754 13.380 1.00 27.70 237 VAL A O 1
ATOM 1762 N N . ALA A 1 238 ? 26.840 30.525 12.613 1.00 26.64 238 ALA A N 1
ATOM 1763 C CA . ALA A 1 238 ? 26.294 31.781 12.111 1.00 26.40 238 ALA A CA 1
ATOM 1764 C C . ALA A 1 238 ? 26.057 31.621 10.605 1.00 30.16 238 ALA A C 1
ATOM 1765 O O . ALA A 1 238 ? 26.987 31.402 9.843 1.00 26.65 238 ALA A O 1
ATOM 1767 N N . ALA A 1 239 ? 24.800 31.695 10.187 1.00 25.98 239 ALA A N 1
ATOM 1768 C CA . ALA A 1 239 ? 24.444 31.452 8.796 1.00 26.89 239 ALA A CA 1
ATOM 1769 C C . ALA A 1 239 ? 23.981 32.744 8.143 1.00 26.87 239 ALA A C 1
ATOM 1770 O O . ALA A 1 239 ? 23.093 33.428 8.671 1.00 29.12 239 ALA A O 1
ATOM 1772 N N . CYS A 1 240 ? 24.553 33.073 6.988 1.00 29.41 240 CYS A N 1
ATOM 1773 C CA . CYS A 1 240 ? 24.190 34.317 6.319 1.00 30.61 240 CYS A CA 1
ATOM 1774 C C . CYS A 1 240 ? 23.942 34.163 4.819 1.00 30.56 240 CYS A C 1
ATOM 1775 O O . CYS A 1 240 ? 23.560 35.129 4.155 1.00 33.46 240 CYS A O 1
ATOM 1778 N N . GLY A 1 241 ? 24.142 32.964 4.278 1.00 28.33 241 GLY A N 1
ATOM 1779 C CA . GLY A 1 241 ? 24.142 32.820 2.832 1.00 30.30 241 GLY A CA 1
ATOM 1780 C C . GLY A 1 241 ? 23.308 31.715 2.204 1.00 31.17 241 GLY A C 1
ATOM 1781 O O . GLY A 1 241 ? 22.640 30.923 2.890 1.00 26.26 241 GLY A O 1
ATOM 1782 N N . LEU A 1 242 ? 23.348 31.678 0.874 1.00 28.14 242 LEU A N 1
ATOM 1783 C CA . LEU A 1 242 ? 22.624 30.681 0.095 1.00 30.27 242 LEU A CA 1
ATOM 1784 C C . LEU A 1 242 ? 23.333 30.399 -1.227 1.00 36.02 242 LEU A C 1
ATOM 1785 O O . LEU A 1 242 ? 22.701 29.984 -2.196 1.00 37.90 242 LEU A O 1
ATOM 1790 N N . ALA A 1 243 ? 24.642 30.626 -1.266 1.00 31.09 243 ALA A N 1
ATOM 1791 C CA . ALA A 1 243 ? 25.395 30.445 -2.510 1.00 34.68 243 ALA A CA 1
ATOM 1792 C C . ALA A 1 243 ? 25.188 29.043 -3.080 1.00 32.64 243 ALA A C 1
ATOM 1793 O O . ALA A 1 243 ? 25.213 28.855 -4.285 1.00 36.51 243 ALA A O 1
ATOM 1795 N N . GLY A 1 244 ? 24.982 28.062 -2.207 1.00 37.08 244 GLY A N 1
ATOM 1796 C CA . GLY A 1 244 ? 24.787 26.689 -2.648 1.00 40.54 244 GLY A CA 1
ATOM 1797 C C . GLY A 1 244 ? 23.335 26.269 -2.805 1.00 43.54 244 GLY A C 1
ATOM 1798 O O . GLY A 1 244 ? 23.053 25.149 -3.239 1.00 47.76 244 GLY A O 1
ATOM 1799 N N . GLY A 1 245 ? 22.414 27.161 -2.449 1.00 39.03 245 GLY A N 1
ATOM 1800 C CA . GLY A 1 245 ? 20.994 26.851 -2.465 1.00 38.66 245 GLY A CA 1
ATOM 1801 C C . GLY A 1 245 ? 20.316 27.307 -1.182 1.00 36.63 245 GLY A C 1
ATOM 1802 O O . GLY A 1 245 ? 20.925 27.282 -0.107 1.00 35.13 245 GLY A O 1
ATOM 1803 N N . PHE A 1 246 ? 19.053 27.722 -1.283 1.00 37.03 246 PHE A N 1
ATOM 1804 C CA . PHE A 1 246 ? 18.339 28.277 -0.124 1.00 39.60 246 PHE A CA 1
ATOM 1805 C C . PHE A 1 246 ? 17.703 27.200 0.757 1.00 38.09 246 PHE A C 1
ATOM 1806 O O . PHE A 1 246 ? 17.321 27.472 1.892 1.00 34.77 246 PHE A O 1
ATOM 1814 N N . ALA A 1 247 ? 17.572 25.982 0.241 1.00 40.93 247 ALA A N 1
ATOM 1815 C CA . ALA A 1 247 ? 16.977 24.913 1.039 1.00 44.04 247 ALA A CA 1
ATOM 1816 C C . ALA A 1 247 ? 17.888 24.567 2.213 1.00 39.91 247 ALA A C 1
ATOM 1817 O O . ALA A 1 247 ? 19.099 24.798 2.158 1.00 38.92 247 ALA A O 1
ATOM 1819 N N . LEU A 1 248 ? 17.302 24.005 3.261 1.00 41.44 248 LEU A N 1
ATOM 1820 C CA . LEU A 1 248 ? 18.051 23.549 4.425 1.00 32.51 248 LEU A CA 1
ATOM 1821 C C . LEU A 1 248 ? 17.579 22.148 4.797 1.00 37.07 248 LEU A C 1
ATOM 1822 O O . LEU A 1 248 ? 16.741 21.992 5.672 1.00 34.43 248 LEU A O 1
ATOM 1827 N N . PRO A 1 249 ? 18.104 21.139 4.112 1.00 36.26 249 PRO A N 1
ATOM 1828 C CA . PRO A 1 249 ? 17.697 19.751 4.347 1.00 36.93 249 PRO A CA 1
ATOM 1829 C C . PRO A 1 249 ? 18.454 19.147 5.513 1.00 41.69 249 PRO A C 1
ATOM 1830 O O . PRO A 1 249 ? 19.419 18.417 5.327 1.00 44.85 249 PRO A O 1
ATOM 1834 N N . THR A 1 250 ? 17.991 19.457 6.715 1.00 38.54 250 THR A N 1
ATOM 1835 C CA . THR A 1 250 ? 18.631 19.006 7.938 1.00 30.07 250 THR A CA 1
ATOM 1836 C C . THR A 1 250 ? 17.668 18.245 8.843 1.00 40.37 250 THR A C 1
ATOM 1837 O O . THR A 1 250 ? 16.546 17.939 8.460 1.00 41.93 250 THR A O 1
ATOM 1841 N N . THR A 1 251 ? 18.143 17.908 10.033 1.00 29.71 251 THR A N 1
ATOM 1842 C CA . THR A 1 251 ? 17.345 17.211 11.023 1.00 27.37 251 THR A CA 1
ATOM 1843 C C . THR A 1 251 ? 17.467 17.955 12.342 1.00 37.54 251 THR A C 1
ATOM 1844 O O . THR A 1 251 ? 18.348 18.789 12.518 1.00 35.37 251 THR A O 1
ATOM 1848 N N . VAL A 1 252 ? 16.558 17.675 13.257 1.00 33.62 252 VAL A N 1
ATOM 1849 C CA . VAL A 1 252 ? 16.580 18.308 14.559 1.00 32.28 252 VAL A CA 1
ATOM 1850 C C . VAL A 1 252 ? 17.685 17.740 15.447 1.00 32.21 252 VAL A C 1
ATOM 1851 O O . VAL A 1 252 ? 17.935 18.263 16.525 1.00 35.15 252 VAL A O 1
ATOM 1863 N N . PRO A 1 254 ? 21.109 17.610 15.599 1.00 30.00 254 PRO A N 1
ATOM 1864 C CA . PRO A 1 254 ? 22.203 18.396 16.186 1.00 27.83 254 PRO A CA 1
ATOM 1865 C C . PRO A 1 254 ? 21.664 19.363 17.243 1.00 26.05 254 PRO A C 1
ATOM 1866 O O . PRO A 1 254 ? 22.339 19.685 18.218 1.00 29.37 254 PRO A O 1
ATOM 1870 N N . PHE A 1 255 ? 20.437 19.812 17.045 1.00 27.07 255 PHE A N 1
ATOM 1871 C CA . PHE A 1 255 ? 19.839 20.767 17.970 1.00 28.47 255 PHE A CA 1
ATOM 1872 C C . PHE A 1 255 ? 19.444 20.124 19.281 1.00 30.44 255 PHE A C 1
ATOM 1873 O O . PHE A 1 255 ? 19.808 20.617 20.350 1.00 27.81 255 PHE A O 1
ATOM 1881 N N . ILE A 1 256 ? 18.737 18.998 19.208 1.00 24.69 256 ILE A N 1
ATOM 1882 C CA . ILE A 1 256 ? 18.155 18.431 20.415 1.00 23.34 256 ILE A CA 1
ATOM 1883 C C . ILE A 1 256 ? 19.059 17.434 21.117 1.00 30.58 256 ILE A C 1
ATOM 1884 O O . ILE A 1 256 ? 18.816 17.093 22.277 1.00 28.43 256 ILE A O 1
ATOM 1889 N N . LEU A 1 257 ? 20.090 16.959 20.426 1.00 27.84 257 LEU A N 1
ATOM 1890 C CA . LEU A 1 257 ? 21.035 16.010 21.020 1.00 27.73 257 LEU A CA 1
ATOM 1891 C C . LEU A 1 257 ? 22.368 16.694 21.334 1.00 27.47 257 LEU A C 1
ATOM 1892 O O . LEU A 1 257 ? 23.110 16.259 22.210 1.00 31.89 257 LEU A O 1
ATOM 1897 N N . ARG A 1 258 ? 22.665 17.777 20.634 1.00 21.71 258 ARG A N 1
ATOM 1898 C CA . ARG A 1 258 ? 23.950 18.431 20.830 1.00 24.32 258 ARG A CA 1
ATOM 1899 C C . ARG A 1 258 ? 23.863 19.906 21.203 1.00 23.75 258 ARG A C 1
ATOM 1900 O O . ARG A 1 258 ? 24.890 20.586 21.266 1.00 23.14 258 ARG A O 1
ATOM 1908 N N . ASN A 1 259 ? 22.645 20.391 21.440 1.00 25.80 259 ASN A N 1
ATOM 1909 C CA . ASN A 1 259 ? 22.446 21.756 21.927 1.00 26.54 259 ASN A CA 1
ATOM 1910 C C . ASN A 1 259 ? 23.088 22.795 21.004 1.00 27.21 259 ASN A C 1
ATOM 1911 O O . ASN A 1 259 ? 23.606 23.810 21.454 1.00 22.49 259 ASN A O 1
ATOM 1916 N N . VAL A 1 260 ? 23.038 22.540 19.706 1.00 23.66 260 VAL A N 1
ATOM 1917 C CA . VAL A 1 260 ? 23.602 23.465 18.730 1.00 23.78 260 VAL A CA 1
ATOM 1918 C C . VAL A 1 260 ? 22.730 24.718 18.544 1.00 28.82 260 VAL A C 1
ATOM 1919 O O . VAL A 1 260 ? 21.503 24.634 18.545 1.00 23.66 260 VAL A O 1
ATOM 1923 N N . ARG A 1 261 ? 23.378 25.875 18.378 1.00 21.77 261 ARG A N 1
ATOM 1924 C CA . ARG A 1 261 ? 22.680 27.103 18.020 1.00 20.96 261 ARG A CA 1
ATOM 1925 C C . ARG A 1 261 ? 22.892 27.393 16.544 1.00 26.75 261 ARG A C 1
ATOM 1926 O O . ARG A 1 261 ? 24.029 27.369 16.053 1.00 23.67 261 ARG A O 1
ATOM 1934 N N . LEU A 1 262 ? 21.805 27.654 15.833 1.00 23.43 262 LEU A N 1
ATOM 1935 C CA . LEU A 1 262 ? 21.905 28.191 14.473 1.00 23.37 262 LEU A CA 1
ATOM 1936 C C . LEU A 1 262 ? 21.406 29.630 14.513 1.00 25.56 262 LEU A C 1
ATOM 1937 O O . LEU A 1 262 ? 20.208 29.877 14.656 1.00 24.83 262 LEU A O 1
ATOM 1942 N N . GLN A 1 263 ? 22.337 30.577 14.438 1.00 22.24 263 GLN A N 1
ATOM 1943 C CA . GLN A 1 263 ? 21.997 31.991 14.454 1.00 24.14 263 GLN A CA 1
ATOM 1944 C C . GLN A 1 263 ? 21.968 32.559 13.037 1.00 27.76 263 GLN A C 1
ATOM 1945 O O . GLN A 1 263 ? 22.998 32.619 12.355 1.00 26.07 263 GLN A O 1
ATOM 1951 N N . GLY A 1 264 ? 20.790 32.963 12.587 1.00 25.20 264 GLY A N 1
ATOM 1952 C CA . GLY A 1 264 ? 20.686 33.629 11.301 1.00 24.39 264 GLY A CA 1
ATOM 1953 C C . GLY A 1 264 ? 21.251 35.034 11.422 1.00 30.11 264 GLY A C 1
ATOM 1954 O O . GLY A 1 264 ? 21.110 35.688 12.462 1.00 27.11 264 GLY A O 1
ATOM 1955 N N . VAL A 1 265 ? 21.888 35.506 10.360 1.00 27.03 265 VAL A N 1
ATOM 1956 C CA . VAL A 1 265 ? 22.461 36.846 10.351 1.00 30.77 265 VAL A CA 1
ATOM 1957 C C . VAL A 1 265 ? 21.948 37.615 9.146 1.00 31.47 265 VAL A C 1
ATOM 1958 O O . VAL A 1 265 ? 22.184 37.209 8.008 1.00 31.55 265 VAL A O 1
ATOM 1962 N N . ASP A 1 266 ? 21.229 38.706 9.400 1.00 26.73 266 ASP A N 1
ATOM 1963 C CA . ASP A 1 266 ? 20.780 39.615 8.343 1.00 25.45 266 ASP A CA 1
ATOM 1964 C C . ASP A 1 266 ? 21.563 40.917 8.434 1.00 30.47 266 ASP A C 1
ATOM 1965 O O . ASP A 1 266 ? 21.678 41.494 9.511 1.00 34.71 266 ASP A O 1
ATOM 1970 N N . SER A 1 267 ? 22.084 41.393 7.311 1.00 28.25 267 SER A N 1
ATOM 1971 C CA . SER A 1 267 ? 22.832 42.649 7.296 1.00 32.41 267 SER A CA 1
ATOM 1972 C C . SER A 1 267 ? 21.953 43.830 6.893 1.00 39.29 267 SER A C 1
ATOM 1973 O O . SER A 1 267 ? 22.300 44.985 7.137 1.00 38.20 267 SER A O 1
ATOM 1976 N N . VAL A 1 268 ? 20.826 43.538 6.259 1.00 31.60 268 VAL A N 1
ATOM 1977 C CA . VAL A 1 268 ? 20.029 44.578 5.627 1.00 33.34 268 VAL A CA 1
ATOM 1978 C C . VAL A 1 268 ? 19.447 45.569 6.624 1.00 41.36 268 VAL A C 1
ATOM 1979 O O . VAL A 1 268 ? 19.553 46.785 6.437 1.00 36.71 268 VAL A O 1
ATOM 1996 N N . THR A 1 270 ? 20.027 45.641 10.096 1.00 33.73 270 THR A N 1
ATOM 1997 C CA . THR A 1 270 ? 20.751 45.694 11.364 1.00 33.96 270 THR A CA 1
ATOM 1998 C C . THR A 1 270 ? 20.525 47.031 12.075 1.00 30.22 270 THR A C 1
ATOM 1999 O O . THR A 1 270 ? 20.812 48.085 11.514 1.00 33.80 270 THR A O 1
ATOM 2003 N N . PRO A 1 271 ? 20.004 46.997 13.317 1.00 33.01 271 PRO A N 1
ATOM 2004 C CA . PRO A 1 271 ? 19.715 48.261 14.024 1.00 34.45 271 PRO A CA 1
ATOM 2005 C C . PRO A 1 271 ? 20.980 49.091 14.295 1.00 38.17 271 PRO A C 1
ATOM 2006 O O . PRO A 1 271 ? 22.093 48.547 14.319 1.00 30.49 271 PRO A O 1
ATOM 2010 N N . PRO A 1 272 ? 20.810 50.403 14.502 1.00 39.06 272 PRO A N 1
ATOM 2011 C CA . PRO A 1 272 ? 21.940 51.341 14.494 1.00 40.32 272 PRO A CA 1
ATOM 2012 C C . PRO A 1 272 ? 23.027 51.019 15.515 1.00 36.92 272 PRO A C 1
ATOM 2013 O O . PRO A 1 272 ? 24.199 51.169 15.187 1.00 35.77 272 PRO A O 1
ATOM 2017 N N . ALA A 1 273 ? 22.656 50.602 16.724 1.00 34.27 273 ALA A N 1
ATOM 2018 C CA . ALA A 1 273 ? 23.652 50.321 17.755 1.00 36.32 273 ALA A CA 1
ATOM 2019 C C . ALA A 1 273 ? 24.561 49.153 17.363 1.00 33.66 273 ALA A C 1
ATOM 2020 O O . ALA A 1 273 ? 25.784 49.241 17.475 1.00 35.26 273 ALA A O 1
ATOM 2022 N N . ARG A 1 274 ? 23.969 48.053 16.918 1.00 29.39 274 ARG A N 1
ATOM 2023 C CA . ARG A 1 274 ? 24.780 46.900 16.539 1.00 31.22 274 ARG A CA 1
ATOM 2024 C C . ARG A 1 274 ? 25.577 47.196 15.271 1.00 29.95 274 ARG A C 1
ATOM 2025 O O . ARG A 1 274 ? 26.726 46.770 15.124 1.00 28.11 274 ARG A O 1
ATOM 2033 N N . ARG A 1 275 ? 24.955 47.932 14.356 1.00 28.98 275 ARG A N 1
ATOM 2034 C CA . ARG A 1 275 ? 25.593 48.285 13.092 1.00 29.59 275 ARG A CA 1
ATOM 2035 C C . ARG A 1 275 ? 26.839 49.136 13.358 1.00 34.75 275 ARG A C 1
ATOM 2036 O O . ARG A 1 275 ? 27.913 48.877 12.805 1.00 29.87 275 ARG A O 1
ATOM 2044 N N . ALA A 1 276 ? 26.703 50.132 14.237 1.00 31.94 276 ALA A N 1
ATOM 2045 C CA . ALA A 1 276 ? 27.833 50.980 14.618 1.00 34.78 276 ALA A CA 1
ATOM 2046 C C . ALA A 1 276 ? 28.935 50.170 15.303 1.00 33.23 276 ALA A C 1
ATOM 2047 O O . ALA A 1 276 ? 30.115 50.396 15.064 1.00 31.17 276 ALA A O 1
ATOM 2049 N N . GLU A 1 277 ? 28.554 49.227 16.159 1.00 29.15 277 GLU A N 1
ATOM 2050 C CA A GLU A 1 277 ? 29.524 48.367 16.823 0.50 28.80 277 GLU A CA 1
ATOM 2051 C CA B GLU A 1 277 ? 29.552 48.393 16.815 0.50 28.15 277 GLU A CA 1
ATOM 2052 C C . GLU A 1 277 ? 30.322 47.553 15.796 1.00 29.89 277 GLU A C 1
ATOM 2053 O O . GLU A 1 277 ? 31.536 47.404 15.901 1.00 29.85 277 GLU A O 1
ATOM 2064 N N . ALA A 1 278 ? 29.624 47.017 14.801 1.00 28.61 278 ALA A N 1
ATOM 2065 C CA . ALA A 1 278 ? 30.289 46.179 13.808 1.00 30.50 278 ALA A CA 1
ATOM 2066 C C . ALA A 1 278 ? 31.368 46.993 13.082 1.00 30.64 278 ALA A C 1
ATOM 2067 O O . ALA A 1 278 ? 32.504 46.539 12.928 1.00 27.16 278 ALA A O 1
ATOM 2069 N N . TRP A 1 279 ? 31.022 48.205 12.649 1.00 27.43 279 TRP A N 1
ATOM 2070 C CA . TRP A 1 279 ? 31.994 49.043 11.939 1.00 32.13 279 TRP A CA 1
ATOM 2071 C C . TRP A 1 279 ? 33.204 49.353 12.817 1.00 28.33 279 TRP A C 1
ATOM 2072 O O . TRP A 1 279 ? 34.341 49.229 12.387 1.00 31.73 279 TRP A O 1
ATOM 2083 N N . ALA A 1 280 ? 32.952 49.734 14.062 1.00 32.47 280 ALA A N 1
ATOM 2084 C CA . ALA A 1 280 ? 34.043 49.967 14.997 1.00 29.49 280 ALA A CA 1
ATOM 2085 C C . ALA A 1 280 ? 34.937 48.722 15.148 1.00 30.87 280 ALA A C 1
ATOM 2086 O O . ALA A 1 280 ? 36.157 48.840 15.207 1.00 33.28 280 ALA A O 1
ATOM 2088 N N . ARG A 1 281 ? 34.334 47.535 15.208 1.00 25.32 281 ARG A N 1
ATOM 2089 C CA . ARG A 1 281 ? 35.114 46.293 15.358 1.00 26.65 281 ARG A CA 1
ATOM 2090 C C . ARG A 1 281 ? 35.944 45.995 14.105 1.00 32.81 281 ARG A C 1
ATOM 2091 O O . ARG A 1 281 ? 37.095 45.563 14.196 1.00 33.06 281 ARG A O 1
ATOM 2099 N N . LEU A 1 282 ? 35.351 46.216 12.938 1.00 28.81 282 LEU A N 1
ATOM 2100 C CA . LEU A 1 282 ? 36.065 46.044 11.678 1.00 30.95 282 LEU A CA 1
ATOM 2101 C C . LEU A 1 282 ? 37.328 46.908 11.620 1.00 34.36 282 LEU A C 1
ATOM 2102 O O . LEU A 1 282 ? 38.402 46.432 11.261 1.00 29.08 282 LEU A O 1
ATOM 2107 N N . VAL A 1 283 ? 37.203 48.177 11.980 1.00 35.04 283 VAL A N 1
ATOM 2108 C CA . VAL A 1 283 ? 38.363 49.052 11.950 1.00 38.67 283 VAL A CA 1
ATOM 2109 C C . VAL A 1 283 ? 39.455 48.471 12.843 1.00 36.27 283 VAL A C 1
ATOM 2110 O O . VAL A 1 283 ? 40.638 48.515 12.515 1.00 35.38 283 VAL A O 1
ATOM 2114 N N . LYS A 1 284 ? 39.045 47.898 13.965 1.00 32.90 284 LYS A N 1
ATOM 2115 C CA . LYS A 1 284 ? 39.996 47.346 14.918 1.00 39.43 284 LYS A CA 1
ATOM 2116 C C . LYS A 1 284 ? 40.564 45.993 14.489 1.00 39.74 284 LYS A C 1
ATOM 2117 O O . LYS A 1 284 ? 41.752 45.731 14.675 1.00 35.79 284 LYS A O 1
ATOM 2123 N N . ASP A 1 285 ? 39.723 45.141 13.908 1.00 33.43 285 ASP A N 1
ATOM 2124 C CA . ASP A 1 285 ? 40.064 43.727 13.764 1.00 34.78 285 ASP A CA 1
ATOM 2125 C C . ASP A 1 285 ? 40.573 43.264 12.391 1.00 37.21 285 ASP A C 1
ATOM 2126 O O . ASP A 1 285 ? 41.153 42.180 12.286 1.00 39.46 285 ASP A O 1
ATOM 2131 N N . LEU A 1 286 ? 40.362 44.058 11.345 1.00 31.19 286 LEU A N 1
ATOM 2132 C CA . LEU A 1 286 ? 40.940 43.722 10.036 1.00 31.84 286 LEU A CA 1
ATOM 2133 C C . LEU A 1 286 ? 42.351 44.276 9.895 1.00 34.82 286 LEU A C 1
ATOM 2134 O O . LEU A 1 286 ? 42.565 45.477 10.028 1.00 34.58 286 LEU A O 1
ATOM 2139 N N . PRO A 1 287 ? 43.324 43.399 9.605 1.00 43.20 287 PRO A N 1
ATOM 2140 C CA . PRO A 1 287 ? 44.695 43.862 9.359 1.00 43.06 287 PRO A CA 1
ATOM 2141 C C . PRO A 1 287 ? 44.792 44.658 8.062 1.00 37.94 287 PRO A C 1
ATOM 2142 O O . PRO A 1 287 ? 44.022 44.400 7.135 1.00 40.49 287 PRO A O 1
ATOM 2146 N N . GLU A 1 288 ? 45.727 45.606 8.003 1.00 38.93 288 GLU A N 1
ATOM 2147 C CA . GLU A 1 288 ? 45.961 46.399 6.801 1.00 45.85 288 GLU A CA 1
ATOM 2148 C C . GLU A 1 288 ? 46.185 45.506 5.584 1.00 43.53 288 GLU A C 1
ATOM 2149 O O . GLU A 1 288 ? 45.746 45.816 4.474 1.00 36.10 288 GLU A O 1
ATOM 2155 N N . SER A 1 289 ? 46.868 44.388 5.802 1.00 38.64 289 SER A N 1
ATOM 2156 C CA . SER A 1 289 ? 47.180 43.472 4.721 1.00 36.72 289 SER A CA 1
ATOM 2157 C C . SER A 1 289 ? 45.925 42.947 4.024 1.00 40.73 289 SER A C 1
ATOM 2158 O O . SER A 1 289 ? 45.977 42.575 2.853 1.00 38.64 289 SER A O 1
ATOM 2161 N N . PHE A 1 290 ? 44.802 42.903 4.741 1.00 35.15 290 PHE A N 1
ATOM 2162 C CA . PHE A 1 290 ? 43.581 42.325 4.184 1.00 30.86 290 PHE A CA 1
ATOM 2163 C C . PHE A 1 290 ? 43.079 43.114 2.976 1.00 33.10 290 PHE A C 1
ATOM 2164 O O . PHE A 1 290 ? 42.696 42.540 1.957 1.00 32.25 290 PHE A O 1
ATOM 2172 N N . TYR A 1 291 ? 43.068 44.432 3.111 1.00 31.09 291 TYR A N 1
ATOM 2173 C CA . TYR A 1 291 ? 42.532 45.313 2.077 1.00 32.38 291 TYR A CA 1
ATOM 2174 C C . TYR A 1 291 ? 43.297 45.142 0.754 1.00 41.23 291 TYR A C 1
ATOM 2175 O O . TYR A 1 291 ? 42.706 45.113 -0.326 1.00 38.10 291 TYR A O 1
ATOM 2184 N N . ALA A 1 292 ? 44.613 45.011 0.850 1.00 41.22 292 ALA A N 1
ATOM 2185 C CA . ALA A 1 292 ? 45.437 44.724 -0.321 1.00 42.36 292 ALA A CA 1
ATOM 2186 C C . ALA A 1 292 ? 45.197 43.320 -0.915 1.00 42.55 292 ALA A C 1
ATOM 2187 O O . ALA A 1 292 ? 45.081 43.165 -2.129 1.00 42.53 292 ALA A O 1
ATOM 2189 N N . GLN A 1 293 ? 45.117 42.297 -0.068 1.00 32.26 293 GLN A N 1
ATOM 2190 C CA . GLN A 1 293 ? 44.968 40.919 -0.557 1.00 35.48 293 GLN A CA 1
ATOM 2191 C C . GLN A 1 293 ? 43.607 40.617 -1.193 1.00 34.25 293 GLN A C 1
ATOM 2192 O O . GLN A 1 293 ? 43.520 39.865 -2.160 1.00 33.67 293 GLN A O 1
ATOM 2198 N N . ALA A 1 294 ? 42.545 41.172 -0.622 1.00 34.67 294 ALA A N 1
ATOM 2199 C CA . ALA A 1 294 ? 41.187 40.759 -0.967 1.00 34.65 294 ALA A CA 1
ATOM 2200 C C . ALA A 1 294 ? 40.568 41.546 -2.117 1.00 35.76 294 ALA A C 1
ATOM 2201 O O . ALA A 1 294 ? 39.674 41.061 -2.807 1.00 37.35 294 ALA A O 1
ATOM 2203 N N . ALA A 1 295 ? 41.024 42.773 -2.310 1.00 34.64 295 ALA A N 1
ATOM 2204 C CA . ALA A 1 295 ? 40.334 43.675 -3.217 1.00 36.43 295 ALA A CA 1
ATOM 2205 C C . ALA A 1 295 ? 40.763 43.555 -4.681 1.00 37.62 295 ALA A C 1
ATOM 2206 O O . ALA A 1 295 ? 41.945 43.426 -4.991 1.00 39.89 295 ALA A O 1
ATOM 2208 N N . THR A 1 296 ? 39.783 43.606 -5.573 1.00 34.44 296 THR A N 1
ATOM 2209 C CA . THR A 1 296 ? 40.039 43.876 -6.976 1.00 38.21 296 THR A CA 1
ATOM 2210 C C . THR A 1 296 ? 39.257 45.123 -7.358 1.00 37.73 296 THR A C 1
ATOM 2211 O O . THR A 1 296 ? 38.029 45.154 -7.231 1.00 36.85 296 THR A O 1
ATOM 2215 N N . GLU A 1 297 ? 39.967 46.157 -7.809 1.00 37.30 297 GLU A N 1
ATOM 2216 C CA . GLU A 1 297 ? 39.326 47.429 -8.137 1.00 37.92 297 GLU A CA 1
ATOM 2217 C C . GLU A 1 297 ? 38.923 47.492 -9.603 1.00 40.05 297 GLU A C 1
ATOM 2218 O O . GLU A 1 297 ? 39.740 47.262 -10.482 1.00 38.15 297 GLU A O 1
ATOM 2224 N N . ILE A 1 298 ? 37.660 47.802 -9.865 1.00 37.81 298 ILE A N 1
ATOM 2225 C CA . ILE A 1 298 ? 37.173 47.906 -11.235 1.00 40.18 298 ILE A CA 1
ATOM 2226 C C . ILE A 1 298 ? 36.478 49.242 -11.405 1.00 42.31 298 ILE A C 1
ATOM 2227 O O . ILE A 1 298 ? 36.282 49.975 -10.435 1.00 41.75 298 ILE A O 1
ATOM 2232 N N . THR A 1 299 ? 36.106 49.564 -12.637 1.00 39.94 299 THR A N 1
ATOM 2233 C CA . THR A 1 299 ? 35.338 50.772 -12.889 1.00 40.90 299 THR A CA 1
ATOM 2234 C C . THR A 1 299 ? 33.870 50.411 -13.038 1.00 45.21 299 THR A C 1
ATOM 2235 O O . THR A 1 299 ? 33.518 49.239 -13.132 1.00 45.24 299 THR A O 1
ATOM 2239 N N . LEU A 1 300 ? 33.015 51.424 -13.076 1.00 45.36 300 LEU A N 1
ATOM 2240 C CA . LEU A 1 300 ? 31.580 51.196 -13.139 1.00 48.33 300 LEU A CA 1
ATOM 2241 C C . LEU A 1 300 ? 31.221 50.412 -14.400 1.00 49.66 300 LEU A C 1
ATOM 2242 O O . LEU A 1 300 ? 30.357 49.538 -14.376 1.00 50.48 300 LEU A O 1
ATOM 2247 N N . ALA A 1 301 ? 31.888 50.727 -15.502 1.00 49.74 301 ALA A N 1
ATOM 2248 C CA . ALA A 1 301 ? 31.597 50.072 -16.773 1.00 55.09 301 ALA A CA 1
ATOM 2249 C C . ALA A 1 301 ? 31.861 48.564 -16.731 1.00 55.17 301 ALA A C 1
ATOM 2250 O O . ALA A 1 301 ? 31.271 47.804 -17.498 1.00 55.71 301 ALA A O 1
ATOM 2252 N N . ASP A 1 302 ? 32.751 48.138 -15.837 1.00 54.74 302 ASP A N 1
ATOM 2253 C CA . ASP A 1 302 ? 33.101 46.725 -15.699 1.00 46.24 302 ASP A CA 1
ATOM 2254 C C . ASP A 1 302 ? 32.090 45.953 -14.853 1.00 47.81 302 ASP A C 1
ATOM 2255 O O . ASP A 1 302 ? 32.153 44.725 -14.776 1.00 48.58 302 ASP A O 1
ATOM 2260 N N . ALA A 1 303 ? 31.183 46.663 -14.190 1.00 46.88 303 ALA A N 1
ATOM 2261 C CA . ALA A 1 303 ? 30.281 46.013 -13.235 1.00 47.79 303 ALA A CA 1
ATOM 2262 C C . ALA A 1 303 ? 29.507 44.820 -13.805 1.00 47.80 303 ALA A C 1
ATOM 2263 O O . ALA A 1 303 ? 29.434 43.774 -13.168 1.00 47.02 303 ALA A O 1
ATOM 2265 N N . PRO A 1 304 ? 28.917 44.972 -15.002 1.00 54.14 304 PRO A N 1
ATOM 2266 C CA . PRO A 1 304 ? 28.144 43.856 -15.557 1.00 54.63 304 PRO A CA 1
ATOM 2267 C C . PRO A 1 304 ? 28.992 42.610 -15.811 1.00 51.16 304 PRO A C 1
ATOM 2268 O O . PRO A 1 304 ? 28.542 41.498 -15.529 1.00 48.74 304 PRO A O 1
ATOM 2272 N N . LYS A 1 305 ? 30.202 42.801 -16.328 1.00 45.64 305 LYS A N 1
ATOM 2273 C CA . LYS A 1 305 ? 31.118 41.691 -16.575 1.00 52.31 305 LYS A CA 1
ATOM 2274 C C . LYS A 1 305 ? 31.487 41.006 -15.270 1.00 50.68 305 LYS A C 1
ATOM 2275 O O . LYS A 1 305 ? 31.544 39.776 -15.194 1.00 44.02 305 LYS A O 1
ATOM 2281 N N . PHE A 1 306 ? 31.731 41.800 -14.233 1.00 44.64 306 PHE A N 1
ATOM 2282 C CA . PHE A 1 306 ? 32.120 41.221 -12.954 1.00 41.72 306 PHE A CA 1
ATOM 2283 C C . PHE A 1 306 ? 30.957 40.542 -12.239 1.00 42.90 306 PHE A C 1
ATOM 2284 O O . PHE A 1 306 ? 31.157 39.548 -11.540 1.00 40.92 306 PHE A O 1
ATOM 2292 N N . ALA A 1 307 ? 29.744 41.057 -12.431 1.00 44.97 307 ALA A N 1
ATOM 2293 C CA . ALA A 1 307 ? 28.555 40.402 -11.884 1.00 44.11 307 ALA A CA 1
ATOM 2294 C C . ALA A 1 307 ? 28.414 38.990 -12.458 1.00 47.91 307 ALA A C 1
ATOM 2295 O O . ALA A 1 307 ? 28.063 38.053 -11.741 1.00 45.72 307 ALA A O 1
ATOM 2297 N N . ASP A 1 308 ? 28.701 38.839 -13.750 1.00 51.95 308 ASP A N 1
ATOM 2298 C CA . ASP A 1 308 ? 28.675 37.518 -14.371 1.00 43.78 308 ASP A CA 1
ATOM 2299 C C . ASP A 1 308 ? 29.700 36.601 -13.726 1.00 41.59 308 ASP A C 1
ATOM 2300 O O . ASP A 1 308 ? 29.385 35.472 -13.352 1.00 46.70 308 ASP A O 1
ATOM 2305 N N . ALA A 1 309 ? 30.928 37.087 -13.596 1.00 46.83 309 ALA A N 1
ATOM 2306 C CA . ALA A 1 309 ? 31.988 36.300 -12.974 1.00 43.12 309 ALA A CA 1
ATOM 2307 C C . ALA A 1 309 ? 31.590 35.852 -11.564 1.00 37.79 309 ALA A C 1
ATOM 2308 O O . ALA A 1 309 ? 31.791 34.702 -11.185 1.00 41.28 309 ALA A O 1
ATOM 2310 N N . ILE A 1 310 ? 31.015 36.759 -10.782 1.00 36.14 310 ILE A N 1
ATOM 2311 C CA . ILE A 1 310 ? 30.590 36.413 -9.431 1.00 36.02 310 ILE A CA 1
ATOM 2312 C C . ILE A 1 310 ? 29.590 35.269 -9.442 1.00 40.17 310 ILE A C 1
ATOM 2313 O O . ILE A 1 310 ? 29.728 34.302 -8.692 1.00 38.85 310 ILE A O 1
ATOM 2318 N N . ILE A 1 311 ? 28.572 35.381 -10.287 1.00 43.36 311 ILE A N 1
ATOM 2319 C CA . ILE A 1 311 ? 27.533 34.360 -10.342 1.00 52.13 311 ILE A CA 1
ATOM 2320 C C . ILE A 1 311 ? 28.106 33.024 -10.827 1.00 46.31 311 ILE A C 1
ATOM 2321 O O . ILE A 1 311 ? 27.640 31.956 -10.437 1.00 48.93 311 ILE A O 1
ATOM 2326 N N . ASN A 1 312 ? 29.133 33.098 -11.663 1.00 43.05 312 ASN A N 1
ATOM 2327 C CA . ASN A 1 312 ? 29.786 31.898 -12.194 1.00 51.57 312 ASN A CA 1
ATOM 2328 C C . ASN A 1 312 ? 30.882 31.365 -11.281 1.00 45.91 312 ASN A C 1
ATOM 2329 O O . ASN A 1 312 ? 31.586 30.422 -11.628 1.00 42.24 312 ASN A O 1
ATOM 2334 N N . ASN A 1 313 ? 31.028 31.980 -10.114 1.00 43.80 313 ASN A N 1
ATOM 2335 C CA . ASN A 1 313 ? 32.053 31.570 -9.172 1.00 38.93 313 ASN A CA 1
ATOM 2336 C C . ASN A 1 313 ? 33.433 31.601 -9.815 1.00 41.42 313 ASN A C 1
ATOM 2337 O O . ASN A 1 313 ? 34.202 30.644 -9.703 1.00 40.69 313 ASN A O 1
ATOM 2342 N N . GLN A 1 314 ? 33.736 32.707 -10.493 1.00 36.68 314 GLN A 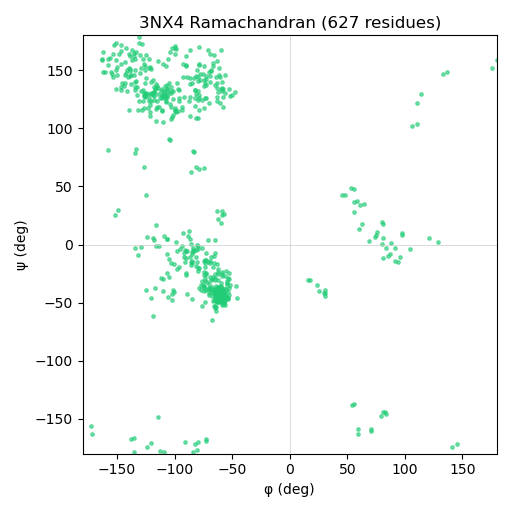N 1
ATOM 2343 C CA . GLN A 1 314 ? 35.032 32.888 -11.134 1.00 40.28 314 GLN A CA 1
ATOM 2344 C C . GLN A 1 314 ? 35.844 34.047 -10.550 1.00 40.03 314 GLN A C 1
ATOM 2345 O O . GLN A 1 314 ? 36.803 34.509 -11.166 1.00 51.94 314 GLN A O 1
ATOM 2351 N N . VAL A 1 315 ? 35.468 34.517 -9.367 1.00 39.55 315 VAL A N 1
ATOM 2352 C CA . VAL A 1 315 ? 36.257 35.541 -8.696 1.00 44.50 315 VAL A CA 1
ATOM 2353 C C . VAL A 1 315 ? 36.586 35.107 -7.280 1.00 43.53 315 VAL A C 1
ATOM 2354 O O . VAL A 1 315 ? 35.931 34.227 -6.731 1.00 40.21 315 VAL A O 1
ATOM 2358 N N . GLN A 1 316 ? 37.611 35.710 -6.691 1.00 34.95 316 GLN A N 1
ATOM 2359 C CA . GLN A 1 316 ? 37.862 35.508 -5.269 1.00 35.39 316 GLN A CA 1
ATOM 2360 C C . GLN A 1 316 ? 38.026 36.853 -4.559 1.00 42.33 316 GLN A C 1
ATOM 2361 O O . GLN A 1 316 ? 38.421 37.840 -5.169 1.00 37.51 316 GLN A O 1
ATOM 2367 N N . GLY A 1 317 ? 37.697 36.903 -3.274 1.00 29.41 317 GLY A N 1
ATOM 2368 C CA . GLY A 1 317 ? 37.837 38.142 -2.534 1.00 28.27 317 GLY A CA 1
ATOM 2369 C C . GLY A 1 317 ? 36.703 39.122 -2.775 1.00 34.57 317 GLY A C 1
ATOM 2370 O O . GLY A 1 317 ? 35.560 38.728 -2.996 1.00 41.88 317 GLY A O 1
ATOM 2371 N N . ARG A 1 318 ? 37.026 40.411 -2.736 1.00 31.07 318 ARG A N 1
ATOM 2372 C CA . ARG A 1 318 ? 36.018 41.464 -2.795 1.00 30.04 318 ARG A CA 1
ATOM 2373 C C . ARG A 1 318 ? 36.162 42.322 -4.056 1.00 36.10 318 ARG A C 1
ATOM 2374 O O . ARG A 1 318 ? 37.273 42.665 -4.459 1.00 33.00 318 ARG A O 1
ATOM 2382 N N . THR A 1 319 ? 35.039 42.656 -4.680 1.00 31.91 319 THR A N 1
ATOM 2383 C CA . THR A 1 319 ? 35.066 43.495 -5.873 1.00 33.48 319 THR A CA 1
ATOM 2384 C C . THR A 1 319 ? 34.739 44.933 -5.500 1.00 36.57 319 THR A C 1
ATOM 2385 O O . THR A 1 319 ? 33.626 45.234 -5.065 1.00 40.87 319 THR A O 1
ATOM 2389 N N . LEU A 1 320 ? 35.726 45.806 -5.673 1.00 36.51 320 LEU A N 1
ATOM 2390 C CA . LEU A 1 320 ? 35.629 47.213 -5.317 1.00 35.55 320 LEU A CA 1
ATOM 2391 C C . LEU A 1 320 ? 35.385 48.046 -6.574 1.00 34.64 320 LEU A C 1
ATOM 2392 O O . LEU A 1 320 ? 36.069 47.875 -7.587 1.00 40.26 320 LEU A O 1
ATOM 2397 N N . VAL A 1 321 ? 34.410 48.943 -6.513 1.00 37.54 321 VAL A N 1
ATOM 2398 C CA . VAL A 1 321 ? 34.062 49.745 -7.675 1.00 36.38 321 VAL A CA 1
ATOM 2399 C C . VAL A 1 321 ? 34.439 51.209 -7.471 1.00 34.74 321 VAL A C 1
ATOM 2400 O O . VAL A 1 321 ? 33.928 51.870 -6.588 1.00 35.69 321 VAL A O 1
ATOM 2404 N N . LYS A 1 322 ? 35.370 51.697 -8.285 1.00 42.92 322 LYS A N 1
ATOM 2405 C CA . LYS A 1 322 ? 35.763 53.091 -8.209 1.00 44.34 322 LYS A CA 1
ATOM 2406 C C . LYS A 1 322 ? 34.746 53.898 -9.006 1.00 45.07 322 LYS A C 1
ATOM 2407 O O . LYS A 1 322 ? 34.574 53.674 -10.206 1.00 49.57 322 LYS A O 1
ATOM 2413 N N . ILE A 1 323 ? 34.064 54.815 -8.333 1.00 43.57 323 ILE A N 1
ATOM 2414 C CA . ILE A 1 323 ? 33.007 55.595 -8.954 1.00 46.15 323 ILE A CA 1
ATOM 2415 C C . ILE A 1 323 ? 33.533 56.985 -9.282 1.00 58.86 323 ILE A C 1
ATOM 2416 O O . ILE A 1 323 ? 33.278 57.511 -10.363 1.00 66.87 323 ILE A O 1
ATOM 2421 N N . LYS A 1 324 ? 34.281 57.562 -8.347 1.00 61.49 324 LYS A N 1
ATOM 2422 C CA . LYS A 1 324 ? 34.919 58.860 -8.551 1.00 76.54 324 LYS A CA 1
ATOM 2423 C C . LYS A 1 324 ? 35.718 58.877 -9.852 1.00 90.91 324 LYS A C 1
ATOM 2424 O O . LYS A 1 324 ? 36.423 57.919 -10.182 1.00 89.08 324 LYS A O 1
ATOM 2439 N N . GLN B 1 2 ? 13.330 -4.320 44.451 1.00 64.64 2 GLN B N 1
ATOM 2440 C CA . GLN B 1 2 ? 12.436 -4.468 43.311 1.00 65.46 2 GLN B CA 1
ATOM 2441 C C . GLN B 1 2 ? 12.766 -3.445 42.223 1.00 63.01 2 GLN B C 1
ATOM 2442 O O . GLN B 1 2 ? 13.290 -2.368 42.510 1.00 53.62 2 GLN B O 1
ATOM 2448 N N . ALA B 1 3 ? 12.450 -3.784 40.978 1.00 59.78 3 ALA B N 1
ATOM 2449 C CA . ALA B 1 3 ? 12.751 -2.906 39.856 1.00 58.09 3 ALA B CA 1
ATOM 2450 C C . ALA B 1 3 ? 11.936 -3.282 38.629 1.00 61.18 3 ALA B C 1
ATOM 2451 O O . ALA B 1 3 ? 11.612 -4.450 38.424 1.00 56.25 3 ALA B O 1
ATOM 2453 N N . LEU B 1 4 ? 11.594 -2.289 37.816 1.00 58.55 4 LEU B N 1
ATOM 2454 C CA . LEU B 1 4 ? 11.030 -2.575 36.507 1.00 59.71 4 LEU B CA 1
ATOM 2455 C C . LEU B 1 4 ? 12.182 -3.005 35.606 1.00 57.26 4 LEU B C 1
ATOM 2456 O O . LEU B 1 4 ? 13.173 -2.295 35.478 1.00 54.32 4 LEU B O 1
ATOM 2461 N N . ILE B 1 5 ? 12.071 -4.183 35.006 1.00 61.46 5 ILE B N 1
ATOM 2462 C CA . ILE B 1 5 ? 13.179 -4.721 34.231 1.00 64.66 5 ILE B CA 1
ATOM 2463 C C . ILE B 1 5 ? 12.778 -5.013 32.798 1.00 63.36 5 ILE B C 1
ATOM 2464 O O . ILE B 1 5 ? 11.798 -5.711 32.546 1.00 67.77 5 ILE B O 1
ATOM 2469 N N . LEU B 1 6 ? 13.539 -4.462 31.863 1.00 61.15 6 LEU B N 1
ATOM 2470 C CA . LEU B 1 6 ? 13.336 -4.746 30.458 1.00 62.71 6 LEU B CA 1
ATOM 2471 C C . LEU B 1 6 ? 14.242 -5.898 30.043 1.00 66.88 6 LEU B C 1
ATOM 2472 O O . LEU B 1 6 ? 15.463 -5.811 30.153 1.00 68.93 6 LEU B O 1
ATOM 2477 N N . GLU B 1 7 ? 13.630 -6.987 29.596 1.00 67.34 7 GLU B N 1
ATOM 2478 C CA . GLU B 1 7 ? 14.371 -8.096 28.998 1.00 80.24 7 GLU B CA 1
ATOM 2479 C C . GLU B 1 7 ? 13.854 -8.341 27.592 1.00 84.27 7 GLU B C 1
ATOM 2480 O O . GLU B 1 7 ? 12.745 -7.934 27.252 1.00 78.87 7 GLU B O 1
ATOM 2486 N N . GLN B 1 8 ? 14.654 -9.009 26.771 1.00 99.16 8 GLN B N 1
ATOM 2487 C CA . GLN B 1 8 ? 14.265 -9.226 25.387 1.00 113.24 8 GLN B CA 1
ATOM 2488 C C . GLN B 1 8 ? 14.071 -10.703 25.066 1.00 126.70 8 GLN B C 1
ATOM 2489 O O . GLN B 1 8 ? 15.035 -11.458 24.959 1.00 133.51 8 GLN B O 1
ATOM 2495 N N . GLN B 1 9 ? 12.812 -11.103 24.927 1.00 133.21 9 GLN B N 1
ATOM 2496 C CA . GLN B 1 9 ? 12.469 -12.456 24.511 1.00 142.45 9 GLN B CA 1
ATOM 2497 C C . GLN B 1 9 ? 12.085 -12.431 23.037 1.00 152.64 9 GLN B C 1
ATOM 2498 O O . GLN B 1 9 ? 11.057 -11.866 22.668 1.00 150.90 9 GLN B O 1
ATOM 2504 N N . ASP B 1 10 ? 12.923 -13.033 22.198 1.00 165.11 10 ASP B N 1
ATOM 2505 C CA . ASP B 1 10 ? 12.686 -13.059 20.757 1.00 177.75 10 ASP B CA 1
ATOM 2506 C C . ASP B 1 10 ? 12.723 -11.665 20.136 1.00 173.84 10 ASP B C 1
ATOM 2507 O O . ASP B 1 10 ? 11.985 -11.373 19.196 1.00 172.55 10 ASP B O 1
ATOM 2512 N N . GLY B 1 11 ? 13.585 -10.806 20.668 1.00 171.23 11 GLY B N 1
ATOM 2513 C CA . GLY B 1 11 ? 13.794 -9.491 20.091 1.00 167.18 11 GLY B CA 1
ATOM 2514 C C . GLY B 1 11 ? 12.764 -8.444 20.474 1.00 159.00 11 GLY B C 1
ATOM 2515 O O . GLY B 1 11 ? 12.956 -7.260 20.206 1.00 162.53 11 GLY B O 1
ATOM 2516 N N . LYS B 1 12 ? 11.668 -8.869 21.093 1.00 145.20 12 LYS B N 1
ATOM 2517 C CA . LYS B 1 12 ? 10.647 -7.926 21.537 1.00 127.53 12 LYS B CA 1
ATOM 2518 C C . LYS B 1 12 ? 10.728 -7.693 23.041 1.00 110.62 12 LYS B C 1
ATOM 2519 O O . LYS B 1 12 ? 10.874 -8.633 23.821 1.00 108.88 12 LYS B O 1
ATOM 2525 N N . THR B 1 13 ? 10.629 -6.430 23.440 1.00 95.60 13 THR B N 1
ATOM 2526 C CA . THR B 1 13 ? 10.863 -6.043 24.825 1.00 78.24 13 THR B CA 1
ATOM 2527 C C . THR B 1 13 ? 9.735 -6.449 25.765 1.00 81.97 13 THR B C 1
ATOM 2528 O O . THR B 1 13 ? 8.568 -6.130 25.533 1.00 78.81 13 THR B O 1
ATOM 2532 N N . LEU B 1 14 ? 10.096 -7.157 26.831 1.00 85.64 14 LEU B N 1
ATOM 2533 C CA . LEU B 1 14 ? 9.148 -7.483 27.889 1.00 91.26 14 LEU B CA 1
ATOM 2534 C C . LEU B 1 14 ? 9.468 -6.697 29.165 1.00 84.17 14 LEU B C 1
ATOM 2535 O O . LEU B 1 14 ? 10.609 -6.667 29.627 1.00 80.20 14 LEU B O 1
ATOM 2540 N N . ALA B 1 15 ? 8.452 -6.052 29.725 1.00 79.14 15 ALA B N 1
ATOM 2541 C CA . ALA B 1 15 ? 8.632 -5.254 30.930 1.00 75.52 15 ALA B CA 1
ATOM 2542 C C . ALA B 1 15 ? 7.864 -5.860 32.097 1.00 79.36 15 ALA B C 1
ATOM 2543 O O . ALA B 1 15 ? 6.676 -6.161 31.981 1.00 86.25 15 ALA B O 1
ATOM 2545 N N . SER B 1 16 ? 8.545 -6.037 33.224 1.00 75.99 16 SER B N 1
ATOM 2546 C CA . SER B 1 16 ? 7.909 -6.584 34.416 1.00 75.90 16 SER B CA 1
ATOM 2547 C C . SER B 1 16 ? 8.710 -6.248 35.665 1.00 76.15 16 SER B C 1
ATOM 2548 O O . SER B 1 16 ? 9.936 -6.136 35.618 1.00 82.19 16 SER B O 1
ATOM 2551 N N . VAL B 1 17 ? 8.010 -6.092 36.782 1.00 70.59 17 VAL B N 1
ATOM 2552 C CA . VAL B 1 17 ? 8.654 -5.805 38.056 1.00 73.24 17 VAL B CA 1
ATOM 2553 C C . VAL B 1 17 ? 9.242 -7.082 38.639 1.00 80.12 17 VAL B C 1
ATOM 2554 O O . VAL B 1 17 ? 8.556 -8.097 38.752 1.00 79.74 17 VAL B O 1
ATOM 2558 N N . GLN B 1 18 ? 10.516 -7.033 39.006 1.00 81.72 18 GLN B N 1
ATOM 2559 C CA . GLN B 1 18 ? 11.193 -8.216 39.515 1.00 83.31 18 GLN B CA 1
ATOM 2560 C C . GLN B 1 18 ? 12.051 -7.874 40.718 1.00 77.70 18 GLN B C 1
ATOM 2561 O O . GLN B 1 18 ? 12.429 -6.720 40.920 1.00 72.12 18 GLN B O 1
ATOM 2567 N N . HIS B 1 19 ? 12.354 -8.887 41.518 1.00 72.62 19 HIS B N 1
ATOM 2568 C CA . HIS B 1 19 ? 13.300 -8.729 42.609 1.00 87.60 19 HIS B CA 1
ATOM 2569 C C . HIS B 1 19 ? 14.710 -8.969 42.103 1.00 95.91 19 HIS B C 1
ATOM 2570 O O . HIS B 1 19 ? 14.933 -9.829 41.252 1.00 102.88 19 HIS B O 1
ATOM 2577 N N . LEU B 1 20 ? 15.661 -8.203 42.624 1.00 96.72 20 LEU B N 1
ATOM 2578 C CA . LEU B 1 20 ? 17.064 -8.411 42.298 1.00 103.68 20 LEU B CA 1
ATOM 2579 C C . LEU B 1 20 ? 17.956 -7.861 43.406 1.00 104.85 20 LEU B C 1
ATOM 2580 O O . LEU B 1 20 ? 17.521 -7.042 44.216 1.00 98.88 20 LEU B O 1
ATOM 2585 N N . GLU B 1 21 ? 19.201 -8.323 43.438 1.00 112.13 21 GLU B N 1
ATOM 2586 C CA . GLU B 1 21 ? 20.131 -7.947 44.496 1.00 114.88 21 GLU B CA 1
ATOM 2587 C C . GLU B 1 21 ? 20.917 -6.681 44.153 1.00 100.76 21 GLU B C 1
ATOM 2588 O O . GLU B 1 21 ? 21.276 -6.453 43.000 1.00 96.15 21 GLU B O 1
ATOM 2594 N N . GLU B 1 22 ? 21.176 -5.864 45.169 1.00 96.89 22 GLU B N 1
ATOM 2595 C CA . GLU B 1 22 ? 21.927 -4.624 45.003 1.00 96.16 22 GLU B CA 1
ATOM 2596 C C . GLU B 1 22 ? 23.267 -4.855 44.311 1.00 89.72 22 GLU B C 1
ATOM 2597 O O . GLU B 1 22 ? 23.829 -3.942 43.702 1.00 83.96 22 GLU B O 1
ATOM 2603 N N . SER B 1 23 ? 23.776 -6.078 44.412 1.00 84.49 23 SER B N 1
ATOM 2604 C CA . SER B 1 23 ? 25.078 -6.415 43.851 1.00 84.59 23 SER B CA 1
ATOM 2605 C C . SER B 1 23 ? 25.087 -6.3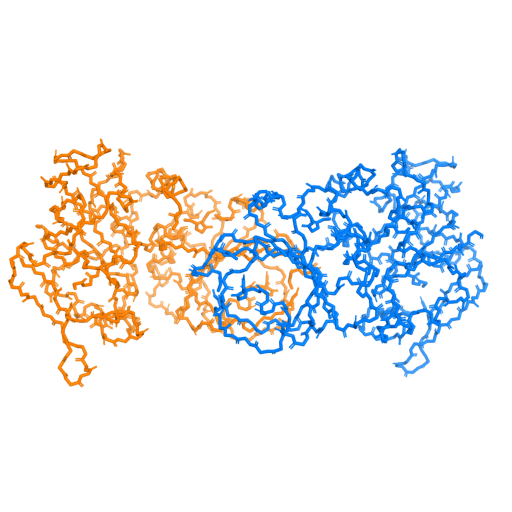44 42.326 1.00 76.50 23 SER B C 1
ATOM 2606 O O . SER B 1 23 ? 26.147 -6.239 41.712 1.00 72.22 23 SER B O 1
ATOM 2609 N N . GLN B 1 24 ? 23.905 -6.396 41.720 1.00 75.03 24 GLN B N 1
ATOM 2610 C CA . GLN B 1 24 ? 23.794 -6.358 40.265 1.00 76.75 24 GLN B CA 1
ATOM 2611 C C . GLN B 1 24 ? 23.882 -4.934 39.720 1.00 67.15 24 GLN B C 1
ATOM 2612 O O . GLN B 1 24 ? 24.136 -4.726 38.534 1.00 65.85 24 GLN B O 1
ATOM 2618 N N . LEU B 1 25 ? 23.669 -3.954 40.588 1.00 62.62 25 LEU B N 1
ATOM 2619 C CA . LEU B 1 25 ? 23.687 -2.556 40.162 1.00 54.91 25 LEU B CA 1
ATOM 2620 C C . LEU B 1 25 ? 25.011 -2.193 39.485 1.00 56.71 25 LEU B C 1
ATOM 2621 O O . LEU B 1 25 ? 26.067 -2.712 39.855 1.00 58.49 25 LEU B O 1
ATOM 2626 N N . PRO B 1 26 ? 24.957 -1.300 38.482 1.00 48.18 26 PRO B N 1
ATOM 2627 C CA . PRO B 1 26 ? 26.184 -0.859 37.810 1.00 48.98 26 PRO B CA 1
ATOM 2628 C C . PRO B 1 26 ? 27.062 -0.082 38.787 1.00 53.21 26 PRO B C 1
ATOM 2629 O O . PRO B 1 26 ? 26.569 0.357 39.828 1.00 51.28 26 PRO B O 1
ATOM 2633 N N . ALA B 1 27 ? 28.338 0.085 38.458 1.00 59.08 27 ALA B N 1
ATOM 2634 C CA . ALA B 1 27 ? 29.264 0.829 39.312 1.00 59.49 27 ALA B CA 1
ATOM 2635 C C . ALA B 1 27 ? 28.927 2.315 39.354 1.00 54.13 27 ALA B C 1
ATOM 2636 O O . ALA B 1 27 ? 28.401 2.866 38.391 1.00 51.99 27 ALA B O 1
ATOM 2638 N N . GLY B 1 28 ? 29.232 2.952 40.481 1.00 54.76 28 GLY B N 1
ATOM 2639 C CA . GLY B 1 28 ? 29.066 4.387 40.643 1.00 43.83 28 GLY B CA 1
ATOM 2640 C C . GLY B 1 28 ? 29.411 4.772 42.067 1.00 46.43 28 GLY B C 1
ATOM 2641 O O . GLY B 1 28 ? 29.251 3.963 42.983 1.00 51.18 28 GLY B O 1
ATOM 2642 N N . ASP B 1 29 ? 29.877 5.999 42.277 1.00 39.80 29 ASP B N 1
ATOM 2643 C CA . ASP B 1 29 ? 30.286 6.395 43.625 1.00 44.16 29 ASP B CA 1
ATOM 2644 C C . ASP B 1 29 ? 29.169 6.921 44.529 1.00 43.57 29 ASP B C 1
ATOM 2645 O O . ASP B 1 29 ? 29.419 7.257 45.685 1.00 41.50 29 ASP B O 1
ATOM 2650 N N . VAL B 1 30 ? 27.942 6.969 44.023 1.00 36.62 30 VAL B N 1
ATOM 2651 C CA . VAL B 1 30 ? 26.807 7.329 44.876 1.00 35.71 30 VAL B CA 1
ATOM 2652 C C . VAL B 1 30 ? 25.657 6.368 44.685 1.00 34.49 30 VAL B C 1
ATOM 2653 O O . VAL B 1 30 ? 25.232 6.106 43.557 1.00 41.18 30 VAL B O 1
ATOM 2657 N N . THR B 1 31 ? 25.156 5.848 45.799 1.00 32.94 31 THR B N 1
ATOM 2658 C CA . THR B 1 31 ? 24.009 4.972 45.775 1.00 36.83 31 THR B CA 1
ATOM 2659 C C . THR B 1 31 ? 22.794 5.723 46.319 1.00 38.18 31 THR B C 1
ATOM 2660 O O . THR B 1 31 ? 22.886 6.389 47.347 1.00 39.31 31 THR B O 1
ATOM 2664 N N . VAL B 1 32 ? 21.665 5.612 45.626 1.00 36.95 32 VAL B N 1
ATOM 2665 C CA . VAL B 1 32 ? 20.466 6.359 46.001 1.00 33.91 32 VAL B CA 1
ATOM 2666 C C . VAL B 1 32 ? 19.251 5.466 46.243 1.00 39.92 32 VAL B C 1
ATOM 2667 O O . VAL B 1 32 ? 18.909 4.617 45.414 1.00 37.34 32 VAL B O 1
ATOM 2671 N N . ASP B 1 33 ? 18.603 5.677 47.386 1.00 40.88 33 ASP B N 1
ATOM 2672 C CA . ASP B 1 33 ? 17.310 5.067 47.667 1.00 41.81 33 ASP B CA 1
ATOM 2673 C C . ASP B 1 33 ? 16.234 5.899 46.980 1.00 41.97 33 ASP B C 1
ATOM 2674 O O . ASP B 1 33 ? 15.954 7.032 47.384 1.00 39.26 33 ASP B O 1
ATOM 2679 N N . VAL B 1 34 ? 15.647 5.342 45.926 1.00 36.16 34 VAL B N 1
ATOM 2680 C CA . VAL B 1 34 ? 14.747 6.103 45.064 1.00 32.76 34 VAL B CA 1
ATOM 2681 C C . VAL B 1 34 ? 13.337 6.153 45.660 1.00 34.88 34 VAL B C 1
ATOM 2682 O O . VAL B 1 34 ? 12.817 5.139 46.092 1.00 34.04 34 VAL B O 1
ATOM 2686 N N . HIS B 1 35 ? 12.735 7.337 45.699 1.00 34.31 35 HIS B N 1
ATOM 2687 C CA . HIS B 1 35 ? 11.382 7.472 46.226 1.00 35.82 35 HIS B CA 1
ATOM 2688 C C . HIS B 1 35 ? 10.371 7.781 45.129 1.00 39.67 35 HIS B C 1
ATOM 2689 O O . HIS B 1 35 ? 9.211 7.390 45.222 1.00 35.62 35 HIS B O 1
ATOM 2696 N N . TRP B 1 36 ? 10.830 8.461 44.079 1.00 32.41 36 TRP B N 1
ATOM 2697 C CA . TRP B 1 36 ? 9.972 8.863 42.971 1.00 27.03 36 TRP B CA 1
ATOM 2698 C C . TRP B 1 36 ? 10.720 8.76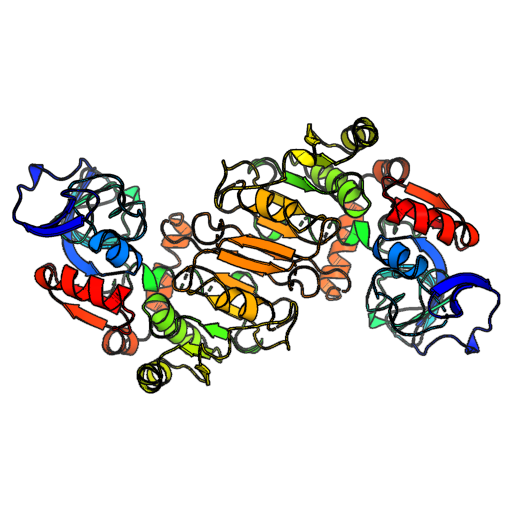3 41.659 1.00 33.17 36 TRP B C 1
ATOM 2699 O O . TRP B 1 36 ? 11.912 9.052 41.594 1.00 32.12 36 TRP B O 1
ATOM 2710 N N . SER B 1 37 ? 10.007 8.412 40.601 1.00 33.36 37 SER B N 1
ATOM 2711 C CA . SER B 1 37 ? 10.548 8.533 39.255 1.00 34.64 37 SER B CA 1
ATOM 2712 C C . SER B 1 37 ? 9.454 9.151 38.396 1.00 30.07 37 SER B C 1
ATOM 2713 O O . SER B 1 37 ? 8.469 9.667 38.923 1.00 35.13 37 SER B O 1
ATOM 2716 N N . SER B 1 38 ? 9.611 9.114 37.083 1.00 34.32 38 SER B N 1
ATOM 2717 C CA . SER B 1 38 ? 8.538 9.568 36.212 1.00 34.66 38 SER B CA 1
ATOM 2718 C C . SER B 1 38 ? 8.607 8.816 34.900 1.00 36.77 38 SER B C 1
ATOM 2719 O O . SER B 1 38 ? 9.531 8.031 34.673 1.00 39.78 38 SER B O 1
ATOM 2722 N N . LEU B 1 39 ? 7.614 9.013 34.044 1.00 42.31 39 LEU B N 1
ATOM 2723 C CA . LEU B 1 39 ? 7.698 8.466 32.697 1.00 41.50 39 LEU B CA 1
ATOM 2724 C C . LEU B 1 39 ? 7.782 9.614 31.720 1.00 43.55 39 LEU B C 1
ATOM 2725 O O . LEU B 1 39 ? 6.886 10.452 31.649 1.00 44.81 39 LEU B O 1
ATOM 2730 N N . ASN B 1 40 ? 8.885 9.657 30.989 1.00 43.98 40 ASN B N 1
ATOM 2731 C CA . ASN B 1 40 ? 9.042 10.609 29.918 1.00 40.89 40 ASN B CA 1
ATOM 2732 C C . ASN B 1 40 ? 8.755 9.929 28.598 1.00 43.01 40 ASN B C 1
ATOM 2733 O O . ASN B 1 40 ? 8.640 8.703 28.536 1.00 45.84 40 ASN B O 1
ATOM 2738 N N . TYR B 1 41 ? 8.638 10.722 27.540 1.00 43.76 41 TYR B N 1
ATOM 2739 C CA . TYR B 1 41 ? 8.385 10.154 26.231 1.00 42.78 41 TYR B CA 1
ATOM 2740 C C . TYR B 1 41 ? 9.452 9.122 25.915 1.00 44.41 41 TYR B C 1
ATOM 2741 O O . TYR B 1 41 ? 9.157 8.063 25.358 1.00 48.97 41 TYR B O 1
ATOM 2750 N N . LYS B 1 42 ? 10.694 9.419 26.290 1.00 40.93 42 LYS B N 1
ATOM 2751 C CA . LYS B 1 42 ? 11.796 8.501 25.995 1.00 52.27 42 LYS B CA 1
ATOM 2752 C C . LYS B 1 42 ? 11.720 7.226 26.833 1.00 47.51 42 LYS B C 1
ATOM 2753 O O . LYS B 1 42 ? 12.101 6.155 26.379 1.00 53.51 42 LYS B O 1
ATOM 2759 N N . ASP B 1 43 ? 11.241 7.346 28.066 1.00 46.74 43 ASP B N 1
ATOM 2760 C CA . ASP B 1 43 ? 11.023 6.175 28.905 1.00 43.58 43 ASP B CA 1
ATOM 2761 C C . ASP B 1 43 ? 9.975 5.274 28.269 1.00 46.77 43 ASP B C 1
ATOM 2762 O O . ASP B 1 43 ? 10.102 4.049 28.275 1.00 52.83 43 ASP B O 1
ATOM 2767 N N . ALA B 1 44 ? 8.924 5.890 27.737 1.00 54.95 44 ALA B N 1
ATOM 2768 C CA . ALA B 1 44 ? 7.824 5.148 27.132 1.00 57.22 44 ALA B CA 1
ATOM 2769 C C . ALA B 1 44 ? 8.319 4.341 25.941 1.00 61.07 44 ALA B C 1
ATOM 2770 O O . ALA B 1 44 ? 7.952 3.177 25.770 1.00 64.64 44 ALA B O 1
ATOM 2772 N N . LEU B 1 45 ? 9.157 4.958 25.116 1.00 54.64 45 LEU B N 1
ATOM 2773 C CA . LEU B 1 45 ? 9.762 4.243 23.996 1.00 56.57 45 LEU B CA 1
ATOM 2774 C C . LEU B 1 45 ? 10.596 3.075 24.509 1.00 51.35 45 LEU B C 1
ATOM 2775 O O . LEU B 1 45 ? 10.482 1.953 24.021 1.00 55.10 45 LEU B O 1
ATOM 2780 N N . ALA B 1 46 ? 11.438 3.346 25.499 1.00 51.70 46 ALA B N 1
ATOM 2781 C CA . ALA B 1 46 ? 12.277 2.311 26.082 1.00 48.38 46 ALA B CA 1
ATOM 2782 C C . ALA B 1 46 ? 11.435 1.131 26.552 1.00 56.41 46 ALA B C 1
ATOM 2783 O O . ALA B 1 46 ? 11.771 -0.028 26.307 1.00 58.79 46 ALA B O 1
ATOM 2785 N N . ILE B 1 47 ? 10.330 1.434 27.223 1.00 59.35 47 ILE B N 1
ATOM 2786 C CA . ILE B 1 47 ? 9.490 0.407 27.826 1.00 61.93 47 ILE B CA 1
ATOM 2787 C C . ILE B 1 47 ? 8.678 -0.355 26.777 1.00 72.06 47 ILE B C 1
ATOM 2788 O O . ILE B 1 47 ? 8.458 -1.563 26.905 1.00 71.53 47 ILE B O 1
ATOM 2793 N N . THR B 1 48 ? 8.244 0.351 25.738 1.00 72.25 48 THR B N 1
ATOM 2794 C CA . THR B 1 48 ? 7.472 -0.264 24.667 1.00 73.65 48 THR B CA 1
ATOM 2795 C C . THR B 1 48 ? 8.387 -0.995 23.692 1.00 79.06 48 THR B C 1
ATOM 2796 O O . THR B 1 48 ? 7.924 -1.649 22.757 1.00 78.65 48 THR B O 1
ATOM 2800 N N . GLY B 1 49 ? 9.690 -0.888 23.919 1.00 82.46 49 GLY B N 1
ATOM 2801 C CA . GLY B 1 49 ? 10.660 -1.546 23.064 1.00 82.38 49 GLY B CA 1
ATOM 2802 C C . GLY B 1 49 ? 10.805 -0.846 21.728 1.00 84.17 49 GLY B C 1
ATOM 2803 O O . GLY B 1 49 ? 11.492 -1.332 20.831 1.00 89.69 49 GLY B O 1
ATOM 2804 N N . LYS B 1 50 ? 10.154 0.304 21.597 1.00 84.11 50 LYS B N 1
ATOM 2805 C CA . LYS B 1 50 ? 10.234 1.101 20.379 1.00 86.00 50 LYS B CA 1
ATOM 2806 C C . LYS B 1 50 ? 11.391 2.106 20.453 1.00 86.06 50 LYS B C 1
ATOM 2807 O O . LYS B 1 50 ? 11.926 2.372 21.529 1.00 81.71 50 LYS B O 1
ATOM 2813 N N . GLY B 1 51 ? 11.799 2.634 19.305 1.00 90.06 51 GLY B N 1
ATOM 2814 C CA . GLY B 1 51 ? 12.715 3.761 19.272 1.00 94.19 51 GLY B CA 1
ATOM 2815 C C . GLY B 1 51 ? 14.212 3.502 19.349 1.00 99.14 51 GLY B C 1
ATOM 2816 O O . GLY B 1 51 ? 15.001 4.426 19.147 1.00 103.91 51 GLY B O 1
ATOM 2817 N N . LYS B 1 52 ? 14.615 2.270 19.645 1.00 96.27 52 LYS B N 1
ATOM 2818 C CA . LYS B 1 52 ? 16.039 1.944 19.745 1.00 93.81 52 LYS B CA 1
ATOM 2819 C C . LYS B 1 52 ? 16.726 2.763 20.842 1.00 82.88 52 LYS B C 1
ATOM 2820 O O . LYS B 1 52 ? 17.893 3.133 20.721 1.00 78.23 52 LYS B O 1
ATOM 2826 N N . ILE B 1 53 ? 15.995 3.049 21.912 1.00 75.83 53 ILE B N 1
ATOM 2827 C CA . ILE B 1 53 ? 16.552 3.804 23.023 1.00 67.29 53 ILE B CA 1
ATOM 2828 C C . ILE B 1 53 ? 17.493 2.928 23.839 1.00 68.95 53 ILE B C 1
ATOM 2829 O O . ILE B 1 53 ? 18.525 3.388 24.326 1.00 70.14 53 ILE B O 1
ATOM 2834 N N . ILE B 1 54 ? 17.130 1.659 23.976 1.00 66.48 54 ILE B N 1
ATOM 2835 C CA . ILE B 1 54 ? 17.902 0.717 24.773 1.00 67.35 54 ILE B CA 1
ATOM 2836 C C . ILE B 1 54 ? 18.732 -0.195 23.876 1.00 76.96 54 ILE B C 1
ATOM 2837 O O . ILE B 1 54 ? 18.185 -0.937 23.061 1.00 72.15 54 ILE B O 1
ATOM 2842 N N . ARG B 1 55 ? 20.052 -0.122 24.033 1.00 85.98 55 ARG B N 1
ATOM 2843 C CA . ARG B 1 55 ? 20.982 -0.986 23.305 1.00 99.61 55 ARG B CA 1
ATOM 2844 C C . ARG B 1 55 ? 21.637 -2.099 24.131 1.00 98.59 55 ARG B C 1
ATOM 2845 O O . ARG B 1 55 ? 22.490 -2.818 23.624 1.00 107.32 55 ARG B O 1
ATOM 2853 N N . HIS B 1 56 ? 21.246 -2.243 25.392 1.00 87.85 56 HIS B N 1
ATOM 2854 C CA . HIS B 1 56 ? 21.713 -3.345 26.224 1.00 80.75 56 HIS B CA 1
ATOM 2855 C C . HIS B 1 56 ? 20.579 -3.844 27.106 1.00 77.30 56 HIS B C 1
ATOM 2856 O O . HIS B 1 56 ? 19.906 -3.052 27.750 1.00 74.58 56 HIS B O 1
ATOM 2863 N N . PHE B 1 57 ? 20.380 -5.155 27.151 1.00 71.65 57 PHE B N 1
ATOM 2864 C CA . PHE B 1 57 ? 19.350 -5.752 27.993 1.00 78.24 57 PHE B CA 1
ATOM 2865 C C . PHE B 1 57 ? 20.035 -6.813 28.842 1.00 77.56 57 PHE B C 1
ATOM 2866 O O . PHE B 1 57 ? 21.072 -7.330 28.447 1.00 81.84 57 PHE B O 1
ATOM 2874 N N . PRO B 1 58 ? 19.476 -7.152 29.999 1.00 72.81 58 PRO B N 1
ATOM 2875 C CA . PRO B 1 58 ? 18.279 -6.523 30.544 1.00 73.26 58 PRO B CA 1
ATOM 2876 C C . PRO B 1 58 ? 18.606 -5.116 31.039 1.00 67.94 58 PRO B C 1
ATOM 2877 O O . PRO B 1 58 ? 19.723 -4.881 31.491 1.00 68.01 58 PRO B O 1
ATOM 2889 N N . ILE B 1 60 ? 17.226 -1.609 33.384 1.00 57.39 60 ILE B N 1
ATOM 2890 C CA . ILE B 1 60 ? 16.277 -0.910 34.231 1.00 49.37 60 ILE B CA 1
ATOM 2891 C C . ILE B 1 60 ? 16.091 0.468 33.607 1.00 52.47 60 ILE B C 1
ATOM 2892 O O . ILE B 1 60 ? 17.040 1.250 33.527 1.00 46.36 60 ILE B O 1
ATOM 2897 N N . PRO B 1 61 ? 14.873 0.758 33.133 1.00 50.20 61 PRO B N 1
ATOM 2898 C CA . PRO B 1 61 ? 14.621 2.024 32.444 1.00 42.15 61 PRO B CA 1
ATOM 2899 C C . PRO B 1 61 ? 14.420 3.149 33.452 1.00 44.22 61 PRO B C 1
ATOM 2900 O O . PRO B 1 61 ? 14.552 2.907 34.655 1.00 41.87 61 PRO B O 1
ATOM 2904 N N . GLY B 1 62 ? 14.110 4.349 32.960 1.00 39.01 62 GLY B N 1
ATOM 2905 C CA . GLY B 1 62 ? 13.874 5.503 33.802 1.00 40.71 62 GLY B CA 1
ATOM 2906 C C . GLY B 1 62 ? 15.042 6.460 33.726 1.00 37.23 62 GLY B C 1
ATOM 2907 O O . GLY B 1 62 ? 16.081 6.223 34.338 1.00 37.81 62 GLY B O 1
ATOM 2908 N N . ILE B 1 63 ? 14.879 7.536 32.964 1.00 36.56 63 ILE B N 1
ATOM 2909 C CA . ILE B 1 63 ? 15.950 8.515 32.808 1.00 36.22 63 ILE B CA 1
ATOM 2910 C C . ILE B 1 63 ? 15.964 9.510 33.971 1.00 37.50 63 ILE B C 1
ATOM 2911 O O . ILE B 1 63 ? 16.870 10.341 34.064 1.00 29.45 63 ILE B O 1
ATOM 2916 N N . ASP B 1 64 ? 14.967 9.402 34.853 1.00 32.76 64 ASP B N 1
ATOM 2917 C CA . ASP B 1 64 ? 14.798 10.297 36.013 1.00 32.23 64 ASP B CA 1
ATOM 2918 C C . ASP B 1 64 ? 14.682 9.543 37.337 1.00 35.24 64 ASP B C 1
ATOM 2919 O O . ASP B 1 64 ? 14.128 8.447 37.388 1.00 34.90 64 ASP B O 1
ATOM 2924 N N . PHE B 1 65 ? 15.128 10.166 38.423 1.00 27.75 65 PHE B N 1
ATOM 2925 C CA . PHE B 1 65 ? 14.678 9.739 39.759 1.00 25.78 65 PHE B CA 1
ATOM 2926 C C . PHE B 1 65 ? 14.959 10.807 40.799 1.00 36.87 65 PHE B C 1
ATOM 2927 O O . PHE B 1 65 ? 15.802 11.687 40.593 1.00 31.47 65 PHE B O 1
ATOM 2935 N N . ALA B 1 66 ? 14.234 10.739 41.910 1.00 34.03 66 ALA B N 1
ATOM 2936 C CA . ALA B 1 66 ? 14.549 11.546 43.066 1.00 28.05 66 ALA B CA 1
ATOM 2937 C C . ALA B 1 66 ? 14.505 10.657 44.282 1.00 36.80 66 ALA B C 1
ATOM 2938 O O . ALA B 1 66 ? 13.634 9.776 44.402 1.00 33.75 66 ALA B O 1
ATOM 2940 N N . GLY B 1 67 ? 15.444 10.874 45.190 1.00 30.21 67 GLY B N 1
ATOM 2941 C CA . GLY B 1 67 ? 15.453 10.095 46.413 1.00 32.24 67 GLY B CA 1
ATOM 2942 C C . GLY B 1 67 ? 16.484 10.603 47.386 1.00 33.75 67 GLY B C 1
ATOM 2943 O O . GLY B 1 67 ? 16.896 11.764 47.324 1.00 30.25 67 GLY B O 1
ATOM 2944 N N . THR B 1 68 ? 16.911 9.723 48.280 1.00 33.75 68 THR B N 1
ATOM 2945 C CA . THR B 1 68 ? 17.875 10.097 49.294 1.00 35.53 68 THR B CA 1
ATOM 2946 C C . THR B 1 68 ? 19.123 9.238 49.163 1.00 34.22 68 THR B C 1
ATOM 2947 O O . THR B 1 68 ? 19.051 8.046 48.874 1.00 37.71 68 THR B O 1
ATOM 2951 N N . VAL B 1 69 ? 20.271 9.871 49.348 1.00 32.03 69 VAL B N 1
ATOM 2952 C CA . VAL B 1 69 ? 21.547 9.202 49.224 1.00 32.27 69 VAL B CA 1
ATOM 2953 C C . VAL B 1 69 ? 21.669 8.121 50.278 1.00 38.91 69 VAL B C 1
ATOM 2954 O O . VAL B 1 69 ? 21.467 8.380 51.464 1.00 37.97 69 VAL B O 1
ATOM 2958 N N . HIS B 1 70 ? 21.978 6.907 49.838 1.00 36.56 70 HIS B N 1
ATOM 2959 C CA . HIS B 1 70 ? 22.185 5.793 50.752 1.00 43.24 70 HIS B CA 1
ATOM 2960 C C . HIS B 1 70 ? 23.647 5.746 51.158 1.00 45.39 70 HIS B C 1
ATOM 2961 O O . HIS B 1 70 ? 23.971 5.551 52.323 1.00 46.29 70 HIS B O 1
ATOM 2968 N N . ALA B 1 71 ? 24.527 5.948 50.184 1.00 41.96 71 ALA B N 1
ATOM 2969 C CA . ALA B 1 71 ? 25.961 5.902 50.416 1.00 38.80 71 ALA B CA 1
ATOM 2970 C C . ALA B 1 71 ? 26.644 6.749 49.351 1.00 41.99 71 ALA B C 1
ATOM 2971 O O . ALA B 1 71 ? 26.162 6.826 48.225 1.00 39.18 71 ALA B O 1
ATOM 2973 N N . SER B 1 72 ? 27.768 7.370 49.698 1.00 40.14 72 SER B N 1
ATOM 2974 C CA . SER B 1 72 ? 28.457 8.243 48.757 1.00 39.21 72 SER B CA 1
ATOM 2975 C C . SER B 1 72 ? 29.960 8.305 48.987 1.00 42.22 72 SER B C 1
ATOM 2976 O O . SER B 1 72 ? 30.423 8.459 50.118 1.00 42.92 72 SER B O 1
ATOM 2979 N N . GLU B 1 73 ? 30.713 8.191 47.900 1.00 36.85 73 GLU B N 1
ATOM 2980 C CA . GLU B 1 73 ? 32.157 8.405 47.923 1.00 41.94 73 GLU B CA 1
ATOM 2981 C C . GLU B 1 73 ? 32.494 9.727 47.248 1.00 45.90 73 GLU B C 1
ATOM 2982 O O . GLU B 1 73 ? 33.662 10.060 47.056 1.00 48.54 73 GLU B O 1
ATOM 2988 N N . ASP B 1 74 ? 31.459 10.471 46.874 1.00 35.51 74 ASP B N 1
ATOM 2989 C CA . ASP B 1 74 ? 31.620 11.780 46.251 1.00 29.82 74 ASP B CA 1
ATOM 2990 C C . ASP B 1 74 ? 31.493 12.817 47.367 1.00 35.61 74 ASP B C 1
ATOM 2991 O O . ASP B 1 74 ? 30.494 12.831 48.087 1.00 35.99 74 ASP B O 1
ATOM 2996 N N . PRO B 1 75 ? 32.513 13.672 47.539 1.00 34.40 75 PRO B N 1
ATOM 2997 C CA . PRO B 1 75 ? 32.474 14.557 48.710 1.00 37.45 75 PRO B CA 1
ATOM 2998 C C . PRO B 1 75 ? 31.374 15.619 48.655 1.00 34.53 75 PRO B C 1
ATOM 2999 O O . PRO B 1 75 ? 31.110 16.268 49.670 1.00 38.91 75 PRO B O 1
ATOM 3003 N N . ARG B 1 76 ? 30.721 15.781 47.509 1.00 27.80 76 ARG B N 1
ATOM 3004 C CA . ARG B 1 76 ? 29.649 16.774 47.410 1.00 26.86 76 ARG B CA 1
ATOM 3005 C C . ARG B 1 76 ? 28.342 16.254 47.978 1.00 29.20 76 ARG B C 1
ATOM 3006 O O . ARG B 1 76 ? 27.412 17.030 48.206 1.00 31.00 76 ARG B O 1
ATOM 3014 N N . PHE B 1 77 ? 28.267 14.942 48.186 1.00 31.93 77 PHE B N 1
ATOM 3015 C CA . PHE B 1 77 ? 27.018 14.300 48.610 1.00 33.85 77 PHE B CA 1
ATOM 3016 C C . PHE B 1 77 ? 27.185 13.461 49.874 1.00 34.09 77 PHE B C 1
ATOM 3017 O O . PHE B 1 77 ? 28.192 12.771 50.042 1.00 38.09 77 PHE B O 1
ATOM 3025 N N . HIS B 1 78 ? 26.200 13.539 50.769 1.00 36.30 78 HIS B N 1
ATOM 3026 C CA . HIS B 1 78 ? 26.249 12.810 52.038 1.00 37.33 78 HIS B CA 1
ATOM 3027 C C . HIS B 1 78 ? 25.049 11.888 52.207 1.00 34.65 78 HIS B C 1
ATOM 3028 O O . HIS B 1 78 ? 23.974 12.155 51.672 1.00 32.08 78 HIS B O 1
ATOM 3035 N N . ALA B 1 79 ? 25.237 10.804 52.957 1.00 37.38 79 ALA B N 1
ATOM 3036 C CA . ALA B 1 79 ? 24.141 9.885 53.263 1.00 35.33 79 ALA B CA 1
ATOM 3037 C C . ALA B 1 79 ? 22.963 10.645 53.842 1.00 38.11 79 ALA B C 1
ATOM 3038 O O . ALA B 1 79 ? 23.132 11.487 54.725 1.00 40.83 79 ALA B O 1
ATOM 3040 N N . GLY B 1 80 ? 21.772 10.344 53.335 1.00 35.04 80 GLY B N 1
ATOM 3041 C CA . GLY B 1 80 ? 20.562 10.998 53.791 1.00 36.89 80 GLY B CA 1
ATOM 3042 C C . GLY B 1 80 ? 20.188 12.232 52.990 1.00 34.58 80 GLY B C 1
ATOM 3043 O O . GLY B 1 80 ? 19.072 12.735 53.101 1.00 33.85 80 GLY B O 1
ATOM 3044 N N . GLN B 1 81 ? 21.110 12.739 52.181 1.00 31.80 81 GLN B N 1
ATOM 3045 C CA . GLN B 1 81 ? 20.829 13.960 51.436 1.00 27.54 81 GLN B CA 1
ATOM 3046 C C . GLN B 1 81 ? 19.777 13.724 50.359 1.00 27.15 81 GLN B C 1
ATOM 3047 O O . GLN B 1 81 ? 19.794 12.701 49.676 1.00 29.78 81 GLN B O 1
ATOM 3053 N N . GLU B 1 82 ? 18.869 14.680 50.192 1.00 26.76 82 GLU B N 1
ATOM 3054 C CA . GLU B 1 82 ? 17.897 14.615 49.107 1.00 25.55 82 GLU B CA 1
ATOM 3055 C C . GLU B 1 82 ? 18.531 15.043 47.784 1.00 26.75 82 GLU B C 1
ATOM 3056 O O . GLU B 1 82 ? 19.116 16.122 47.692 1.00 27.40 82 GLU B O 1
ATOM 3062 N N . VAL B 1 83 ? 18.418 14.190 46.767 1.00 23.80 83 VAL B N 1
ATOM 3063 C CA . VAL B 1 83 ? 19.008 14.474 45.461 1.00 29.46 83 VAL B CA 1
ATOM 3064 C C . VAL B 1 83 ? 18.026 14.110 44.350 1.00 32.52 83 VAL B C 1
ATOM 3065 O O . VAL B 1 83 ? 17.022 13.422 44.584 1.00 28.33 83 VAL B O 1
ATOM 3069 N N . LEU B 1 84 ? 18.325 14.558 43.139 1.00 30.55 84 LEU B N 1
ATOM 3070 C CA . LEU B 1 84 ? 17.541 14.163 41.984 1.00 28.18 84 LEU B CA 1
ATOM 3071 C C . LEU B 1 84 ? 18.497 13.890 40.846 1.00 31.07 84 LEU B C 1
ATOM 3072 O O . LEU B 1 84 ? 19.660 14.299 40.876 1.00 23.85 84 LEU B O 1
ATOM 3077 N N . LEU B 1 85 ? 18.010 13.186 39.841 1.00 23.36 85 LEU B N 1
ATOM 3078 C CA . LEU B 1 85 ? 18.816 12.969 38.651 1.00 24.46 85 LEU B CA 1
ATOM 3079 C C . LEU B 1 85 ? 17.907 12.985 37.451 1.00 27.04 85 LEU B C 1
ATOM 3080 O O . LEU B 1 85 ? 16.826 12.401 37.479 1.00 28.88 85 LEU B O 1
ATOM 3085 N N . THR B 1 86 ? 18.339 13.670 36.398 1.00 24.37 86 THR B N 1
ATOM 3086 C CA . THR B 1 86 ? 17.720 13.492 35.097 1.00 27.65 86 THR B CA 1
ATOM 3087 C C . THR B 1 86 ? 18.828 13.352 34.048 1.00 30.39 86 THR B C 1
ATOM 3088 O O . THR B 1 86 ? 19.819 14.078 34.091 1.00 28.99 86 THR B O 1
ATOM 3092 N N . GLY B 1 87 ? 18.679 12.398 33.136 1.00 29.79 87 GLY B N 1
ATOM 3093 C CA . GLY B 1 87 ? 19.589 12.303 31.993 1.00 28.55 87 GLY B CA 1
ATOM 3094 C C . GLY B 1 87 ? 20.911 11.575 32.203 1.00 31.98 87 GLY B C 1
ATOM 3095 O O . GLY B 1 87 ? 20.981 10.590 32.942 1.00 31.86 87 GLY B O 1
ATOM 3096 N N . TRP B 1 88 ? 21.954 12.048 31.516 1.00 27.49 88 TRP B N 1
ATOM 3097 C CA . TRP B 1 88 ? 23.306 11.460 31.575 1.00 30.87 88 TRP B CA 1
ATOM 3098 C C . TRP B 1 88 ? 23.449 10.006 31.079 1.00 32.40 88 TRP B C 1
ATOM 3099 O O . TRP B 1 88 ? 24.440 9.340 31.370 1.00 34.31 88 TRP B O 1
ATOM 3110 N N . GLY B 1 89 ? 22.474 9.516 30.327 1.00 29.90 89 GLY B N 1
ATOM 3111 C CA . GLY B 1 89 ? 22.512 8.137 29.874 1.00 30.59 89 GLY B CA 1
ATOM 3112 C C . GLY B 1 89 ? 21.762 7.204 30.801 1.00 35.37 89 GLY B C 1
ATOM 3113 O O . GLY B 1 89 ? 21.439 6.078 30.433 1.00 35.01 89 GLY B O 1
ATOM 3114 N N . VAL B 1 90 ? 21.464 7.672 32.009 1.00 33.38 90 VAL B N 1
ATOM 3115 C CA . VAL B 1 90 ? 20.706 6.854 32.956 1.00 30.44 90 VAL B CA 1
ATOM 3116 C C . VAL B 1 90 ? 19.365 6.465 32.340 1.00 31.66 90 VAL B C 1
ATOM 3117 O O . VAL B 1 90 ? 18.679 7.296 31.744 1.00 37.94 90 VAL B O 1
ATOM 3121 N N . GLY B 1 91 ? 19.010 5.194 32.464 1.00 35.71 91 GLY B N 1
ATOM 3122 C CA . GLY B 1 91 ? 17.773 4.693 31.895 1.00 39.78 91 GLY B CA 1
ATOM 3123 C C . GLY B 1 91 ? 17.861 4.402 30.409 1.00 45.28 91 GLY B C 1
ATOM 3124 O O . GLY B 1 91 ? 16.874 3.986 29.805 1.00 43.58 91 GLY B O 1
ATOM 3125 N N . GLU B 1 92 ? 19.037 4.635 29.824 1.00 41.91 92 GLU B N 1
ATOM 3126 C CA . GLU B 1 92 ? 19.297 4.318 28.417 1.00 48.00 92 GLU B CA 1
ATOM 3127 C C . GLU B 1 92 ? 20.424 3.294 28.273 1.00 52.63 92 GLU B C 1
ATOM 3128 O O . GLU B 1 92 ? 20.239 2.221 27.687 1.00 51.25 92 GLU B O 1
ATOM 3134 N N . ASN B 1 93 ? 21.607 3.667 28.746 1.00 45.81 93 ASN B N 1
ATOM 3135 C CA . ASN B 1 93 ? 22.764 2.788 28.746 1.00 44.35 93 ASN B CA 1
ATOM 3136 C C . ASN B 1 93 ? 23.305 2.482 30.135 1.00 48.40 93 ASN B C 1
ATOM 3137 O O . ASN B 1 93 ? 24.342 1.854 30.282 1.00 49.37 93 ASN B O 1
ATOM 3142 N N . HIS B 1 94 ? 22.601 2.946 31.153 1.00 44.32 94 HIS B N 1
ATOM 3143 C CA . HIS B 1 94 ? 22.984 2.700 32.532 1.00 43.59 94 HIS B CA 1
ATOM 3144 C C . HIS B 1 94 ? 21.700 2.427 33.300 1.00 48.57 94 HIS B C 1
ATOM 3145 O O . HIS B 1 94 ? 20.680 3.037 33.018 1.00 39.24 94 HIS B O 1
ATOM 3152 N N . TRP B 1 95 ? 21.738 1.528 34.272 1.00 41.04 95 TRP B N 1
ATOM 3153 C CA . TRP B 1 95 ? 20.511 1.144 34.955 1.00 40.69 95 TRP B CA 1
ATOM 3154 C C . TRP B 1 95 ? 19.837 2.350 35.608 1.00 44.01 95 TRP B C 1
ATOM 3155 O O . TRP B 1 95 ? 20.455 3.126 36.311 1.00 38.54 95 TRP B O 1
ATOM 3166 N N . GLY B 1 96 ? 18.540 2.442 35.360 1.00 44.94 96 GLY B N 1
ATOM 3167 C CA . GLY B 1 96 ? 17.705 3.584 35.663 1.00 44.09 96 GLY B CA 1
ATOM 3168 C C . GLY B 1 96 ? 16.928 3.813 36.944 1.00 37.32 96 GLY B C 1
ATOM 3169 O O . GLY B 1 96 ? 17.079 3.144 37.954 1.00 35.77 96 GLY B O 1
ATOM 3170 N N . GLY B 1 97 ? 16.096 4.841 36.840 1.00 36.32 97 GLY B N 1
ATOM 3171 C CA . GLY B 1 97 ? 15.221 5.356 37.870 1.00 35.99 97 GLY B CA 1
ATOM 3172 C C . GLY B 1 97 ? 14.099 4.496 38.396 1.00 38.97 97 GLY B C 1
ATOM 3173 O O . GLY B 1 97 ? 13.742 4.596 39.557 1.00 40.95 97 GLY B O 1
ATOM 3174 N N . LEU B 1 98 ? 13.500 3.698 37.524 1.00 38.82 98 LEU B N 1
ATOM 3175 C CA . LEU B 1 98 ? 12.348 2.905 37.899 1.00 39.04 98 LEU B CA 1
ATOM 3176 C C . LEU B 1 98 ? 12.798 1.654 38.618 1.00 45.71 98 LEU B C 1
ATOM 3177 O O . LEU B 1 98 ? 12.636 0.543 38.140 1.00 43.82 98 LEU B O 1
ATOM 3182 N N . ALA B 1 99 ? 13.357 1.883 39.797 1.00 40.92 99 ALA B N 1
ATOM 3183 C CA . ALA B 1 99 ? 13.845 0.856 40.684 1.00 40.42 99 ALA B CA 1
ATOM 3184 C C . ALA B 1 99 ? 13.886 1.463 42.072 1.00 40.52 99 ALA B C 1
ATOM 3185 O O . ALA B 1 99 ? 13.912 2.677 42.218 1.00 38.70 99 ALA B O 1
ATOM 3187 N N . GLU B 1 100 ? 13.898 0.619 43.088 1.00 36.88 100 GLU B N 1
ATOM 3188 C CA . GLU B 1 100 ? 13.931 1.099 44.463 1.00 36.32 100 GLU B CA 1
ATOM 3189 C C . GLU B 1 100 ? 15.297 1.654 44.836 1.00 35.27 100 GLU B C 1
ATOM 3190 O O . GLU B 1 100 ? 15.442 2.370 45.823 1.00 37.48 100 GLU B O 1
ATOM 3196 N N . ARG B 1 101 ? 16.297 1.328 44.036 1.00 39.36 101 ARG B N 1
ATOM 3197 C CA . ARG B 1 101 ? 17.649 1.787 44.300 1.00 37.40 101 ARG B CA 1
ATOM 3198 C C . ARG B 1 101 ? 18.419 1.956 42.996 1.00 40.36 101 ARG B C 1
ATOM 3199 O O . ARG B 1 101 ? 18.195 1.220 42.036 1.00 45.68 101 ARG B O 1
ATOM 3207 N N . ALA B 1 102 ? 19.303 2.953 42.963 1.00 35.48 102 ALA B N 1
ATOM 3208 C CA . ALA B 1 102 ? 20.131 3.225 41.797 1.00 37.96 102 ALA B CA 1
ATOM 3209 C C . ALA B 1 102 ? 21.549 3.572 42.239 1.00 38.13 102 ALA B C 1
ATOM 3210 O O . ALA B 1 102 ? 21.758 4.133 43.314 1.00 43.63 102 ALA B O 1
ATOM 3212 N N . ARG B 1 103 ? 22.524 3.237 41.410 1.00 39.02 103 ARG B N 1
ATOM 3213 C CA . ARG B 1 103 ? 23.907 3.567 41.703 1.00 36.11 103 ARG B CA 1
ATOM 3214 C C . ARG B 1 103 ? 24.447 4.295 40.492 1.00 37.30 103 ARG B C 1
ATOM 3215 O O . ARG B 1 103 ? 24.404 3.772 39.380 1.00 38.59 103 ARG B O 1
ATOM 3223 N N . VAL B 1 104 ? 24.946 5.506 40.713 1.00 32.66 104 VAL B N 1
ATOM 3224 C CA . VAL B 1 104 ? 25.317 6.398 39.628 1.00 37.74 104 VAL B CA 1
ATOM 3225 C C . VAL B 1 104 ? 26.583 7.163 39.986 1.00 38.33 104 VAL B C 1
ATOM 3226 O O . VAL B 1 104 ? 27.034 7.137 41.135 1.00 41.92 104 VAL B O 1
ATOM 3230 N N . LYS B 1 105 ? 27.153 7.841 38.993 1.00 36.96 105 LYS B N 1
ATOM 3231 C CA . LYS B 1 105 ? 28.242 8.782 39.228 1.00 33.96 105 LYS B CA 1
ATOM 3232 C C . LYS B 1 105 ? 27.687 10.031 39.895 1.00 30.93 105 LYS B C 1
ATOM 3233 O O . LYS B 1 105 ? 26.640 10.543 39.494 1.00 32.31 105 LYS B O 1
ATOM 3239 N N . GLY B 1 106 ? 28.402 10.537 40.892 1.00 30.09 106 GLY B N 1
ATOM 3240 C CA . GLY B 1 106 ? 27.973 11.733 41.595 1.00 28.93 106 GLY B CA 1
ATOM 3241 C C . GLY B 1 106 ? 27.903 12.928 40.670 1.00 38.29 106 GLY B C 1
ATOM 3242 O O . GLY B 1 106 ? 27.179 13.895 40.945 1.00 31.46 106 GLY B O 1
ATOM 3243 N N . ASP B 1 107 ? 28.658 12.870 39.570 1.00 34.30 107 ASP B N 1
ATOM 3244 C CA . ASP B 1 107 ? 28.650 13.946 38.572 1.00 33.87 107 ASP B CA 1
ATOM 3245 C C . ASP B 1 107 ? 27.275 14.110 37.935 1.00 32.42 107 ASP B C 1
ATOM 3246 O O . ASP B 1 107 ? 26.970 15.157 37.367 1.00 32.67 107 ASP B O 1
ATOM 3251 N N . TRP B 1 108 ? 26.453 13.063 38.018 1.00 27.10 108 TRP B N 1
ATOM 3252 C CA . TRP B 1 108 ? 25.158 13.054 37.355 1.00 23.02 108 TRP B CA 1
ATOM 3253 C C . TRP B 1 108 ? 24.025 13.569 38.259 1.00 28.23 108 TRP B C 1
ATOM 3254 O O . TRP B 1 108 ? 22.914 13.821 37.788 1.00 28.79 108 TRP B O 1
ATOM 3265 N N . LEU B 1 109 ? 24.315 13.732 39.545 1.00 28.50 109 LEU B N 1
ATOM 3266 C CA . LEU B 1 109 ? 23.287 14.104 40.525 1.00 23.87 109 LEU B CA 1
ATOM 3267 C C . LEU B 1 109 ? 23.158 15.611 40.675 1.00 31.46 109 LEU B C 1
ATOM 3268 O O . LEU B 1 109 ? 24.111 16.344 40.445 1.00 27.94 109 LEU B O 1
ATOM 3273 N N . VAL B 1 110 ? 21.971 16.052 41.073 1.00 25.46 110 VAL B N 1
ATOM 3274 C CA . VAL B 1 110 ? 21.736 17.438 41.437 1.00 23.97 110 VAL B CA 1
ATOM 3275 C C . VAL B 1 110 ? 21.152 17.424 42.853 1.00 25.33 110 VAL B C 1
ATOM 3276 O O . VAL B 1 110 ? 20.219 16.665 43.144 1.00 24.30 110 VAL B O 1
ATOM 3280 N N . ALA B 1 111 ? 21.706 18.234 43.749 1.00 25.14 111 ALA B N 1
ATOM 3281 C CA . ALA B 1 111 ? 21.119 18.344 45.081 1.00 24.38 111 ALA B CA 1
ATOM 3282 C C . ALA B 1 111 ? 19.703 18.914 44.935 1.00 30.88 111 ALA B C 1
ATOM 3283 O O . ALA B 1 111 ? 19.485 19.854 44.174 1.00 25.50 111 ALA B O 1
ATOM 3285 N N . LEU B 1 112 ? 18.741 18.326 45.640 1.00 26.38 112 LEU B N 1
ATOM 3286 C CA . LEU B 1 112 ? 17.369 18.808 45.587 1.00 26.59 112 LEU B CA 1
ATOM 3287 C C . LEU B 1 112 ? 17.391 20.239 46.095 1.00 28.34 112 LEU B C 1
ATOM 3288 O O . LEU B 1 112 ? 17.848 20.486 47.203 1.00 27.07 112 LEU B O 1
ATOM 3293 N N . PRO B 1 113 ? 16.928 21.187 45.276 1.00 28.86 113 PRO B N 1
ATOM 3294 C CA . PRO B 1 113 ? 17.040 22.564 45.764 1.00 35.31 113 PRO B CA 1
ATOM 3295 C C . PRO B 1 113 ? 16.098 22.849 46.923 1.00 37.25 113 PRO B C 1
ATOM 3296 O O . PRO B 1 113 ? 15.027 22.237 47.059 1.00 32.48 113 PRO B O 1
ATOM 3300 N N . ALA B 1 114 ? 16.538 23.742 47.799 1.00 36.96 114 ALA B N 1
ATOM 3301 C CA . ALA B 1 114 ? 15.653 24.301 48.793 1.00 40.46 114 ALA B CA 1
ATOM 3302 C C . ALA B 1 114 ? 14.505 24.906 48.014 1.00 35.15 114 ALA B C 1
ATOM 3303 O O . ALA B 1 114 ? 14.714 25.655 47.050 1.00 41.96 114 ALA B O 1
ATOM 3305 N N . GLY B 1 115 ? 13.293 24.568 48.416 1.00 29.32 115 GLY B N 1
ATOM 3306 C CA . GLY B 1 115 ? 12.119 25.173 47.827 1.00 29.85 115 GLY B CA 1
ATOM 3307 C C . GLY B 1 115 ? 11.427 24.223 46.879 1.00 25.63 115 GLY B C 1
ATOM 3308 O O . GLY B 1 115 ? 10.388 24.556 46.320 1.00 32.17 115 GLY B O 1
ATOM 3309 N N . LEU B 1 116 ? 12.011 23.043 46.672 1.00 26.35 116 LEU B N 1
ATOM 3310 C CA . LEU B 1 116 ? 11.394 22.041 45.810 1.00 27.03 116 LEU B CA 1
ATOM 3311 C C . LEU B 1 116 ? 11.241 20.708 46.558 1.00 25.68 116 LEU B C 1
ATOM 3312 O O . LEU B 1 116 ? 12.214 20.209 47.117 1.00 24.34 116 LEU B O 1
ATOM 3317 N N . SER B 1 117 ? 10.040 20.127 46.569 1.00 24.68 117 SER B N 1
ATOM 3318 C CA . SER B 1 117 ? 9.866 18.816 47.200 1.00 25.19 117 SER B CA 1
ATOM 3319 C C . SER B 1 117 ? 10.369 17.726 46.260 1.00 31.54 117 SER B C 1
ATOM 3320 O O . SER B 1 117 ? 10.383 17.908 45.049 1.00 25.46 117 SER B O 1
ATOM 3323 N N . SER B 1 118 ? 10.778 16.598 46.830 1.00 26.98 118 SER B N 1
ATOM 3324 C CA . SER B 1 118 ? 11.278 15.475 46.055 1.00 26.97 118 SER B CA 1
ATOM 3325 C C . SER B 1 118 ? 10.207 15.008 45.064 1.00 28.08 118 SER B C 1
ATOM 3326 O O . SER B 1 118 ? 10.504 14.673 43.929 1.00 28.70 118 SER B O 1
ATOM 3329 N N . ARG B 1 119 ? 8.952 14.981 45.510 1.00 30.37 119 ARG B N 1
ATOM 3330 C CA . ARG B 1 119 ? 7.843 14.574 44.652 1.00 26.08 119 ARG B CA 1
ATOM 3331 C C . ARG B 1 119 ? 7.662 15.534 43.470 1.00 30.38 119 ARG B C 1
ATOM 3332 O O . ARG B 1 119 ? 7.501 15.100 42.324 1.00 26.41 119 ARG B O 1
ATOM 3340 N N . ASN B 1 120 ? 7.677 16.837 43.752 1.00 27.51 120 ASN B N 1
ATOM 3341 C CA . ASN B 1 120 ? 7.490 17.842 42.708 1.00 24.17 120 ASN B CA 1
ATOM 3342 C C . ASN B 1 120 ? 8.652 17.875 41.710 1.00 27.10 120 ASN B C 1
ATOM 3343 O O . ASN B 1 120 ? 8.467 18.213 40.542 1.00 25.57 120 ASN B O 1
ATOM 3348 N N . ALA B 1 121 ? 9.842 17.499 42.162 1.00 23.61 121 ALA B N 1
ATOM 3349 C CA . ALA B 1 121 ? 10.989 17.462 41.271 1.00 23.47 121 ALA B CA 1
ATOM 3350 C C . ALA B 1 121 ? 10.728 16.446 40.165 1.00 26.09 121 ALA B C 1
ATOM 3351 O O . ALA B 1 121 ? 11.035 16.686 39.007 1.00 27.98 121 ALA B O 1
ATOM 3361 N N . ILE B 1 123 ? 7.675 15.377 39.177 1.00 26.83 123 ILE B N 1
ATOM 3362 C CA . ILE B 1 123 ? 6.563 15.789 38.346 1.00 21.70 123 ILE B CA 1
ATOM 3363 C C . ILE B 1 123 ? 7.175 16.616 37.229 1.00 30.96 123 ILE B C 1
ATOM 3364 O O . ILE B 1 123 ? 6.788 16.485 36.073 1.00 31.07 123 ILE B O 1
ATOM 3369 N N . ILE B 1 124 ? 8.135 17.470 37.571 1.00 26.69 124 ILE B N 1
ATOM 3370 C CA . ILE B 1 124 ? 8.806 18.228 36.539 1.00 19.15 124 ILE B CA 1
ATOM 3371 C C . ILE B 1 124 ? 9.605 17.270 35.644 1.00 21.16 124 ILE B C 1
ATOM 3372 O O . ILE B 1 124 ? 9.412 17.242 34.440 1.00 29.99 124 ILE B O 1
ATOM 3377 N N . GLY B 1 125 ? 10.452 16.444 36.258 1.00 24.22 125 GLY B N 1
ATOM 3378 C CA . GLY B 1 125 ? 11.219 15.422 35.560 1.00 23.46 125 GLY B CA 1
ATOM 3379 C C . GLY B 1 125 ? 12.132 15.962 34.476 1.00 27.39 125 GLY B C 1
ATOM 3380 O O . GLY B 1 125 ? 12.431 17.146 34.443 1.00 26.56 125 GLY B O 1
ATOM 3381 N N . THR B 1 126 ? 12.512 15.096 33.538 1.00 24.89 126 THR B N 1
ATOM 3382 C CA . THR B 1 126 ? 13.235 15.536 32.342 1.00 26.20 126 THR B CA 1
ATOM 3383 C C . THR B 1 126 ? 12.415 16.539 31.533 1.00 27.34 126 THR B C 1
ATOM 3384 O O . THR B 1 126 ? 12.934 17.558 31.078 1.00 27.75 126 THR B O 1
ATOM 3388 N N . ALA B 1 127 ? 11.131 16.247 31.358 1.00 27.96 127 ALA B N 1
ATOM 3389 C CA . ALA B 1 127 ? 10.257 17.083 30.537 1.00 30.24 127 ALA B CA 1
ATOM 3390 C C . ALA B 1 127 ? 10.225 18.531 31.011 1.00 33.28 127 ALA B C 1
ATOM 3391 O O . ALA B 1 127 ? 10.384 19.451 30.206 1.00 29.65 127 ALA B O 1
ATOM 3393 N N . GLY B 1 128 ? 10.000 18.732 32.310 1.00 28.29 128 GLY B N 1
ATOM 3394 C CA . GLY B 1 128 ? 9.909 20.074 32.870 1.00 25.19 128 GLY B CA 1
ATOM 3395 C C . GLY B 1 128 ? 11.236 20.821 32.906 1.00 25.42 128 GLY B C 1
ATOM 3396 O O . GLY B 1 128 ? 11.300 22.036 32.694 1.00 25.08 128 GLY B O 1
ATOM 3397 N N . PHE B 1 129 ? 12.299 20.083 33.199 1.00 24.36 129 PHE B N 1
ATOM 3398 C CA . PHE B 1 129 ? 13.653 20.608 33.197 1.00 23.48 129 PHE B CA 1
ATOM 3399 C C . PHE B 1 129 ? 13.962 21.115 31.791 1.00 23.66 129 PHE B C 1
ATOM 3400 O O . PHE B 1 129 ? 14.548 22.185 31.612 1.00 23.75 129 PHE B O 1
ATOM 3408 N N . THR B 1 130 ? 13.545 20.343 30.791 1.00 25.40 130 THR B N 1
ATOM 3409 C CA . THR B 1 130 ? 13.765 20.705 29.385 1.00 24.29 130 THR B CA 1
ATOM 3410 C C . THR B 1 130 ? 13.004 21.995 29.037 1.00 26.41 130 THR B C 1
ATOM 3411 O O . THR B 1 130 ? 13.532 22.900 28.383 1.00 27.73 130 THR B O 1
ATOM 3415 N N . ALA B 1 131 ? 11.758 22.077 29.482 1.00 27.22 131 ALA B N 1
ATOM 3416 C CA . ALA B 1 131 ? 10.968 23.285 29.304 1.00 26.77 131 ALA B CA 1
ATOM 3417 C C . ALA B 1 131 ? 11.679 24.494 29.926 1.00 27.79 131 ALA B C 1
ATOM 3418 O O . ALA B 1 131 ? 11.711 25.576 29.347 1.00 26.81 131 ALA B O 1
ATOM 3428 N N . LEU B 1 133 ? 14.878 24.891 30.413 1.00 25.71 133 LEU B N 1
ATOM 3429 C CA . LEU B 1 133 ? 16.012 25.203 29.536 1.00 24.95 133 LEU B CA 1
ATOM 3430 C C . LEU B 1 133 ? 15.577 25.963 28.280 1.00 26.18 133 LEU B C 1
ATOM 3431 O O . LEU B 1 133 ? 16.267 26.873 27.825 1.00 24.49 133 LEU B O 1
ATOM 3436 N N . CYS B 1 134 ? 14.444 25.573 27.709 1.00 24.14 134 CYS B N 1
ATOM 3437 C CA . CYS B 1 134 ? 13.899 26.269 26.549 1.00 26.88 134 CYS B CA 1
ATOM 3438 C C . CYS B 1 134 ? 13.543 27.724 26.872 1.00 31.43 134 CYS B C 1
ATOM 3439 O O . CYS B 1 134 ? 13.816 28.633 26.084 1.00 28.78 134 CYS B O 1
ATOM 3442 N N . VAL B 1 135 ? 12.927 27.941 28.032 1.00 27.45 135 VAL B N 1
ATOM 3443 C CA . VAL B 1 135 ? 12.575 29.288 28.460 1.00 22.10 135 VAL B CA 1
ATOM 3444 C C . VAL B 1 135 ? 13.843 30.109 28.658 1.00 26.36 135 VAL B C 1
ATOM 3445 O O . VAL B 1 135 ? 13.934 31.266 28.238 1.00 26.18 135 VAL B O 1
ATOM 3457 N N . ALA B 1 137 ? 16.521 29.668 27.110 1.00 21.49 137 ALA B N 1
ATOM 3458 C CA . ALA B 1 137 ? 17.039 29.938 25.751 1.00 22.68 137 ALA B CA 1
ATOM 3459 C C . ALA B 1 137 ? 16.385 31.172 25.130 1.00 27.29 137 ALA B C 1
ATOM 3460 O O . ALA B 1 137 ? 17.057 31.978 24.483 1.00 26.68 137 ALA B O 1
ATOM 3462 N N . LEU B 1 138 ? 15.077 31.314 25.311 1.00 27.40 138 LEU B N 1
ATOM 3463 C CA . LEU B 1 138 ? 14.375 32.498 24.816 1.00 30.41 138 LEU B CA 1
ATOM 3464 C C . LEU B 1 138 ? 14.904 33.750 25.507 1.00 32.60 138 LEU B C 1
ATOM 3465 O O . LEU B 1 138 ? 15.113 34.789 24.874 1.00 29.27 138 LEU B O 1
ATOM 3470 N N . GLU B 1 139 ? 15.151 33.643 26.804 1.00 24.06 139 GLU B N 1
ATOM 3471 C CA . GLU B 1 139 ? 15.693 34.777 27.559 1.00 29.74 139 GLU B CA 1
ATOM 3472 C C . GLU B 1 139 ? 17.085 35.167 27.079 1.00 33.81 139 GLU B C 1
ATOM 3473 O O . GLU B 1 139 ? 17.384 36.357 26.932 1.00 28.58 139 GLU B O 1
ATOM 3479 N N . ASP B 1 140 ? 17.928 34.165 26.843 1.00 29.84 140 ASP B N 1
ATOM 3480 C CA . ASP B 1 140 ? 19.266 34.374 26.284 1.00 32.62 140 ASP B CA 1
ATOM 3481 C C . ASP B 1 140 ? 19.197 35.148 24.967 1.00 24.13 140 ASP B C 1
ATOM 3482 O O . ASP B 1 140 ? 20.072 35.965 24.658 1.00 30.09 140 ASP B O 1
ATOM 3487 N N . ALA B 1 141 ? 18.170 34.862 24.179 1.00 24.25 141 ALA B N 1
ATOM 3488 C CA . ALA B 1 141 ? 17.963 35.555 22.909 1.00 30.99 141 ALA B CA 1
ATOM 3489 C C . ALA B 1 141 ? 17.304 36.934 23.064 1.00 35.80 141 ALA B C 1
ATOM 3490 O O . ALA B 1 141 ? 17.078 37.625 22.069 1.00 31.06 141 ALA B O 1
ATOM 3492 N N . GLY B 1 142 ? 16.988 37.328 24.298 1.00 29.36 142 GLY B N 1
ATOM 3493 C CA . GLY B 1 142 ? 16.411 38.646 24.546 1.00 29.11 142 GLY B CA 1
ATOM 3494 C C . GLY B 1 142 ? 14.916 38.729 24.293 1.00 30.95 142 GLY B C 1
ATOM 3495 O O . GLY B 1 142 ? 14.346 39.818 24.161 1.00 30.49 142 GLY B O 1
ATOM 3496 N N . ILE B 1 143 ? 14.257 37.577 24.233 1.00 25.97 143 ILE B N 1
ATOM 3497 C CA . ILE B 1 143 ? 12.825 37.566 23.991 1.00 28.38 143 ILE B CA 1
ATOM 3498 C C . ILE B 1 143 ? 12.081 37.894 25.287 1.00 35.72 143 ILE B C 1
ATOM 3499 O O . ILE B 1 143 ? 12.142 37.136 26.256 1.00 35.26 143 ILE B O 1
ATOM 3504 N N . ARG B 1 144 ? 11.375 39.020 25.292 1.00 35.48 144 ARG B N 1
ATOM 3505 C CA . ARG B 1 144 ? 10.652 39.476 26.481 1.00 34.31 144 ARG B CA 1
ATOM 3506 C C . ARG B 1 144 ? 9.143 39.464 26.245 1.00 36.58 144 ARG B C 1
ATOM 3507 O O . ARG B 1 144 ? 8.691 39.526 25.106 1.00 38.57 144 ARG B O 1
ATOM 3515 N N . PRO B 1 145 ? 8.353 39.403 27.331 1.00 41.90 145 PRO B N 1
ATOM 3516 C CA . PRO B 1 145 ? 6.891 39.430 27.221 1.00 43.19 145 PRO B CA 1
ATOM 3517 C C . PRO B 1 145 ? 6.380 40.529 26.287 1.00 46.38 145 PRO B C 1
ATOM 3518 O O . PRO B 1 145 ? 5.404 40.299 25.576 1.00 50.79 145 PRO B O 1
ATOM 3522 N N . GLN B 1 146 ? 7.043 41.686 26.280 1.00 40.14 146 GLN B N 1
ATOM 3523 C CA . GLN B 1 146 ? 6.619 42.837 25.480 1.00 48.33 146 GLN B CA 1
ATOM 3524 C C . GLN B 1 146 ? 6.905 42.678 23.981 1.00 48.85 146 GLN B C 1
ATOM 3525 O O . GLN B 1 146 ? 6.379 43.430 23.164 1.00 52.64 146 GLN B O 1
ATOM 3531 N N . ASP B 1 147 ? 7.738 41.705 23.620 1.00 37.24 147 ASP B N 1
ATOM 3532 C CA . ASP B 1 147 ? 8.150 41.539 22.228 1.00 41.89 147 ASP B CA 1
ATOM 3533 C C . ASP B 1 147 ? 7.112 40.849 21.344 1.00 46.74 147 ASP B C 1
ATOM 3534 O O . ASP B 1 147 ? 7.154 40.982 20.122 1.00 47.51 147 ASP B O 1
ATOM 3539 N N . GLY B 1 148 ? 6.177 40.124 21.953 1.00 43.35 148 GLY B N 1
ATOM 3540 C CA . GLY B 1 148 ? 5.138 39.465 21.184 1.00 43.42 148 GLY B CA 1
ATOM 3541 C C . GLY B 1 148 ? 4.764 38.085 21.684 1.00 46.25 148 GLY B C 1
ATOM 3542 O O . GLY B 1 148 ? 5.258 37.628 22.709 1.00 51.69 148 GLY B O 1
ATOM 3543 N N . GLU B 1 149 ? 3.904 37.411 20.934 1.00 42.61 149 GLU B N 1
ATOM 3544 C CA . GLU B 1 149 ? 3.358 36.124 21.340 1.00 42.78 149 GLU B CA 1
ATOM 3545 C C . GLU B 1 149 ? 4.404 35.016 21.222 1.00 42.03 149 GLU B C 1
ATOM 3546 O O . GLU B 1 149 ? 5.172 34.984 20.269 1.00 43.45 149 GLU B O 1
ATOM 3552 N N . VAL B 1 150 ? 4.430 34.119 22.202 1.00 40.97 150 VAL B N 1
ATOM 3553 C CA . VAL B 1 150 ? 5.278 32.930 22.154 1.00 34.28 150 VAL B CA 1
ATOM 3554 C C . VAL B 1 150 ? 4.406 31.711 21.889 1.00 36.94 150 VAL B C 1
ATOM 3555 O O . VAL B 1 150 ? 3.364 31.542 22.523 1.00 41.98 150 VAL B O 1
ATOM 3559 N N . VAL B 1 151 ? 4.828 30.860 20.962 1.00 36.28 151 VAL B N 1
ATOM 3560 C CA . VAL B 1 151 ? 4.051 29.680 20.617 1.00 42.30 151 VAL B CA 1
ATOM 3561 C C . VAL B 1 151 ? 4.700 28.419 21.181 1.00 40.04 151 VAL B C 1
ATOM 3562 O O . VAL B 1 151 ? 5.923 28.262 21.136 1.00 38.89 151 VAL B O 1
ATOM 3566 N N . VAL B 1 152 ? 3.870 27.536 21.724 1.00 41.10 152 VAL B N 1
ATOM 3567 C CA . VAL B 1 152 ? 4.322 26.258 22.258 1.00 41.45 152 VAL B CA 1
ATOM 3568 C C . VAL B 1 152 ? 3.678 25.117 21.467 1.00 41.11 152 VAL B C 1
ATOM 3569 O O . VAL B 1 152 ? 2.460 25.053 21.369 1.00 38.73 152 VAL B O 1
ATOM 3573 N N . THR B 1 153 ? 4.484 24.216 20.909 1.00 43.68 153 THR B N 1
ATOM 3574 C CA . THR B 1 153 ? 3.930 23.063 20.186 1.00 41.01 153 THR B CA 1
ATOM 3575 C C . THR B 1 153 ? 3.929 21.793 21.043 1.00 42.90 153 THR B C 1
ATOM 3576 O O . THR B 1 153 ? 4.616 21.724 22.064 1.00 41.83 153 THR B O 1
ATOM 3580 N N . GLY B 1 154 ? 3.163 20.789 20.623 1.00 46.59 154 GLY B N 1
ATOM 3581 C CA . GLY B 1 154 ? 2.914 19.627 21.462 1.00 47.00 154 GLY B CA 1
ATOM 3582 C C . GLY B 1 154 ? 2.519 20.061 22.866 1.00 46.27 154 GLY B C 1
ATOM 3583 O O . GLY B 1 154 ? 2.968 19.487 23.862 1.00 42.02 154 GLY B O 1
ATOM 3584 N N . ALA B 1 155 ? 1.666 21.079 22.939 1.00 39.83 155 ALA B N 1
ATOM 3585 C CA . ALA B 1 155 ? 1.439 21.818 24.181 1.00 40.50 155 ALA B CA 1
ATOM 3586 C C . ALA B 1 155 ? 0.850 21.002 25.342 1.00 47.78 155 ALA B C 1
ATOM 3587 O O . ALA B 1 155 ? 1.119 21.292 26.504 1.00 46.82 155 ALA B O 1
ATOM 3589 N N . SER B 1 156 ? 0.055 19.984 25.036 1.00 50.93 156 SER B N 1
ATOM 3590 C CA . SER B 1 156 ? -0.598 19.209 26.091 1.00 46.95 156 SER B CA 1
ATOM 3591 C C . SER B 1 156 ? 0.316 18.152 26.714 1.00 43.04 156 SER B C 1
ATOM 3592 O O . SER B 1 156 ? -0.070 17.488 27.672 1.00 47.73 156 SER B O 1
ATOM 3595 N N . GLY B 1 157 ? 1.522 18.002 26.173 1.00 42.44 157 GLY B N 1
ATOM 3596 C CA . GLY B 1 157 ? 2.448 16.978 26.626 1.00 38.61 157 GLY B CA 1
ATOM 3597 C C . GLY B 1 157 ? 3.232 17.382 27.861 1.00 39.15 157 GLY B C 1
ATOM 3598 O O . GLY B 1 157 ? 2.955 18.409 28.474 1.00 35.92 157 GLY B O 1
ATOM 3599 N N . GLY B 1 158 ? 4.218 16.574 28.230 1.00 34.65 158 GLY B N 1
ATOM 3600 C CA . GLY B 1 158 ? 5.005 16.861 29.416 1.00 32.47 158 GLY B CA 1
ATOM 3601 C C . GLY B 1 158 ? 5.805 18.152 29.302 1.00 33.56 158 GLY B C 1
ATOM 3602 O O . GLY B 1 158 ? 5.671 19.045 30.139 1.00 32.04 158 GLY B O 1
ATOM 3603 N N . VAL B 1 159 ? 6.650 18.256 28.275 1.00 29.37 159 VAL B N 1
ATOM 3604 C CA . VAL B 1 159 ? 7.400 19.496 28.056 1.00 29.50 159 VAL B CA 1
ATOM 3605 C C . VAL B 1 159 ? 6.467 20.665 27.757 1.00 31.67 159 VAL B C 1
ATOM 3606 O O . VAL B 1 159 ? 6.611 21.746 28.324 1.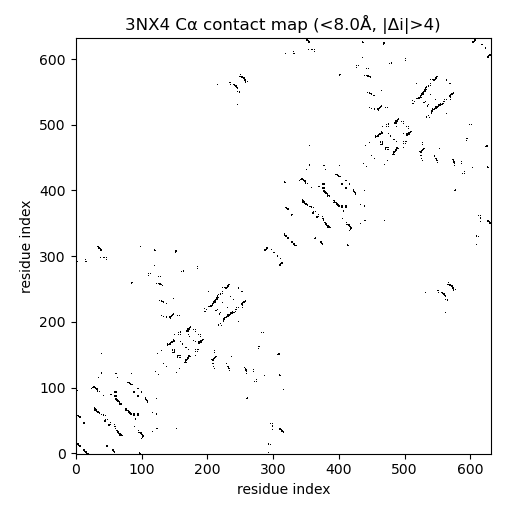00 33.03 159 VAL B O 1
ATOM 3610 N N . GLY B 1 160 ? 5.515 20.453 26.854 1.00 34.71 160 GLY B N 1
ATOM 3611 C CA . GLY B 1 160 ? 4.597 21.514 26.471 1.00 34.23 160 GLY B CA 1
ATOM 3612 C C . GLY B 1 160 ? 3.809 22.111 27.626 1.00 35.23 160 GLY B C 1
ATOM 3613 O O . GLY B 1 160 ? 3.655 23.329 27.711 1.00 36.93 160 GLY B O 1
ATOM 3614 N N . SER B 1 161 ? 3.299 21.256 28.509 1.00 36.08 161 SER B N 1
ATOM 3615 C CA . SER B 1 161 ? 2.489 21.710 29.647 1.00 36.15 161 SER B CA 1
ATOM 3616 C C . SER B 1 161 ? 3.307 22.613 30.561 1.00 38.03 161 SER B C 1
ATOM 3617 O O . SER B 1 161 ? 2.852 23.671 30.977 1.00 35.19 161 SER B O 1
ATOM 3620 N N . THR B 1 162 ? 4.524 22.176 30.864 1.00 35.03 162 THR B N 1
ATOM 3621 C CA . THR B 1 162 ? 5.416 22.909 31.736 1.00 31.75 162 THR B CA 1
ATOM 3622 C C . THR B 1 162 ? 5.780 24.266 31.133 1.00 32.13 162 THR B C 1
ATOM 3623 O O . THR B 1 162 ? 5.792 25.290 31.831 1.00 31.22 162 THR B O 1
ATOM 3627 N N . ALA B 1 163 ? 6.066 24.271 29.834 1.00 28.70 163 ALA B N 1
ATOM 3628 C CA . ALA B 1 163 ? 6.436 25.502 29.136 1.00 28.88 163 ALA B CA 1
ATOM 3629 C C . ALA B 1 163 ? 5.302 26.521 29.149 1.00 32.50 163 ALA B C 1
ATOM 3630 O O . ALA B 1 163 ? 5.532 27.703 29.382 1.00 35.44 163 ALA B O 1
ATOM 3632 N N . VAL B 1 164 ? 4.075 26.062 28.915 1.00 33.78 164 VAL B N 1
ATOM 3633 C CA . VAL B 1 164 ? 2.916 26.957 28.990 1.00 35.18 164 VAL B CA 1
ATOM 3634 C C . VAL B 1 164 ? 2.810 27.649 30.351 1.00 37.23 164 VAL B C 1
ATOM 3635 O O . VAL B 1 164 ? 2.642 28.872 30.429 1.00 32.66 164 VAL B O 1
ATOM 3639 N N . ALA B 1 165 ? 2.912 26.866 31.424 1.00 37.74 165 ALA B N 1
ATOM 3640 C CA . ALA B 1 165 ? 2.820 27.404 32.773 1.00 38.08 165 ALA B CA 1
ATOM 3641 C C . ALA B 1 165 ? 3.969 28.360 33.118 1.00 36.30 165 ALA B C 1
ATOM 3642 O O . ALA B 1 165 ? 3.751 29.383 33.773 1.00 33.44 165 ALA B O 1
ATOM 3644 N N . LEU B 1 166 ? 5.187 28.010 32.708 1.00 31.66 166 LEU B N 1
ATOM 3645 C CA . LEU B 1 166 ? 6.350 28.867 32.947 1.00 32.44 166 LEU B CA 1
ATOM 3646 C C . LEU B 1 166 ? 6.200 30.207 32.242 1.00 34.57 166 LEU B C 1
ATOM 3647 O O . LEU B 1 166 ? 6.410 31.264 32.834 1.00 35.51 166 LEU B O 1
ATOM 3652 N N . LEU B 1 167 ? 5.849 30.148 30.965 1.00 31.22 167 LEU B N 1
ATOM 3653 C CA . LEU B 1 167 ? 5.696 31.348 30.156 1.00 33.46 167 LEU B CA 1
ATOM 3654 C C . LEU B 1 167 ? 4.574 32.212 30.691 1.00 32.49 167 LEU B C 1
ATOM 3655 O O . LEU B 1 167 ? 4.700 33.434 30.765 1.00 34.57 167 LEU B O 1
ATOM 3660 N N . HIS B 1 168 ? 3.467 31.573 31.050 1.00 34.71 168 HIS B N 1
ATOM 3661 C CA . HIS B 1 168 ? 2.348 32.301 31.643 1.00 37.84 168 HIS B CA 1
ATOM 3662 C C . HIS B 1 168 ? 2.778 33.020 32.919 1.00 39.50 168 HIS B C 1
ATOM 3663 O O . HIS B 1 168 ? 2.502 34.201 33.108 1.00 41.70 168 HIS B O 1
ATOM 3670 N N . LYS B 1 169 ? 3.456 32.299 33.801 1.00 39.14 169 LYS B N 1
ATOM 3671 C CA . LYS B 1 169 ? 3.891 32.888 35.061 1.00 40.08 169 LYS B CA 1
ATOM 3672 C C . LYS B 1 169 ? 4.799 34.089 34.804 1.00 37.64 169 LYS B C 1
ATOM 3673 O O . LYS B 1 169 ? 4.716 35.097 35.495 1.00 36.71 169 LYS B O 1
ATOM 3679 N N . LEU B 1 170 ? 5.663 33.970 33.801 1.00 35.35 170 LEU B N 1
ATOM 3680 C CA . LEU B 1 170 ? 6.644 35.008 33.493 1.00 38.43 170 LEU B CA 1
ATOM 3681 C C . LEU B 1 170 ? 6.065 36.178 32.702 1.00 41.99 170 LEU B C 1
ATOM 3682 O O . LEU B 1 170 ? 6.778 37.132 32.392 1.00 43.76 170 LEU B O 1
ATOM 3687 N N . GLY B 1 171 ? 4.778 36.101 32.370 1.00 39.89 171 GLY B N 1
ATOM 3688 C CA . GLY B 1 171 ? 4.071 37.241 31.806 1.00 40.16 171 GLY B CA 1
ATOM 3689 C C . GLY B 1 171 ? 3.937 37.292 30.293 1.00 38.27 171 GLY B C 1
ATOM 3690 O O . GLY B 1 171 ? 3.504 38.305 29.743 1.00 42.51 171 GLY B O 1
ATOM 3691 N N . TYR B 1 172 ? 4.295 36.206 29.615 1.00 43.91 172 TYR B N 1
ATOM 3692 C CA . TYR B 1 172 ? 4.203 36.152 28.154 1.00 42.74 172 TYR B CA 1
ATOM 3693 C C . TYR B 1 172 ? 2.785 35.852 27.704 1.00 48.89 172 TYR B C 1
ATOM 3694 O O . TYR B 1 172 ? 2.029 35.170 28.403 1.00 49.03 172 TYR B O 1
ATOM 3703 N N . GLN B 1 173 ? 2.434 36.360 26.529 1.00 41.83 173 GLN B 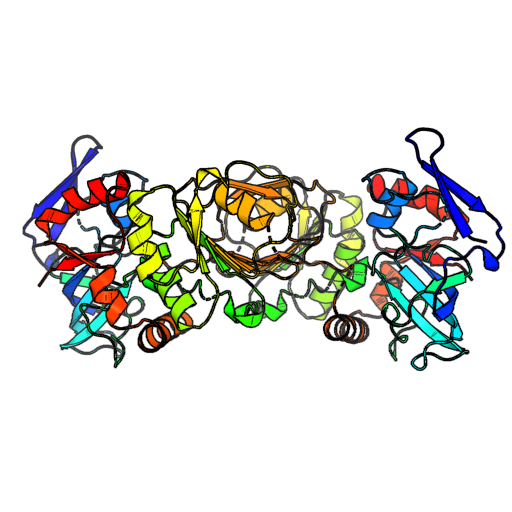N 1
ATOM 3704 C CA . GLN B 1 173 ? 1.238 35.917 25.829 1.00 48.32 173 GLN B CA 1
ATOM 3705 C C . GLN B 1 173 ? 1.587 34.600 25.147 1.00 42.26 173 GLN B C 1
ATOM 3706 O O . GLN B 1 173 ? 2.542 34.538 24.374 1.00 47.50 173 GLN B O 1
ATOM 3712 N N . VAL B 1 174 ? 0.818 33.553 25.434 1.00 39.77 174 VAL B N 1
ATOM 3713 C CA . VAL B 1 174 ? 1.142 32.202 24.978 1.00 38.48 174 VAL B CA 1
ATOM 3714 C C . VAL B 1 174 ? 0.081 31.628 24.049 1.00 44.53 174 VAL B C 1
ATOM 3715 O O . VAL B 1 174 ? -1.109 31.609 24.382 1.00 53.96 174 VAL B O 1
ATOM 3719 N N . ALA B 1 175 ? 0.521 31.152 22.891 1.00 48.00 175 ALA B N 1
ATOM 3720 C CA . ALA B 1 175 ? -0.334 30.416 21.968 1.00 52.98 175 ALA B CA 1
ATOM 3721 C C . ALA B 1 175 ? 0.058 28.941 21.997 1.00 52.17 175 ALA B C 1
ATOM 3722 O O . ALA B 1 175 ? 1.208 28.599 21.742 1.00 46.91 175 ALA B O 1
ATOM 3724 N N . ALA B 1 176 ? -0.897 28.073 22.316 1.00 53.09 176 ALA B N 1
ATOM 3725 C CA . ALA B 1 176 ? -0.621 26.645 22.442 1.00 48.05 176 ALA B CA 1
ATOM 3726 C C . ALA B 1 176 ? -1.116 25.873 21.226 1.00 51.57 176 ALA B C 1
ATOM 3727 O O . ALA B 1 176 ? -2.251 26.049 20.791 1.00 55.97 176 ALA B O 1
ATOM 3729 N N . VAL B 1 177 ? -0.261 25.013 20.684 1.00 50.68 177 VAL B N 1
ATOM 3730 C CA . VAL B 1 177 ? -0.627 24.194 19.537 1.00 51.71 177 VAL B CA 1
ATOM 3731 C C . VAL B 1 177 ? -0.850 22.753 19.965 1.00 51.26 177 VAL B C 1
ATOM 3732 O O . VAL B 1 177 ? -0.001 22.155 20.627 1.00 54.90 177 VAL B O 1
ATOM 3736 N N . SER B 1 178 ? -1.989 22.195 19.566 1.00 48.66 178 SER B N 1
ATOM 3737 C CA . SER B 1 178 ? -2.371 20.851 19.974 1.00 50.42 178 SER B CA 1
ATOM 3738 C C . SER B 1 178 ? -3.138 20.111 18.887 1.00 56.65 178 SER B C 1
ATOM 3739 O O . SER B 1 178 ? -3.996 20.679 18.210 1.00 55.92 178 SER B O 1
ATOM 3742 N N . GLY B 1 179 ? -2.828 18.831 18.728 1.00 60.77 179 GLY B N 1
ATOM 3743 C CA . GLY B 1 179 ? -3.547 17.994 17.788 1.00 60.74 179 GLY B CA 1
ATOM 3744 C C . GLY B 1 179 ? -4.821 17.400 18.369 1.00 62.29 179 GLY B C 1
ATOM 3745 O O . GLY B 1 179 ? -5.604 16.794 17.645 1.00 61.60 179 GLY B O 1
ATOM 3746 N N . ARG B 1 180 ? -5.035 17.574 19.672 1.00 61.46 180 ARG B N 1
ATOM 3747 C CA . ARG B 1 180 ? -6.222 17.020 20.334 1.00 65.95 180 ARG B CA 1
ATOM 3748 C C . ARG B 1 180 ? -7.171 18.089 20.873 1.00 66.03 180 ARG B C 1
ATOM 3749 O O . ARG B 1 180 ? -6.751 19.049 21.518 1.00 67.55 180 ARG B O 1
ATOM 3757 N N . GLU B 1 181 ? -8.457 17.901 20.619 1.00 72.59 181 GLU B N 1
ATOM 3758 C CA . GLU B 1 181 ? -9.471 18.867 21.023 1.00 80.66 181 GLU B CA 1
ATOM 3759 C C . GLU B 1 181 ? -9.831 18.719 22.501 1.00 73.85 181 GLU B C 1
ATOM 3760 O O . GLU B 1 181 ? -10.312 19.659 23.130 1.00 71.52 181 GLU B O 1
ATOM 3766 N N . SER B 1 182 ? -9.587 17.534 23.047 1.00 71.03 182 SER B N 1
ATOM 3767 C CA . SER B 1 182 ? -9.934 17.232 24.429 1.00 66.57 182 SER B CA 1
ATOM 3768 C C . SER B 1 182 ? -9.004 17.920 25.431 1.00 63.79 182 SER B C 1
ATOM 3769 O O . SER B 1 182 ? -9.294 17.972 26.626 1.00 59.19 182 SER B O 1
ATOM 3772 N N . THR B 1 183 ? -7.887 18.450 24.941 1.00 62.81 183 THR B N 1
ATOM 3773 C CA . THR B 1 183 ? -6.873 19.039 25.813 1.00 62.84 183 THR B CA 1
ATOM 3774 C C . THR B 1 183 ? -7.037 20.545 26.004 1.00 65.56 183 THR B C 1
ATOM 3775 O O . THR B 1 183 ? -6.268 21.167 26.733 1.00 65.21 183 THR B O 1
ATOM 3779 N N . HIS B 1 184 ? -8.029 21.133 25.349 1.00 70.04 184 HIS B N 1
ATOM 3780 C CA . HIS B 1 184 ? -8.153 22.589 25.325 1.00 70.44 184 HIS B CA 1
ATOM 3781 C C . HIS B 1 184 ? -8.425 23.218 26.693 1.00 67.56 184 HIS B C 1
ATOM 3782 O O . HIS B 1 184 ? -7.710 24.127 27.115 1.00 65.10 184 HIS B O 1
ATOM 3789 N N . GLY B 1 185 ? -9.453 22.739 27.384 1.00 69.00 185 GLY B N 1
ATOM 3790 C CA . GLY B 1 185 ? -9.758 23.237 28.714 1.00 69.67 185 GLY B CA 1
ATOM 3791 C C . GLY B 1 185 ? -8.542 23.142 29.618 1.00 65.88 185 GLY B C 1
ATOM 3792 O O . GLY B 1 185 ? -8.254 24.049 30.402 1.00 58.65 185 GLY B O 1
ATOM 3793 N N . TYR B 1 186 ? -7.827 22.029 29.496 1.00 62.35 186 TYR B N 1
ATOM 3794 C CA . TYR B 1 186 ? -6.620 21.783 30.270 1.00 51.61 186 TYR B CA 1
ATOM 3795 C C . TYR B 1 186 ? -5.568 22.841 29.968 1.00 50.43 186 TYR B C 1
ATOM 3796 O O . TYR B 1 186 ? -4.953 23.396 30.878 1.00 48.94 186 TYR B O 1
ATOM 3805 N N . LEU B 1 187 ? -5.383 23.128 28.682 1.00 50.21 187 LEU B N 1
ATOM 3806 C CA . LEU B 1 187 ? -4.355 24.064 28.239 1.00 51.82 187 LEU B CA 1
ATOM 3807 C C . LEU B 1 187 ? -4.663 25.487 28.692 1.00 55.52 187 LEU B C 1
ATOM 3808 O O . LEU B 1 187 ? -3.760 26.236 29.081 1.00 47.33 187 LEU B O 1
ATOM 3813 N N . LYS B 1 188 ? -5.942 25.851 28.641 1.00 57.30 188 LYS B N 1
ATOM 3814 C CA . LYS B 1 188 ? -6.386 27.165 29.089 1.00 56.69 188 LYS B CA 1
ATOM 3815 C C . LYS B 1 188 ? -6.092 27.343 30.570 1.00 54.10 188 LYS B C 1
ATOM 3816 O O . LYS B 1 188 ? -5.692 28.422 31.009 1.00 54.61 188 LYS B O 1
ATOM 3822 N N . SER B 1 189 ? -6.289 26.277 31.337 1.00 53.83 189 SER B N 1
ATOM 3823 C CA . SER B 1 189 ? -6.112 26.347 32.782 1.00 53.18 189 SER B CA 1
ATOM 3824 C C . SER B 1 189 ? -4.632 26.439 33.134 1.00 51.08 189 SER B C 1
ATOM 3825 O O . SER B 1 189 ? -4.271 26.961 34.189 1.00 56.75 189 SER B O 1
ATOM 3828 N N . LEU B 1 190 ? -3.779 25.937 32.244 1.00 45.17 190 LEU B N 1
ATOM 3829 C CA . LEU B 1 190 ? -2.336 26.064 32.423 1.00 46.30 190 LEU B CA 1
ATOM 3830 C C . LEU B 1 190 ? -1.874 27.496 32.176 1.00 50.09 190 LEU B C 1
ATOM 3831 O O . LEU B 1 190 ? -0.836 27.915 32.688 1.00 48.72 190 LEU B O 1
ATOM 3836 N 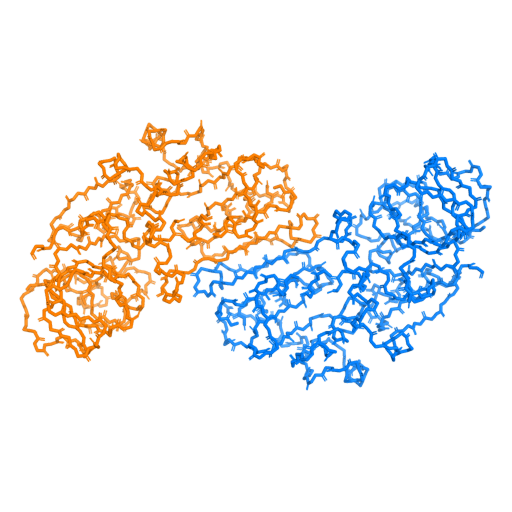N . GLY B 1 191 ? -2.647 28.245 31.394 1.00 46.27 191 GLY B N 1
ATOM 3837 C CA . GLY B 1 191 ? -2.356 29.652 31.178 1.00 47.37 191 GLY B CA 1
ATOM 3838 C C . GLY B 1 191 ? -2.299 30.075 29.722 1.00 51.94 191 GLY B C 1
ATOM 3839 O O . GLY B 1 191 ? -2.028 31.238 29.420 1.00 57.09 191 GLY B O 1
ATOM 3840 N N . ALA B 1 192 ? -2.557 29.139 28.815 1.00 47.95 192 ALA B N 1
ATOM 3841 C CA . ALA B 1 192 ? -2.566 29.446 27.389 1.00 50.22 192 ALA B CA 1
ATOM 3842 C C . ALA B 1 192 ? -3.580 30.539 27.079 1.00 53.73 192 ALA B C 1
ATOM 3843 O O . ALA B 1 192 ? -4.747 30.437 27.453 1.00 56.17 192 ALA B O 1
ATOM 3845 N N . ASN B 1 193 ? -3.129 31.586 26.397 1.00 53.23 193 ASN B N 1
ATOM 3846 C CA . ASN B 1 193 ? -4.016 32.667 25.990 1.00 57.69 193 ASN B CA 1
ATOM 3847 C C . ASN B 1 193 ? -4.884 32.253 24.814 1.00 62.37 193 ASN B C 1
ATOM 3848 O O . ASN B 1 193 ? -6.036 32.657 24.715 1.00 65.92 193 ASN B O 1
ATOM 3853 N N . ARG B 1 194 ? -4.334 31.441 23.920 1.00 59.02 194 ARG B N 1
ATOM 3854 C CA . ARG B 1 194 ? -5.162 30.836 22.883 1.00 60.31 194 ARG B CA 1
ATOM 3855 C C . ARG B 1 194 ? -4.630 29.490 22.418 1.00 58.48 194 ARG B C 1
ATOM 3856 O O . ARG B 1 194 ? -3.450 29.179 22.589 1.00 58.59 194 ARG B O 1
ATOM 3864 N N . ILE B 1 195 ? -5.523 28.698 21.836 1.00 53.84 195 ILE B N 1
ATOM 3865 C CA . ILE B 1 195 ? -5.202 27.352 21.390 1.00 56.35 195 ILE B CA 1
ATOM 3866 C C . ILE B 1 195 ? -5.320 27.267 19.872 1.00 60.67 195 ILE B C 1
ATOM 3867 O O . ILE B 1 195 ? -6.292 27.749 19.290 1.00 68.05 195 ILE B O 1
ATOM 3872 N N . LEU B 1 196 ? -4.347 26.621 19.236 1.00 55.49 196 LEU B N 1
ATOM 3873 C CA . LEU B 1 196 ? -4.330 26.456 17.787 1.00 56.05 196 LEU B CA 1
ATOM 3874 C C . LEU B 1 196 ? -4.221 24.992 17.417 1.00 59.69 196 LEU B C 1
ATOM 3875 O O . LEU B 1 196 ? -3.554 24.227 18.094 1.00 60.44 196 LEU B O 1
ATOM 3880 N N . SER B 1 197 ? -4.891 24.593 16.348 1.00 61.44 197 SER B N 1
ATOM 3881 C CA . SER B 1 197 ? -4.826 23.213 15.901 1.00 68.76 197 SER B CA 1
ATOM 3882 C C . SER B 1 197 ? -3.520 22.858 15.207 1.00 62.10 197 SER B C 1
ATOM 3883 O O . SER B 1 197 ? -2.958 23.659 14.484 1.00 64.23 197 SER B O 1
ATOM 3886 N N . ARG B 1 198 ? -3.093 21.616 15.391 1.00 59.85 198 ARG B N 1
ATOM 3887 C CA . ARG B 1 198 ? -1.876 21.083 14.794 1.00 58.99 198 ARG B CA 1
ATOM 3888 C C . ARG B 1 198 ? -1.937 21.086 13.266 1.00 63.78 198 ARG B C 1
ATOM 3889 O O . ARG B 1 198 ? -0.935 21.325 12.601 1.00 61.29 198 ARG B O 1
ATOM 3897 N N . ASP B 1 199 ? -3.116 20.812 12.718 1.00 77.15 199 ASP B N 1
ATOM 3898 C CA . ASP B 1 199 ? -3.304 20.750 11.268 1.00 86.10 199 ASP B CA 1
ATOM 3899 C C . ASP B 1 199 ? -3.043 22.096 10.599 1.00 80.95 199 ASP B C 1
ATOM 3900 O O . ASP B 1 199 ? -2.818 22.165 9.397 1.00 84.10 199 ASP B O 1
ATOM 3905 N N . GLU B 1 200 ? -3.033 23.155 11.392 1.00 78.91 200 GLU B N 1
ATOM 3906 C CA . GLU B 1 200 ? -2.753 24.492 10.898 1.00 80.13 200 GLU B CA 1
ATOM 3907 C C . GLU B 1 200 ? -1.272 24.635 10.562 1.00 76.05 200 GLU B C 1
ATOM 3908 O O . GLU B 1 200 ? -0.850 25.655 10.036 1.00 77.04 200 GLU B O 1
ATOM 3914 N N . PHE B 1 201 ? -0.481 23.628 10.905 1.00 72.76 201 PHE B N 1
ATOM 3915 C CA . PHE B 1 201 ? 0.947 23.680 10.642 1.00 73.88 201 PHE B CA 1
ATOM 3916 C C . PHE B 1 201 ? 1.358 22.448 9.866 1.00 78.31 201 PHE B C 1
ATOM 3917 O O . PHE B 1 201 ? 2.104 21.618 10.357 1.00 70.62 201 PHE B O 1
ATOM 3925 N N . ALA B 1 202 ? 0.872 22.349 8.633 1.00 87.17 202 ALA B N 1
ATOM 3926 C CA . ALA B 1 202 ? 1.178 21.214 7.776 1.00 93.26 202 ALA B CA 1
ATOM 3927 C C . ALA B 1 202 ? 2.228 21.506 6.713 1.00 98.52 202 ALA B C 1
ATOM 3928 O O . ALA B 1 202 ? 3.160 20.733 6.535 1.00 100.70 202 ALA B O 1
ATOM 3930 N N . GLU B 1 203 ? 2.072 22.616 6.001 1.00 98.87 203 GLU B N 1
ATOM 3931 C CA . GLU B 1 203 ? 3.029 22.988 4.967 1.00 99.84 203 GLU B CA 1
ATOM 3932 C C . GLU B 1 203 ? 3.267 24.483 4.966 1.00 92.64 203 GLU B C 1
ATOM 3933 O O . GLU B 1 203 ? 2.386 25.252 5.321 1.00 98.90 203 GLU B O 1
ATOM 3939 N N . SER B 1 204 ? 4.459 24.897 4.568 1.00 77.68 204 SER B N 1
ATOM 3940 C CA . SER B 1 204 ? 4.778 26.308 4.581 1.00 73.82 204 SER B CA 1
ATOM 3941 C C . SER B 1 204 ? 5.642 26.768 3.424 1.00 70.72 204 SER B C 1
ATOM 3942 O O . SER B 1 204 ? 6.362 25.994 2.817 1.00 72.55 204 SER B O 1
ATOM 3945 N N . ARG B 1 205 ? 5.548 28.055 3.139 1.00 69.68 205 ARG B N 1
ATOM 3946 C CA . ARG B 1 205 ? 6.426 28.727 2.214 1.00 71.33 205 ARG B CA 1
ATOM 3947 C C . ARG B 1 205 ? 7.697 28.958 3.021 1.00 59.22 205 ARG B C 1
ATOM 3948 O O . ARG B 1 205 ? 7.704 28.740 4.220 1.00 58.32 205 ARG B O 1
ATOM 3956 N N . PRO B 1 206 ? 8.766 29.384 2.369 1.00 52.83 206 PRO B N 1
ATOM 3957 C CA . PRO B 1 206 ? 10.022 29.643 3.072 1.00 45.40 206 PRO B CA 1
ATOM 3958 C C . PRO B 1 206 ? 9.828 30.729 4.113 1.00 46.52 206 PRO B C 1
ATOM 3959 O O . PRO B 1 206 ? 10.386 30.639 5.194 1.00 46.25 206 PRO B O 1
ATOM 3963 N N . LEU B 1 207 ? 9.054 31.749 3.775 1.00 47.04 207 LEU B N 1
ATOM 3964 C CA . LEU B 1 207 ? 8.681 32.787 4.714 1.00 45.21 207 LEU B CA 1
ATOM 3965 C C . LEU B 1 207 ? 7.161 32.929 4.771 1.00 48.68 207 LEU B C 1
ATOM 3966 O O . LEU B 1 207 ? 6.517 33.040 3.743 1.00 49.03 207 LEU B O 1
ATOM 3971 N N . GLU B 1 208 ? 6.606 32.934 5.978 1.00 51.38 208 GLU B N 1
ATOM 3972 C CA . GLU B 1 208 ? 5.189 33.202 6.191 1.00 54.35 208 GLU B CA 1
ATOM 3973 C C . GLU B 1 208 ? 5.072 34.570 6.846 1.00 53.57 208 GLU B C 1
ATOM 3974 O O . GLU B 1 208 ? 6.079 35.236 7.086 1.00 51.55 208 GLU B O 1
ATOM 3980 N N . LYS B 1 209 ? 3.848 34.982 7.152 1.00 51.02 209 LYS B N 1
ATOM 3981 C CA . LYS B 1 209 ? 3.637 36.221 7.889 1.00 55.20 209 LYS B CA 1
ATOM 3982 C C . LYS B 1 209 ? 4.259 36.098 9.281 1.00 53.43 209 LYS B C 1
ATOM 3983 O O . LYS B 1 209 ? 4.171 35.054 9.920 1.00 51.63 209 LYS B O 1
ATOM 3989 N N . GLN B 1 210 ? 4.903 37.163 9.741 1.00 51.80 210 GLN B N 1
ATOM 3990 C CA . GLN B 1 210 ? 5.554 37.157 11.044 1.00 45.70 210 GLN B CA 1
ATOM 3991 C C . GLN B 1 210 ? 4.533 37.127 12.186 1.00 49.20 210 GLN B C 1
ATOM 3992 O O . GLN B 1 210 ? 3.690 38.018 12.304 1.00 46.47 210 GLN B O 1
ATOM 3998 N N . LEU B 1 211 ? 4.622 36.102 13.027 1.00 45.79 211 LEU B N 1
ATOM 3999 C CA . LEU B 1 211 ? 3.643 35.890 14.085 1.00 43.28 211 LEU B CA 1
ATOM 4000 C C . LEU B 1 211 ? 4.251 35.795 15.480 1.00 42.89 211 LEU B C 1
ATOM 4001 O O . LEU B 1 211 ? 3.669 36.285 16.453 1.00 45.04 211 LEU B O 1
ATOM 4006 N N . TRP B 1 212 ? 5.401 35.140 15.589 1.00 40.40 212 TRP B N 1
ATOM 4007 C CA . TRP B 1 212 ? 5.914 34.753 16.901 1.00 44.96 212 TRP B CA 1
ATOM 4008 C C . TRP B 1 212 ? 7.175 35.508 17.281 1.00 42.55 212 TRP B C 1
ATOM 4009 O O . TRP B 1 212 ? 8.108 35.601 16.486 1.00 39.36 212 TRP B O 1
ATOM 4020 N N . ALA B 1 213 ? 7.207 36.038 18.500 1.00 38.69 213 ALA B N 1
ATOM 4021 C CA . ALA B 1 213 ? 8.442 36.595 19.036 1.00 37.35 213 ALA B CA 1
ATOM 4022 C C . ALA B 1 213 ? 9.353 35.449 19.459 1.00 37.35 213 ALA B C 1
ATOM 4023 O O . ALA B 1 213 ? 10.579 35.558 19.403 1.00 35.10 213 ALA B O 1
ATOM 4025 N N . GLY B 1 214 ? 8.734 34.351 19.887 1.00 37.05 214 GLY B N 1
ATOM 4026 C CA . GLY B 1 214 ? 9.456 33.220 20.435 1.00 33.38 214 GLY B CA 1
ATOM 4027 C C . GLY B 1 214 ? 8.672 31.946 20.226 1.00 37.09 214 GLY B C 1
ATOM 4028 O O . GLY B 1 214 ? 7.477 31.987 19.929 1.00 39.25 214 GLY B O 1
ATOM 4029 N N . ALA B 1 215 ? 9.344 30.810 20.374 1.00 30.51 215 ALA B N 1
ATOM 4030 C CA . ALA B 1 215 ? 8.692 29.518 20.203 1.00 31.88 215 ALA B CA 1
ATOM 4031 C C . ALA B 1 215 ? 9.393 28.442 21.017 1.00 34.14 215 ALA B C 1
ATOM 4032 O O . ALA B 1 215 ? 10.614 28.459 21.178 1.00 30.58 215 ALA B O 1
ATOM 4034 N N . ILE B 1 216 ? 8.607 27.513 21.546 1.00 30.85 216 ILE B N 1
ATOM 4035 C CA . ILE B 1 216 ? 9.155 26.324 22.183 1.00 28.91 216 ILE B CA 1
ATOM 4036 C C . ILE B 1 216 ? 8.591 25.118 21.449 1.00 32.13 216 ILE B C 1
ATOM 4037 O O . ILE B 1 216 ? 7.396 24.848 21.522 1.00 34.91 216 ILE B O 1
ATOM 4042 N N . ASP B 1 217 ? 9.450 24.412 20.716 1.00 30.09 217 ASP B N 1
ATOM 4043 C CA . ASP B 1 217 ? 9.007 23.303 19.865 1.00 32.13 217 ASP B CA 1
ATOM 4044 C C . ASP B 1 217 ? 9.374 21.932 20.412 1.00 33.84 217 ASP B C 1
ATOM 4045 O O . ASP B 1 217 ? 10.543 21.663 20.699 1.00 35.98 217 ASP B O 1
ATOM 4050 N N . THR B 1 218 ? 8.370 21.060 20.522 1.00 32.55 218 THR B N 1
ATOM 4051 C CA . THR B 1 218 ? 8.572 19.693 20.983 1.00 32.32 218 THR B CA 1
ATOM 4052 C C . THR B 1 218 ? 8.297 18.705 19.854 1.00 38.65 218 THR B C 1
ATOM 4053 O O . THR B 1 218 ? 8.429 17.493 20.032 1.00 40.45 218 THR B O 1
ATOM 4057 N N . VAL B 1 219 ? 7.914 19.228 18.693 1.00 37.54 219 VAL B N 1
ATOM 4058 C CA . VAL B 1 219 ? 7.387 18.387 17.619 1.00 37.14 219 VAL B CA 1
ATOM 4059 C C . VAL B 1 219 ? 8.384 18.058 16.502 1.00 40.72 219 VAL B C 1
ATOM 4060 O O . VAL B 1 219 ? 8.404 16.930 16.004 1.00 39.41 219 VAL B O 1
ATOM 4064 N N . GLY B 1 220 ? 9.188 19.042 16.097 1.00 34.93 220 GLY B N 1
ATOM 4065 C CA . GLY B 1 220 ? 10.106 18.871 14.978 1.00 37.96 220 GLY B CA 1
ATOM 4066 C C . GLY B 1 220 ? 9.393 18.788 13.641 1.00 41.42 220 GLY B C 1
ATOM 4067 O O . GLY B 1 220 ? 8.259 19.247 13.502 1.00 40.27 220 GLY B O 1
ATOM 4068 N N . ASP B 1 221 ? 10.064 18.213 12.649 1.00 40.97 221 ASP B N 1
ATOM 4069 C CA . ASP B 1 221 ? 9.424 17.891 11.374 1.00 46.41 221 ASP B CA 1
ATOM 4070 C C . ASP B 1 221 ? 8.751 19.121 10.752 1.00 48.28 221 ASP B C 1
ATOM 4071 O O . ASP B 1 221 ? 9.306 20.219 10.790 1.00 49.94 221 ASP B O 1
ATOM 4076 N N . LYS B 1 222 ? 7.556 18.946 10.194 1.00 47.94 222 LYS B N 1
ATOM 4077 C CA . LYS B 1 222 ? 6.902 20.026 9.452 1.00 48.78 222 LYS B CA 1
ATOM 4078 C C . LYS B 1 222 ? 6.351 21.135 10.345 1.00 49.78 222 LYS B C 1
ATOM 4079 O O . LYS B 1 222 ? 6.262 22.294 9.928 1.00 46.62 222 LYS B O 1
ATOM 4085 N N . VAL B 1 223 ? 5.978 20.784 11.571 1.00 41.76 223 VAL B N 1
ATOM 4086 C CA . VAL B 1 223 ? 5.480 21.779 12.506 1.00 40.04 223 VAL B CA 1
ATOM 4087 C C . VAL B 1 223 ? 6.566 22.807 12.813 1.00 41.22 223 VAL B C 1
ATOM 4088 O O . VAL B 1 223 ? 6.331 24.012 12.729 1.00 43.92 223 VAL B O 1
ATOM 4092 N N . LEU B 1 224 ? 7.756 22.326 13.155 1.00 39.21 224 LEU B N 1
ATOM 4093 C CA . LEU B 1 224 ? 8.890 23.206 13.409 1.00 35.85 224 LEU B CA 1
ATOM 4094 C C . LEU B 1 224 ? 9.243 24.032 12.160 1.00 42.35 224 LEU B C 1
ATOM 4095 O O . LEU B 1 224 ? 9.586 25.214 12.255 1.00 42.73 224 LEU B O 1
ATOM 4100 N N . ALA B 1 225 ? 9.160 23.414 10.988 1.00 35.01 225 ALA B N 1
ATOM 4101 C CA . ALA B 1 225 ? 9.474 24.130 9.752 1.00 39.55 225 ALA B CA 1
ATOM 4102 C C . ALA B 1 225 ? 8.542 25.324 9.585 1.00 41.87 225 ALA B C 1
ATOM 4103 O O . ALA B 1 225 ? 8.981 26.414 9.217 1.00 38.01 225 ALA B O 1
ATOM 4105 N N . LYS B 1 226 ? 7.258 25.130 9.874 1.00 38.32 226 LYS B N 1
ATOM 4106 C CA . LYS B 1 226 ? 6.307 26.219 9.699 1.00 43.86 226 LYS B CA 1
ATOM 4107 C C . LYS B 1 226 ? 6.488 27.290 10.766 1.00 43.33 226 LYS B C 1
ATOM 4108 O O . LYS B 1 226 ? 6.387 28.478 10.476 1.00 42.67 226 LYS B O 1
ATOM 4114 N N . VAL B 1 227 ? 6.754 26.878 12.002 1.00 41.36 227 VAL B N 1
ATOM 4115 C CA . VAL B 1 227 ? 7.003 27.856 13.056 1.00 36.12 227 VAL B CA 1
ATOM 4116 C C . VAL B 1 227 ? 8.176 28.771 12.668 1.00 35.95 227 VAL B C 1
ATOM 4117 O O . VAL B 1 227 ? 8.110 29.988 12.844 1.00 39.59 227 VAL B O 1
ATOM 4121 N N . LEU B 1 228 ? 9.238 28.181 12.127 1.00 34.46 228 LEU B N 1
ATOM 4122 C CA . LEU B 1 228 ? 10.412 28.957 11.707 1.00 31.69 228 LEU B CA 1
ATOM 4123 C C . LEU B 1 228 ? 10.028 30.004 10.666 1.00 38.03 228 LEU B C 1
ATOM 4124 O O . LEU B 1 228 ? 10.466 31.154 10.733 1.00 38.12 228 LEU B O 1
ATOM 4129 N N . ALA B 1 229 ? 9.205 29.600 9.704 1.00 36.65 229 ALA B N 1
ATOM 4130 C CA . ALA B 1 229 ? 8.766 30.504 8.646 1.00 42.61 229 ALA B CA 1
ATOM 4131 C C . ALA B 1 229 ? 7.902 31.641 9.191 1.00 46.40 229 ALA B C 1
ATOM 4132 O O . ALA B 1 229 ? 7.688 32.646 8.509 1.00 41.97 229 ALA B O 1
ATOM 4134 N N . GLN B 1 230 ? 7.418 31.478 10.422 1.00 43.45 230 GLN B N 1
ATOM 4135 C CA . GLN B 1 230 ? 6.503 32.440 11.025 1.00 40.31 230 GLN B CA 1
ATOM 4136 C C . GLN B 1 230 ? 7.148 33.324 12.086 1.00 38.18 230 GLN B C 1
ATOM 4137 O O . GLN B 1 230 ? 6.465 34.115 12.730 1.00 39.16 230 GLN B O 1
ATOM 4151 N N . ASN B 1 232 ? 9.016 36.297 13.980 1.00 35.31 232 ASN B N 1
ATOM 4152 C CA . ASN B 1 232 ? 9.298 37.722 13.832 1.00 38.93 232 ASN B CA 1
ATOM 4153 C C . ASN B 1 232 ? 10.773 37.924 13.538 1.00 37.54 232 ASN B C 1
ATOM 4154 O O . ASN B 1 232 ? 11.601 37.089 13.906 1.00 35.15 232 ASN B O 1
ATOM 4159 N N . TYR B 1 233 ? 11.103 39.041 12.898 1.00 37.32 233 TYR B N 1
ATOM 4160 C CA . TYR B 1 233 ? 12.496 39.431 12.729 1.00 38.50 233 TYR B CA 1
ATOM 4161 C C . TYR B 1 233 ? 13.181 39.404 14.090 1.00 38.08 233 TYR B C 1
ATOM 4162 O O . TYR B 1 233 ? 12.679 39.991 15.049 1.00 37.15 233 TYR B O 1
ATOM 4171 N N . GLY B 1 234 ? 14.305 38.700 14.178 1.00 31.58 234 GLY B N 1
ATOM 4172 C CA . GLY B 1 234 ? 15.057 38.610 15.419 1.00 33.94 234 GLY B CA 1
ATOM 4173 C C . GLY B 1 234 ? 14.443 37.691 16.465 1.00 36.20 234 GLY B C 1
ATOM 4174 O O . GLY B 1 234 ? 14.877 37.682 17.619 1.00 34.58 234 GLY B O 1
ATOM 4175 N N . GLY B 1 235 ? 13.436 36.915 16.069 1.00 34.78 235 GLY B N 1
ATOM 4176 C CA . GLY B 1 235 ? 12.817 35.956 16.972 1.00 35.27 235 GLY B CA 1
ATOM 4177 C C . GLY B 1 235 ? 13.716 34.766 17.290 1.00 34.20 235 GLY B C 1
ATOM 4178 O O . GLY B 1 235 ? 14.747 34.560 16.647 1.00 31.99 235 GLY B O 1
ATOM 4179 N N . CYS B 1 236 ? 13.335 33.987 18.302 1.00 30.78 236 CYS B N 1
ATOM 4180 C CA . CYS B 1 236 ? 14.098 32.799 18.667 1.00 29.16 236 CYS B CA 1
ATOM 4181 C C . CYS B 1 236 ? 13.184 31.598 18.864 1.00 32.62 236 CYS B C 1
ATOM 4182 O O . CYS B 1 236 ? 12.127 31.699 19.493 1.00 31.67 236 CYS B O 1
ATOM 4185 N N . VAL B 1 237 ? 13.594 30.467 18.311 1.00 26.73 237 VAL B N 1
ATOM 4186 C CA . VAL B 1 237 ? 12.909 29.207 18.546 1.00 29.87 237 VAL B CA 1
ATOM 4187 C C . VAL B 1 237 ? 13.805 28.312 19.378 1.00 25.63 237 VAL B C 1
ATOM 4188 O O . VAL B 1 237 ? 14.952 28.088 19.017 1.00 26.42 237 VAL B O 1
ATOM 4192 N N . ALA B 1 238 ? 13.284 27.817 20.500 1.00 26.06 238 ALA B N 1
ATOM 4193 C CA . ALA B 1 238 ? 13.958 26.772 21.277 1.00 26.04 238 ALA B CA 1
ATOM 4194 C C . ALA B 1 238 ? 13.386 25.400 20.901 1.00 28.55 238 ALA B C 1
ATOM 4195 O O . ALA B 1 238 ? 12.214 25.120 21.154 1.00 33.17 238 ALA B O 1
ATOM 4197 N N . ALA B 1 239 ? 14.213 24.549 20.299 1.00 30.97 239 ALA B N 1
ATOM 4198 C CA . ALA B 1 239 ? 13.758 23.253 19.809 1.00 32.29 239 ALA B CA 1
ATOM 4199 C C . ALA B 1 239 ? 14.305 22.127 20.676 1.00 32.56 239 ALA B C 1
ATOM 4200 O O . ALA B 1 239 ? 15.517 22.054 20.911 1.00 27.17 239 ALA B O 1
ATOM 4202 N N . CYS B 1 240 ? 13.416 21.249 21.143 1.00 30.29 240 CYS B N 1
ATOM 4203 C CA . CYS B 1 240 ? 13.838 20.163 22.019 1.00 31.14 240 CYS B CA 1
ATOM 4204 C C . CYS B 1 240 ? 13.319 18.772 21.637 1.00 29.39 240 CYS B C 1
ATOM 4205 O O . CYS B 1 240 ? 13.755 17.781 22.209 1.00 37.96 240 CYS B O 1
ATOM 4208 N N . GLY B 1 241 ? 12.402 18.679 20.683 1.00 29.85 241 GLY B N 1
ATOM 4209 C CA . GLY B 1 241 ? 11.748 17.397 20.454 1.00 36.84 241 GLY B CA 1
ATOM 4210 C C . GLY B 1 241 ? 11.579 16.902 19.029 1.00 36.54 241 GLY B C 1
ATOM 4211 O O . GLY B 1 241 ? 11.985 17.548 18.062 1.00 35.49 241 GLY B O 1
ATOM 4212 N N . LEU B 1 242 ? 10.948 15.738 18.901 1.00 35.83 242 LEU B N 1
ATOM 4213 C CA . LEU B 1 242 ? 10.722 15.138 17.595 1.00 37.30 242 LEU B CA 1
ATOM 4214 C C . LEU B 1 242 ? 9.440 14.318 17.597 1.00 37.80 242 LEU B C 1
ATOM 4215 O O . LEU B 1 242 ? 9.332 13.333 16.871 1.00 41.21 242 LEU B O 1
ATOM 4220 N N . ALA B 1 243 ? 8.476 14.718 18.422 1.00 38.66 243 ALA B N 1
ATOM 4221 C CA . ALA B 1 243 ? 7.234 13.966 18.541 1.00 43.58 243 ALA B CA 1
ATOM 4222 C C . ALA B 1 243 ? 6.607 13.746 17.166 1.00 49.78 243 ALA B C 1
ATOM 4223 O O . ALA B 1 243 ? 5.940 12.736 16.932 1.00 52.22 243 ALA B O 1
ATOM 4225 N N . GLY B 1 244 ? 6.842 14.686 16.255 1.00 40.27 244 GLY B N 1
ATOM 4226 C CA . GLY B 1 244 ? 6.278 14.607 14.919 1.00 42.03 244 GLY B CA 1
ATOM 4227 C C . GLY B 1 244 ? 7.206 14.050 13.849 1.00 47.26 244 GLY B C 1
ATOM 4228 O O . GLY B 1 244 ? 6.779 13.847 12.715 1.00 56.93 244 GLY B O 1
ATOM 4229 N N . GLY B 1 245 ? 8.467 13.801 14.197 1.00 40.00 245 GLY B N 1
ATOM 4230 C CA . GLY B 1 245 ? 9.443 13.314 13.230 1.00 38.77 245 GLY B CA 1
ATOM 4231 C C . GLY B 1 245 ? 10.767 14.042 13.385 1.00 42.85 245 GLY B C 1
ATOM 4232 O O . GLY B 1 245 ? 10.781 15.214 13.763 1.00 44.08 245 GLY B O 1
ATOM 4233 N N . PHE B 1 246 ? 11.879 13.362 13.101 1.00 39.36 246 PHE B N 1
ATOM 4234 C CA . PHE B 1 246 ? 13.200 13.938 13.362 1.00 38.59 246 PHE B CA 1
ATOM 4235 C C . PHE B 1 246 ? 13.711 14.831 12.233 1.00 36.26 246 PHE B C 1
ATOM 4236 O O . PHE B 1 246 ? 14.669 15.582 12.413 1.00 37.60 246 PHE B O 1
ATOM 4244 N N . ALA B 1 247 ? 13.073 14.748 11.072 1.00 39.63 247 ALA B N 1
ATOM 4245 C CA . ALA B 1 247 ? 13.474 15.569 9.935 1.00 43.15 247 ALA B CA 1
ATOM 4246 C C . ALA B 1 247 ? 13.213 17.051 10.201 1.00 40.29 247 ALA B C 1
ATOM 4247 O O . ALA B 1 247 ? 12.348 17.409 11.001 1.00 42.96 247 ALA B O 1
ATOM 4249 N N . LEU B 1 248 ? 13.984 17.901 9.536 1.00 34.84 248 LEU B N 1
ATOM 4250 C CA . LEU B 1 248 ? 13.821 19.344 9.613 1.00 31.65 248 LEU B CA 1
ATOM 4251 C C . LEU B 1 248 ? 13.887 19.923 8.202 1.00 38.25 248 LEU B C 1
ATOM 4252 O O . LEU B 1 248 ? 14.919 20.438 7.792 1.00 37.13 248 LEU B O 1
ATOM 4257 N N . PRO B 1 249 ? 12.790 19.818 7.457 1.00 39.48 249 PRO B N 1
ATOM 4258 C CA . PRO B 1 249 ? 12.746 20.303 6.075 1.00 43.31 249 PRO B CA 1
ATOM 4259 C C . PRO B 1 249 ? 12.452 21.788 6.019 1.00 44.14 249 PRO B C 1
ATOM 4260 O O . PRO B 1 249 ? 11.325 22.191 5.756 1.00 47.38 249 PRO B O 1
ATOM 4264 N N . THR B 1 250 ? 13.481 22.590 6.255 1.00 43.94 250 THR B N 1
ATOM 4265 C CA . THR B 1 250 ? 13.356 24.036 6.288 1.00 44.10 250 THR B CA 1
ATOM 4266 C C . THR B 1 250 ? 14.240 24.715 5.248 1.00 38.89 250 THR B C 1
ATOM 4267 O O . THR B 1 250 ? 14.779 24.069 4.360 1.00 38.12 250 THR B O 1
ATOM 4271 N N . THR B 1 251 ? 14.328 26.033 5.345 1.00 31.78 251 THR B N 1
ATOM 4272 C CA . THR B 1 251 ? 15.182 26.842 4.493 1.00 37.22 251 THR B CA 1
ATOM 4273 C C . THR B 1 251 ? 15.970 27.847 5.319 1.00 38.51 251 THR B C 1
ATOM 4274 O O . THR B 1 251 ? 15.677 28.074 6.486 1.00 35.98 251 THR B O 1
ATOM 4278 N N . VAL B 1 252 ? 16.985 28.431 4.705 1.00 39.32 252 VAL B N 1
ATOM 4279 C CA . VAL B 1 252 ? 17.823 29.414 5.372 1.00 35.41 252 VAL B CA 1
ATOM 4280 C C . VAL B 1 252 ? 17.167 30.785 5.429 1.00 36.39 252 VAL B C 1
ATOM 4281 O O . VAL B 1 252 ? 17.709 31.706 6.027 1.00 32.31 252 VAL B O 1
ATOM 4293 N N . PRO B 1 254 ? 14.412 32.199 6.918 1.00 32.05 254 PRO B N 1
ATOM 4294 C CA . PRO B 1 254 ? 14.124 32.860 8.193 1.00 29.88 254 PRO B CA 1
ATOM 4295 C C . PRO B 1 254 ? 15.414 33.310 8.853 1.00 32.79 254 PRO B C 1
ATOM 4296 O O . PRO B 1 254 ? 15.447 34.313 9.561 1.00 33.93 254 PRO B O 1
ATOM 4300 N N . PHE B 1 255 ? 16.485 32.566 8.610 1.00 30.49 255 PHE B N 1
ATOM 4301 C CA . PHE B 1 255 ? 17.749 32.859 9.261 1.00 29.24 255 PHE B CA 1
ATOM 4302 C C . PHE B 1 255 ? 18.459 34.066 8.653 1.00 33.99 255 PHE B C 1
ATOM 4303 O O . PHE B 1 255 ? 18.805 35.009 9.361 1.00 31.93 255 PHE B O 1
ATOM 4311 N N . ILE B 1 256 ? 18.653 34.048 7.341 1.00 30.71 256 ILE B N 1
ATOM 4312 C CA . ILE B 1 256 ? 19.467 35.074 6.694 1.00 25.68 256 ILE B CA 1
ATOM 4313 C C . ILE B 1 256 ? 18.683 36.339 6.345 1.00 29.92 256 ILE B C 1
ATOM 4314 O O . ILE B 1 256 ? 19.272 37.392 6.114 1.00 35.65 256 ILE B O 1
ATOM 4319 N N . LEU B 1 257 ? 17.357 36.246 6.322 1.00 29.74 257 LEU B N 1
ATOM 4320 C CA . LEU B 1 257 ? 16.534 37.411 5.990 1.00 34.30 257 LEU B CA 1
ATOM 4321 C C . LEU B 1 257 ? 15.853 38.013 7.218 1.00 37.42 257 LEU B C 1
ATOM 4322 O O . LEU B 1 257 ? 15.553 39.208 7.244 1.00 36.62 257 LEU B O 1
ATOM 4327 N N . ARG B 1 258 ? 15.588 37.185 8.228 1.00 36.49 258 ARG B N 1
ATOM 4328 C CA . ARG B 1 258 ? 14.891 37.661 9.424 1.00 35.94 258 ARG B CA 1
ATOM 4329 C C . ARG B 1 258 ? 15.723 37.553 10.692 1.00 34.45 258 ARG B C 1
ATOM 4330 O O . ARG B 1 258 ? 15.230 37.847 11.785 1.00 36.53 258 ARG B O 1
ATOM 4338 N N . ASN B 1 259 ? 16.980 37.132 10.554 1.00 30.26 259 ASN B N 1
ATOM 4339 C CA . ASN B 1 259 ? 17.882 37.123 11.694 1.00 31.54 259 ASN B CA 1
ATOM 4340 C C . ASN B 1 259 ? 17.326 36.251 12.837 1.00 31.87 259 ASN B C 1
ATOM 4341 O O . ASN B 1 259 ? 17.462 36.582 14.011 1.00 30.93 259 ASN B O 1
ATOM 4346 N N . VAL B 1 260 ? 16.698 35.136 12.483 1.00 28.76 260 VAL B N 1
ATOM 4347 C CA . VAL B 1 260 ? 16.103 34.242 13.475 1.00 28.03 260 VAL B CA 1
ATOM 4348 C C . VAL B 1 260 ? 17.157 33.324 14.089 1.00 29.47 260 VAL B C 1
ATOM 4349 O O . VAL B 1 260 ? 18.110 32.910 13.410 1.00 27.28 260 VAL B O 1
ATOM 4353 N N . ARG B 1 261 ? 16.993 33.020 15.375 1.00 31.37 261 ARG B N 1
ATOM 4354 C CA . ARG B 1 261 ? 17.856 32.064 16.056 1.00 32.34 261 ARG B CA 1
ATOM 4355 C C . ARG B 1 261 ? 17.099 30.767 16.328 1.00 27.32 261 ARG B C 1
ATOM 4356 O O . ARG B 1 261 ? 16.021 30.797 16.900 1.00 26.68 261 ARG B O 1
ATOM 4364 N N . LEU B 1 262 ? 17.658 29.636 15.899 1.00 26.66 262 LEU B N 1
ATOM 4365 C CA . LEU B 1 262 ? 17.137 28.336 16.302 1.00 27.66 262 LEU B CA 1
ATOM 4366 C C . LEU B 1 262 ? 18.082 27.792 17.364 1.00 27.03 262 LEU B C 1
ATOM 4367 O O . LEU B 1 262 ? 19.214 27.415 17.064 1.00 22.26 262 LEU B O 1
ATOM 4372 N N . GLN B 1 263 ? 17.634 27.769 18.614 1.00 25.07 263 GLN B N 1
ATOM 4373 C CA . GLN B 1 263 ? 18.473 27.228 19.677 1.00 27.28 263 GLN B CA 1
ATOM 4374 C C . GLN B 1 263 ? 18.065 25.804 20.018 1.00 28.46 263 GLN B C 1
ATOM 4375 O O . GLN B 1 263 ? 16.952 25.572 20.485 1.00 23.25 263 GLN B O 1
ATOM 4381 N N . GLY B 1 264 ? 18.964 24.852 19.774 1.00 26.75 264 GLY B N 1
ATOM 4382 C CA . GLY B 1 264 ? 18.723 23.480 20.171 1.00 25.76 264 GLY B CA 1
ATOM 4383 C C . GLY B 1 264 ? 18.854 23.367 21.679 1.00 26.48 264 GLY B C 1
ATOM 4384 O O . GLY B 1 264 ? 19.700 24.025 22.290 1.00 23.61 264 GLY B O 1
ATOM 4385 N N . VAL B 1 265 ? 17.999 22.550 22.282 1.00 25.41 265 VAL B N 1
ATOM 4386 C CA . VAL B 1 265 ? 18.073 22.305 23.709 1.00 25.83 265 VAL B CA 1
ATOM 4387 C C . VAL B 1 265 ? 18.227 20.809 23.951 1.00 24.92 265 VAL B C 1
ATOM 4388 O O . VAL B 1 265 ? 17.364 20.011 23.580 1.00 27.17 265 VAL B O 1
ATOM 4392 N N . ASP B 1 266 ? 19.347 20.434 24.552 1.00 24.31 266 ASP B N 1
ATOM 4393 C CA . ASP B 1 266 ? 19.556 19.060 24.988 1.00 25.45 266 ASP B CA 1
ATOM 4394 C C . ASP B 1 266 ? 19.486 18.959 26.509 1.00 27.29 266 ASP B C 1
ATOM 4395 O O . ASP B 1 266 ? 20.042 19.787 27.222 1.00 29.39 266 ASP B O 1
ATOM 4400 N N . SER B 1 267 ? 18.802 17.943 27.016 1.00 25.88 267 SER B N 1
ATOM 4401 C CA . SER B 1 267 ? 18.699 17.781 28.464 1.00 24.18 267 SER B CA 1
ATOM 4402 C C . SER B 1 267 ? 19.636 16.683 28.955 1.00 32.53 267 SER B C 1
ATOM 4403 O O . SER B 1 267 ? 19.910 16.585 30.148 1.00 30.01 267 SER B O 1
ATOM 4406 N N . VAL B 1 268 ? 20.131 15.848 28.043 1.00 25.37 268 VAL B N 1
ATOM 4407 C CA . VAL B 1 268 ? 20.812 14.637 28.490 1.00 25.64 268 VAL B CA 1
ATOM 4408 C C . VAL B 1 268 ? 22.144 14.982 29.120 1.00 30.87 268 VAL B C 1
ATOM 4409 O O . VAL B 1 268 ? 22.485 14.462 30.178 1.00 32.77 268 VAL B O 1
ATOM 4421 N N . THR B 1 270 ? 23.358 18.324 29.655 1.00 26.09 270 THR B N 1
ATOM 4422 C CA . THR B 1 270 ? 23.419 19.721 30.076 1.00 22.08 270 THR B CA 1
ATOM 4423 C C . THR B 1 270 ? 24.482 19.898 31.148 1.00 21.38 270 THR B C 1
ATOM 4424 O O . THR B 1 270 ? 24.496 19.164 32.125 1.00 25.90 270 THR B O 1
ATOM 4428 N N . PRO B 1 271 ? 25.384 20.875 30.966 1.00 24.48 271 PRO B N 1
ATOM 4429 C CA . PRO B 1 271 ? 26.468 21.074 31.934 1.00 26.45 271 PRO B CA 1
ATOM 4430 C C . PRO B 1 271 ? 25.947 21.425 33.323 1.00 27.24 271 PRO B C 1
ATOM 4431 O O . PRO B 1 271 ? 24.925 22.105 33.444 1.00 29.80 271 PRO B O 1
ATOM 4435 N N . PRO B 1 272 ? 26.653 20.961 34.364 1.00 34.03 272 PRO B N 1
ATOM 4436 C CA . PRO B 1 272 ? 26.254 21.087 35.772 1.00 38.03 272 PRO B CA 1
ATOM 4437 C C . PRO B 1 272 ? 25.771 22.488 36.137 1.00 30.75 272 PRO B C 1
ATOM 4438 O O . PRO B 1 272 ? 24.735 22.609 36.783 1.00 35.02 272 PRO B O 1
ATOM 4442 N N . ALA B 1 273 ? 26.501 23.522 35.727 1.00 28.16 273 ALA B N 1
ATOM 4443 C CA . ALA B 1 273 ? 26.173 24.893 36.121 1.00 29.78 273 ALA B CA 1
ATOM 4444 C C . ALA B 1 273 ? 24.819 25.357 35.578 1.00 32.92 273 ALA B C 1
ATOM 4445 O O . ALA B 1 273 ? 23.999 25.902 36.314 1.00 33.68 273 ALA B O 1
ATOM 4447 N N . ARG B 1 274 ? 24.582 25.155 34.287 1.00 26.56 274 ARG B N 1
ATOM 4448 C CA . ARG B 1 274 ? 23.308 25.558 33.711 1.00 27.18 274 ARG B CA 1
ATOM 4449 C C . ARG B 1 274 ? 22.210 24.671 34.299 1.00 27.61 274 ARG B C 1
ATOM 4450 O O . ARG B 1 274 ? 21.099 25.120 34.553 1.00 23.80 274 ARG B O 1
ATOM 4458 N N . ARG B 1 275 ? 22.547 23.406 34.508 1.00 24.91 275 ARG B N 1
ATOM 4459 C CA . ARG B 1 275 ? 21.622 22.439 35.100 1.00 30.75 275 ARG B CA 1
ATOM 4460 C C . ARG B 1 275 ? 21.138 22.893 36.489 1.00 26.43 275 ARG B C 1
ATOM 4461 O O . ARG B 1 275 ? 19.936 22.917 36.765 1.00 26.74 275 ARG B O 1
ATOM 4469 N N . ALA B 1 276 ? 22.078 23.251 37.359 1.00 32.18 276 ALA B N 1
ATOM 4470 C CA . ALA B 1 276 ? 21.741 23.761 38.689 1.00 33.60 276 ALA B CA 1
ATOM 4471 C C . ALA B 1 276 ? 20.864 25.010 38.599 1.00 32.26 276 ALA B C 1
ATOM 4472 O O . ALA B 1 276 ? 19.887 25.154 39.328 1.00 32.32 276 ALA B O 1
ATOM 4474 N N . GLU B 1 277 ? 21.225 25.912 37.701 1.00 29.19 277 GLU B N 1
ATOM 4475 C CA . GLU B 1 277 ? 20.477 27.150 37.503 1.00 25.68 277 GLU B CA 1
ATOM 4476 C C . GLU B 1 277 ? 19.022 26.913 37.090 1.00 26.48 277 GLU B C 1
ATOM 4477 O O . GLU B 1 277 ? 18.116 27.585 37.577 1.00 24.61 277 GLU B O 1
ATOM 4483 N N . ALA B 1 278 ? 18.805 25.954 36.191 1.00 24.37 278 ALA B N 1
ATOM 4484 C CA . ALA B 1 278 ? 17.469 25.604 35.730 1.00 25.48 278 ALA B CA 1
ATOM 4485 C C . ALA B 1 278 ? 16.591 25.108 36.883 1.00 24.63 278 ALA B C 1
ATOM 4486 O O . ALA B 1 278 ? 15.419 25.475 36.989 1.00 23.81 278 ALA B O 1
ATOM 4488 N N . TRP B 1 279 ? 17.156 24.259 37.738 1.00 21.35 279 TRP B N 1
ATOM 4489 C CA . TRP B 1 279 ? 16.410 23.754 38.869 1.00 24.15 279 TRP B CA 1
ATOM 4490 C C . TRP B 1 279 ? 16.083 24.881 39.841 1.00 29.56 279 TRP B C 1
ATOM 4491 O O . TRP B 1 279 ? 14.958 24.954 40.330 1.00 27.04 279 TRP B O 1
ATOM 4502 N N . ALA B 1 280 ? 17.039 25.774 40.101 1.00 27.67 280 ALA B N 1
ATOM 4503 C CA . ALA B 1 280 ? 16.737 26.942 40.947 1.00 27.84 280 ALA B CA 1
ATOM 4504 C C . ALA B 1 280 ? 15.630 27.825 40.357 1.00 24.65 280 ALA B C 1
ATOM 4505 O O . ALA B 1 280 ? 14.785 28.349 41.094 1.00 27.51 280 ALA B O 1
ATOM 4507 N N . ARG B 1 281 ? 15.628 28.001 39.039 1.00 22.83 281 ARG B N 1
ATOM 4508 C CA . ARG B 1 281 ? 14.584 28.794 38.376 1.00 23.70 281 ARG B CA 1
ATOM 4509 C C . ARG B 1 281 ? 13.214 28.137 38.498 1.00 32.04 281 ARG B C 1
ATOM 4510 O O . ARG B 1 281 ? 12.205 28.832 38.676 1.00 35.12 281 ARG B O 1
ATOM 4518 N N . LEU B 1 282 ? 13.172 26.806 38.394 1.00 24.34 282 LEU B N 1
ATOM 4519 C CA . LEU B 1 282 ? 11.907 26.077 38.515 1.00 24.29 282 LEU B CA 1
ATOM 4520 C C . LEU B 1 282 ? 11.245 26.310 39.875 1.00 28.91 282 LEU B C 1
ATOM 4521 O O . LEU B 1 282 ? 10.013 26.355 39.984 1.00 31.58 282 LEU B O 1
ATOM 4526 N N . VAL B 1 283 ? 12.060 26.425 40.917 1.00 26.31 283 VAL B N 1
ATOM 4527 C CA . VAL B 1 283 ? 11.521 26.696 42.250 1.00 28.17 283 VAL B CA 1
ATOM 4528 C C . VAL B 1 283 ? 10.779 28.028 42.228 1.00 35.55 283 VAL B C 1
ATOM 4529 O O . VAL B 1 283 ? 9.706 28.165 42.814 1.00 37.81 283 VAL B O 1
ATOM 4533 N N . LYS B 1 284 ? 11.368 29.002 41.540 1.00 35.20 284 LYS B N 1
ATOM 4534 C CA . LYS B 1 284 ? 10.840 30.369 41.490 1.00 45.42 284 LYS B CA 1
ATOM 4535 C C . LYS B 1 284 ? 9.664 30.538 40.529 1.00 40.50 284 LYS B C 1
ATOM 4536 O O . LYS B 1 284 ? 8.725 31.268 40.819 1.00 38.67 284 LYS B O 1
ATOM 4542 N N . ASP B 1 285 ? 9.715 29.853 39.393 1.00 27.64 285 ASP B N 1
ATOM 4543 C CA . ASP B 1 285 ? 8.842 30.180 38.266 1.00 35.17 285 ASP B CA 1
ATOM 4544 C C . ASP B 1 285 ? 7.670 29.249 37.993 1.00 31.19 285 ASP B C 1
ATOM 4545 O O . ASP B 1 285 ? 6.790 29.585 37.200 1.00 37.96 285 ASP B O 1
ATOM 4550 N N . LEU B 1 286 ? 7.658 28.077 38.613 1.00 29.39 286 LEU B N 1
ATOM 4551 C CA . LEU B 1 286 ? 6.548 27.158 38.420 1.00 33.99 286 LEU B CA 1
ATOM 4552 C C . LEU B 1 286 ? 5.592 27.280 39.612 1.00 40.83 286 LEU B C 1
ATOM 4553 O O . LEU B 1 286 ? 5.981 27.011 40.749 1.00 34.05 286 LEU B O 1
ATOM 4558 N N . PRO B 1 287 ? 4.343 27.696 39.354 1.00 41.84 287 PRO B N 1
ATOM 4559 C CA . PRO B 1 287 ? 3.361 27.902 40.424 1.00 44.26 287 PRO B CA 1
ATOM 4560 C C . PRO B 1 287 ? 2.940 26.583 41.060 1.00 43.09 287 PRO B C 1
ATOM 4561 O O . PRO B 1 287 ? 2.849 25.580 40.355 1.00 36.39 287 PRO B O 1
ATOM 4565 N N . GLU B 1 288 ? 2.686 26.585 42.368 1.00 39.83 288 GLU B N 1
ATOM 4566 C CA . GLU B 1 288 ? 2.326 25.357 43.069 1.00 40.22 288 GLU B CA 1
ATOM 4567 C C . GLU B 1 288 ? 1.102 24.708 42.430 1.00 40.74 288 GLU B C 1
ATOM 4568 O O . GLU B 1 288 ? 0.937 23.497 42.493 1.00 38.72 288 GLU B O 1
ATOM 4574 N N . SER B 1 289 ? 0.258 25.519 41.797 1.00 42.45 289 SER B N 1
ATOM 4575 C CA . SER B 1 289 ? -0.960 25.020 41.160 1.00 37.80 289 SER B CA 1
ATOM 4576 C C . SER B 1 289 ? -0.665 24.082 39.993 1.00 44.69 289 SER B C 1
ATOM 4577 O O . SER B 1 289 ? -1.492 23.233 39.634 1.00 41.66 289 SER B O 1
ATOM 4580 N N . PHE B 1 290 ? 0.509 24.249 39.390 1.00 40.02 290 PHE B N 1
ATOM 4581 C CA . PHE B 1 290 ? 0.899 23.441 38.241 1.00 33.06 290 PHE B CA 1
ATOM 4582 C C . PHE B 1 290 ? 0.978 21.964 38.612 1.00 32.47 290 PHE B C 1
ATOM 4583 O O . PHE B 1 290 ? 0.546 21.084 37.859 1.00 36.94 290 PHE B O 1
ATOM 4591 N N . TYR B 1 291 ? 1.537 21.697 39.783 1.00 36.31 291 TYR B N 1
ATOM 4592 C CA . TYR B 1 291 ? 1.771 20.326 40.219 1.00 36.75 291 TYR B CA 1
ATOM 4593 C C . TYR B 1 291 ? 0.475 19.525 40.375 1.00 41.34 291 TYR B C 1
ATOM 4594 O O . TYR B 1 291 ? 0.439 18.343 40.063 1.00 40.66 291 TYR B O 1
ATOM 4603 N N . ALA B 1 292 ? -0.591 20.170 40.838 1.00 42.80 292 ALA B N 1
ATOM 4604 C CA . ALA B 1 292 ? -1.886 19.498 40.938 1.00 40.81 292 ALA B CA 1
ATOM 4605 C C . ALA B 1 292 ? -2.529 19.332 39.561 1.00 42.76 292 ALA B C 1
ATOM 4606 O O . ALA B 1 292 ? -3.174 18.326 39.287 1.00 46.88 292 ALA B O 1
ATOM 4608 N N . GLN B 1 293 ? -2.347 20.325 38.695 1.00 37.12 293 GLN B N 1
ATOM 4609 C CA . GLN B 1 293 ? -2.990 20.316 37.383 1.00 42.98 293 GLN B CA 1
ATOM 4610 C C . GLN B 1 293 ? -2.421 19.266 36.426 1.00 42.56 293 GLN B C 1
ATOM 4611 O O . GLN B 1 293 ? -3.165 18.611 35.697 1.00 43.57 293 GLN B O 1
ATOM 4617 N N . ALA B 1 294 ? -1.100 19.118 36.424 1.00 39.42 294 ALA B N 1
ATOM 4618 C CA . ALA B 1 294 ? -0.416 18.407 35.341 1.00 34.96 294 ALA B CA 1
ATOM 4619 C C . ALA B 1 294 ? -0.087 16.948 35.637 1.00 37.43 294 ALA B C 1
ATOM 4620 O O . ALA B 1 294 ? 0.132 16.155 34.720 1.00 41.30 294 ALA B O 1
ATOM 4622 N N . ALA B 1 295 ? -0.035 16.597 36.914 1.00 36.64 295 ALA B N 1
ATOM 4623 C CA . ALA B 1 295 ? 0.458 15.281 37.310 1.00 40.58 295 ALA B CA 1
ATOM 4624 C C . ALA B 1 295 ? -0.629 14.212 37.450 1.00 44.13 295 ALA B C 1
ATOM 4625 O O . ALA B 1 295 ? -1.752 14.488 37.870 1.00 42.22 295 ALA B O 1
ATOM 4627 N N . THR B 1 296 ? -0.266 12.991 37.074 1.00 37.46 296 THR B N 1
ATOM 4628 C CA . THR B 1 296 ? -1.020 11.793 37.415 1.00 35.99 296 THR B CA 1
ATOM 4629 C C . THR B 1 296 ? -0.010 10.868 38.080 1.00 39.89 296 THR B C 1
ATOM 4630 O O . THR B 1 296 ? 1.058 10.604 37.523 1.00 40.82 296 THR B O 1
ATOM 4634 N N . GLU B 1 297 ? -0.328 10.388 39.274 1.00 35.66 297 GLU B N 1
ATOM 4635 C CA . GLU B 1 297 ? 0.588 9.519 39.999 1.00 35.81 297 GLU B CA 1
ATOM 4636 C C . GLU B 1 297 ? 0.220 8.049 39.791 1.00 42.54 297 GLU B C 1
ATOM 4637 O O . GLU B 1 297 ? -0.948 7.670 39.882 1.00 38.31 297 GLU B O 1
ATOM 4643 N N . ILE B 1 298 ? 1.220 7.221 39.511 1.00 36.26 298 ILE B N 1
ATOM 4644 C CA . ILE B 1 298 ? 0.989 5.792 39.321 1.00 41.00 298 ILE B CA 1
ATOM 4645 C C . ILE B 1 298 ? 1.992 5.004 40.150 1.00 41.34 298 ILE B C 1
ATOM 4646 O O . ILE B 1 298 ? 2.892 5.580 40.760 1.00 36.74 298 ILE B O 1
ATOM 4651 N N . THR B 1 299 ? 1.824 3.688 40.192 1.00 41.04 299 THR B N 1
ATOM 4652 C CA . THR B 1 299 ? 2.757 2.823 40.901 1.00 42.41 299 THR B CA 1
ATOM 4653 C C . THR B 1 299 ? 3.653 2.122 39.889 1.00 44.56 299 THR B C 1
ATOM 4654 O O . THR B 1 299 ? 3.372 2.121 38.686 1.00 45.26 299 THR B O 1
ATOM 4658 N N . LEU B 1 300 ? 4.743 1.536 40.370 1.00 45.17 300 LEU B N 1
ATOM 4659 C CA . LEU B 1 300 ? 5.752 0.988 39.473 1.00 47.30 300 LEU B CA 1
ATOM 4660 C C . LEU B 1 300 ? 5.176 -0.026 38.477 1.00 49.28 300 LEU B C 1
ATOM 4661 O O . LEU B 1 300 ? 5.487 0.021 37.293 1.00 47.65 300 LEU B O 1
ATOM 4666 N N . ALA B 1 301 ? 4.323 -0.928 38.948 1.00 49.75 301 ALA B N 1
ATOM 4667 C CA . ALA B 1 301 ? 3.807 -1.985 38.080 1.00 55.58 301 ALA B CA 1
ATOM 4668 C C . ALA B 1 301 ? 2.850 -1.470 37.005 1.00 62.28 301 ALA B C 1
ATOM 4669 O O . ALA B 1 301 ? 2.539 -2.190 36.055 1.00 64.11 301 ALA B O 1
ATOM 4671 N N . ASP B 1 302 ? 2.387 -0.231 37.153 1.00 55.12 302 ASP B N 1
ATOM 4672 C CA . ASP B 1 302 ? 1.469 0.357 36.182 1.00 49.61 302 ASP B CA 1
ATOM 4673 C C . ASP B 1 302 ? 2.207 1.067 35.053 1.00 53.83 302 ASP B C 1
ATOM 4674 O O . ASP B 1 302 ? 1.591 1.525 34.088 1.00 58.77 302 ASP B O 1
ATOM 4679 N N . ALA B 1 303 ? 3.528 1.158 35.172 1.00 54.57 303 ALA B N 1
ATOM 4680 C CA . ALA B 1 303 ? 4.332 1.899 34.195 1.00 52.58 303 ALA B CA 1
ATOM 4681 C C . ALA B 1 303 ? 4.193 1.397 32.751 1.00 56.18 303 ALA B C 1
ATOM 4682 O O . ALA B 1 303 ? 4.027 2.200 31.833 1.00 53.38 303 ALA B O 1
ATOM 4684 N N . PRO B 1 304 ? 4.249 0.070 32.540 1.00 61.11 304 PRO B N 1
ATOM 4685 C CA . PRO B 1 304 ? 4.154 -0.421 31.158 1.00 55.45 304 PRO B CA 1
ATOM 4686 C C . PRO B 1 304 ? 2.844 0.002 30.498 1.00 51.34 304 PRO B C 1
ATOM 4687 O O . PRO B 1 304 ? 2.838 0.393 29.328 1.00 55.32 304 PRO B O 1
ATOM 4691 N N . LYS B 1 305 ? 1.755 -0.054 31.255 1.00 53.56 305 LYS B N 1
ATOM 4692 C CA . LYS B 1 305 ? 0.449 0.363 30.761 1.00 59.99 305 LYS B CA 1
ATOM 4693 C C . LYS B 1 305 ? 0.455 1.836 30.380 1.00 59.90 305 LYS B C 1
ATOM 4694 O O . LYS B 1 305 ? -0.043 2.216 29.321 1.00 64.33 305 LYS B O 1
ATOM 4700 N N . PHE B 1 306 ? 1.034 2.669 31.237 1.00 58.93 306 PHE B N 1
ATOM 4701 C CA . PHE B 1 306 ? 1.111 4.094 30.937 1.00 51.05 306 PHE B CA 1
ATOM 4702 C C . PHE B 1 306 ? 2.108 4.398 29.832 1.00 53.11 306 PHE B C 1
ATOM 4703 O O . PHE B 1 306 ? 1.903 5.327 29.049 1.00 54.98 306 PHE B O 1
ATOM 4711 N N . ALA B 1 307 ? 3.175 3.606 29.751 1.00 53.37 307 ALA B N 1
ATOM 4712 C CA . ALA B 1 307 ? 4.120 3.737 28.649 1.00 50.90 307 ALA B CA 1
ATOM 4713 C C . ALA B 1 307 ? 3.357 3.612 27.338 1.00 49.96 307 ALA B C 1
ATOM 4714 O O . ALA B 1 307 ? 3.543 4.403 26.415 1.00 47.86 307 ALA B O 1
ATOM 4716 N N . ASP B 1 308 ? 2.488 2.607 27.274 1.00 58.29 308 ASP B N 1
ATOM 4717 C CA . ASP B 1 308 ? 1.641 2.389 26.112 1.00 63.03 308 ASP B CA 1
ATOM 4718 C C . ASP B 1 308 ? 0.753 3.606 25.827 1.00 58.58 308 ASP B C 1
ATOM 4719 O O . ASP B 1 308 ? 0.657 4.061 24.688 1.00 52.28 308 ASP B O 1
ATOM 4724 N N . ALA B 1 309 ? 0.113 4.134 26.868 1.00 61.16 309 ALA B N 1
ATOM 4725 C CA . ALA B 1 309 ? -0.773 5.291 26.728 1.00 55.98 309 ALA B CA 1
ATOM 4726 C C . ALA B 1 309 ? -0.033 6.534 26.228 1.00 56.74 309 ALA B C 1
ATOM 4727 O O . ALA B 1 309 ? -0.571 7.321 25.445 1.00 56.38 309 ALA B O 1
ATOM 4729 N N . ILE B 1 310 ? 1.201 6.707 26.689 1.00 49.37 310 ILE B N 1
ATOM 4730 C CA . ILE B 1 310 ? 2.034 7.821 26.257 1.00 49.63 310 ILE B CA 1
ATOM 4731 C C . ILE B 1 310 ? 2.380 7.710 24.770 1.00 53.98 310 ILE B C 1
ATOM 4732 O O . ILE B 1 310 ? 2.249 8.680 24.019 1.00 50.32 310 ILE B O 1
ATOM 4737 N N . ILE B 1 311 ? 2.813 6.528 24.345 1.00 54.10 311 ILE B N 1
ATOM 4738 C CA . ILE B 1 311 ? 3.157 6.318 22.941 1.00 63.98 311 ILE B CA 1
ATOM 4739 C C . ILE B 1 311 ? 1.946 6.560 22.044 1.00 64.43 311 ILE B C 1
ATOM 4740 O O . ILE B 1 311 ? 2.071 7.100 20.946 1.00 59.47 311 ILE B O 1
ATOM 4745 N N . ASN B 1 312 ? 0.771 6.168 22.523 1.00 69.16 312 ASN B N 1
ATOM 4746 C CA . ASN B 1 312 ? -0.454 6.339 21.753 1.00 72.78 312 ASN B CA 1
ATOM 4747 C C . ASN B 1 312 ? -1.103 7.703 21.968 1.00 69.26 312 ASN B C 1
ATOM 4748 O O . ASN B 1 312 ? -2.238 7.933 21.550 1.00 67.59 312 ASN B O 1
ATOM 4753 N N . ASN B 1 313 ? -0.366 8.603 22.614 1.00 65.46 313 ASN B N 1
ATOM 4754 C CA . ASN B 1 313 ? -0.824 9.968 22.845 1.00 59.62 313 ASN B CA 1
ATOM 4755 C C . ASN B 1 313 ? -2.189 9.988 23.505 1.00 62.18 313 ASN B C 1
ATOM 4756 O O . ASN B 1 313 ? -3.090 10.701 23.066 1.00 65.19 313 ASN B O 1
ATOM 4761 N N . GLN B 1 314 ? -2.335 9.198 24.562 1.00 60.60 314 GLN B N 1
ATOM 4762 C CA . GLN B 1 314 ? -3.610 9.069 25.253 1.00 65.87 314 GLN B CA 1
ATOM 4763 C C . GLN B 1 314 ? -3.571 9.729 26.630 1.00 70.24 314 GLN B C 1
ATOM 4764 O O . GLN B 1 314 ? -4.504 9.596 27.416 1.00 71.23 314 GLN B O 1
ATOM 4770 N N . VAL B 1 315 ? -2.483 10.432 26.917 1.00 67.68 315 VAL B N 1
ATOM 4771 C CA . VAL B 1 315 ? -2.328 11.105 28.199 1.00 64.52 315 VAL B CA 1
ATOM 4772 C C . VAL B 1 315 ? -2.038 12.586 27.987 1.00 57.18 315 VAL B C 1
ATOM 4773 O O . VAL B 1 315 ? -1.669 13.001 26.894 1.00 54.27 315 VAL B O 1
ATOM 4777 N N . GLN B 1 316 ? -2.223 13.382 29.034 1.00 50.70 316 GLN B N 1
ATOM 4778 C CA . GLN B 1 316 ? -1.867 14.791 28.982 1.00 49.11 316 GLN B CA 1
ATOM 4779 C C . GLN B 1 316 ? -1.131 15.148 30.261 1.00 46.02 316 GLN B C 1
ATOM 4780 O O . GLN B 1 316 ? -1.422 14.602 31.325 1.00 51.55 316 GLN B O 1
ATOM 4786 N N . GLY B 1 317 ? -0.171 16.057 30.164 1.00 39.34 317 GLY B N 1
ATOM 4787 C CA . GLY B 1 317 ? 0.588 16.453 31.336 1.00 39.84 317 GLY B CA 1
ATOM 4788 C C . GLY B 1 317 ? 1.692 15.463 31.654 1.00 41.39 317 GLY B C 1
ATOM 4789 O O . GLY B 1 317 ? 2.296 14.884 30.755 1.00 42.94 317 GLY B O 1
ATOM 4790 N N . ARG B 1 318 ? 1.951 15.258 32.939 1.00 35.00 318 ARG B N 1
ATOM 4791 C CA . ARG B 1 318 ? 3.114 14.491 33.370 1.00 33.22 318 ARG B CA 1
ATOM 4792 C C . ARG B 1 318 ? 2.749 13.234 34.159 1.00 38.13 318 ARG B C 1
ATOM 4793 O O . ARG B 1 318 ? 1.826 13.250 34.972 1.00 36.03 318 ARG B O 1
ATOM 4801 N N . THR B 1 319 ? 3.491 12.155 33.920 1.00 33.22 319 THR B N 1
ATOM 4802 C CA . THR B 1 319 ? 3.282 10.897 34.628 1.00 37.89 319 THR B CA 1
ATOM 4803 C C . THR B 1 319 ? 4.334 10.705 35.713 1.00 39.37 319 THR B C 1
ATOM 4804 O O . THR B 1 319 ? 5.512 10.478 35.423 1.00 38.54 319 THR B O 1
ATOM 4808 N N . LEU B 1 320 ? 3.889 10.801 36.960 1.00 33.46 320 LEU B N 1
ATOM 4809 C CA . LEU B 1 320 ? 4.741 10.641 38.129 1.00 32.90 320 LEU B CA 1
ATOM 4810 C C . LEU B 1 320 ? 4.636 9.206 38.645 1.00 36.55 320 LEU B C 1
ATOM 4811 O O . LEU B 1 320 ? 3.532 8.680 38.796 1.00 39.07 320 LEU B O 1
ATOM 4816 N N . VAL B 1 321 ? 5.773 8.575 38.925 1.00 34.96 321 VAL B N 1
ATOM 4817 C CA . VAL B 1 321 ? 5.767 7.192 39.403 1.00 36.14 321 VAL B CA 1
ATOM 4818 C C . VAL B 1 321 ? 6.196 7.119 40.861 1.00 39.68 321 VAL B C 1
ATOM 4819 O O . VAL B 1 321 ? 7.324 7.453 41.199 1.00 37.03 321 VAL B O 1
ATOM 4823 N N . LYS B 1 322 ? 5.286 6.698 41.735 1.00 39.31 322 LYS B N 1
ATOM 4824 C CA . LYS B 1 322 ? 5.650 6.477 43.125 1.00 37.54 322 LYS B CA 1
ATOM 4825 C C . LYS B 1 322 ? 6.497 5.216 43.207 1.00 42.72 322 LYS B C 1
ATOM 4826 O O . LYS B 1 322 ? 6.097 4.164 42.718 1.00 48.35 322 LYS B O 1
ATOM 4832 N N . ILE B 1 323 ? 7.674 5.321 43.808 1.00 41.99 323 ILE B N 1
ATOM 4833 C CA . ILE B 1 323 ? 8.540 4.159 43.955 1.00 45.02 323 ILE B CA 1
ATOM 4834 C C . ILE B 1 323 ? 8.572 3.770 45.418 1.00 50.02 323 ILE B C 1
ATOM 4835 O O . ILE B 1 323 ? 8.542 2.584 45.755 1.00 53.46 323 ILE B O 1
ATOM 4840 N N . LYS B 1 324 ? 8.616 4.784 46.278 1.00 57.65 324 LYS B N 1
ATOM 4841 C CA . LYS B 1 324 ? 8.620 4.609 47.730 1.00 76.25 324 LYS B CA 1
ATOM 4842 C C . LYS B 1 324 ? 9.628 3.549 48.165 1.00 93.33 324 LYS B C 1
ATOM 4843 O O . LYS B 1 324 ? 10.584 3.254 47.448 1.00 99.07 324 LYS B O 1
#

Radius of gyration: 28.12 Å; Cα contacts (8 Å, |Δi|>4): 1623; chains: 2; bounding box: 57×82×76 Å

Sequence (632 aa):
QALILEQQDGKTLASVQHLEESQLPAGDVTVDVHWSSLNYKDALAITGKGKIIRHFPIPGIDFAGTVHASEDPRFHAGQEVLLTGWGVGENHWGGLAERARVKGDWLVALPAGLSSRNAIIGTAGFTALCVALEDAGIRPQDGEVVVTGASGGVGSTAVALLHKLGYQVAAVSGRESTHGYLKSLGANRILSRDEFAESRPLEKQLWAGAIDTVGDKVLAKVLAQNYGGCVAACGLAGGFALPTTVPFILRNVRLQGVDSVTPPARRAEEAWARLVKDLPESFYAQAATEITLADAPKFADAIINNQVQGRTLVKIKQALILEQQDGKTLASVQHLEESQLPAGDVTVDVHWSSLNYKDALAITGKGKIIRHFPIPGIDFAGTVHASEDPRFHAGQEVLLTGWGVGENHWGGLAERARVKGDWLVALPAGLSSRNAIIGTAGFTALCVALEDAGIRPQDGEVVVTGASGGVGSTAVALLHKLGYQVAAVSGRESTHGYLKSLGANRILSRDEFAESRPLEKQLWAGAIDTVGDKVLAKVLAQNYGGCVAACGLAGGFALPTTVPFILRNVRLQGVDSVTPPARRAEAWARLVKDLPESFYAQAATEITLADAPKFADAIINNQVQGRTLVKIK

InterPro domains:
  IPR011032 GroES-like superfamily [SSF50129] (1-144)
  IPR013149 Alcohol dehydrogenase-like, C-terminal [PF00107] (158-275)
  IPR013154 Alcohol dehydrogenase-like, N-terminal [PF08240] (27-113)
  IPR014188 Acrylyl-CoA reductase AcuI [TIGR02823] (2-323)
  IPR020843 Enoylreductase domain [SM00829] (12-321)
  IPR036291 NAD(P)-binding domain superfamily [SSF51735] (116-285)
  IPR051397 Zinc-containing alcohol dehydrogenase-like protein [PTHR43677] (1-322)

Foldseek 3Di:
DAWKWDADDLWIDIADDDDDPVPFDDEFWKWQFFKFFDDLLQLCVLRSHDPQAPDDIGAGQKTWGFTCCGPDPVHHGGFTKMFGALCDRRHHHHHRARMHHHYPQRIDGQDPLADRQNVLCGLLVLQLLQVVQVVLVQAQVNAEEEEEVQQAANNLNVLLLCQLRNHAYEYEEQDPVCVVLSVVSPHNHYHYCVVQADADLADEAHHQEYEYADADSNVQRVLNHAQSHEYEYEHHLNHDDHPHDCVCPPRVYYYHYTDSSDHDVVSVVSSVVSSVRHDPVSSVSQEDEDESRCVNVVSVCVNVVNDGHIYMYGDD/DAWKWAADPLFTDTFDDDDDPVPADAEFWKFQFFWAFADLLLLCVLRVHDLQAPDDIHAGQKTWGFTCGGPDVVHDGGFTKMFGALCARRHHHHHRARMHHHYPQRIDGQDPLADRQRVLCGLLVLLLLQVCQVVLVQAQVQAEEEEEPLQAANNLNVLLLCQLRNHAYEYEDQDPVCAVLSVVSPHPYYHYPVVQAADDLADEAHHQEYEYAAADRNVQHVLNHAQSHEYEYEHHVNHNDHPHDCVCPPRVYYYHYTDRSDHPVVSNVSSVVCSVRHDPVSSVSAEDEDESRCVNVVSVCVNVVNGGHIYMYGDD

Solvent-accessible surface area: 24652 Å² total

Nearest PDB structures (foldseek):
  5gxf-assembly1_B  TM=9.879E-01  e=2.483E-42  Ruegeria pomeroyi DSS-3
  1xa0-assembly1_B  TM=9.240E-01  e=1.672E-35  Geobacillus stearothermophilus
  4jxk-assembly1_B  TM=9.436E-01  e=1.892E-33  Rhodococcus opacus B4
  4rvu-assembly2_B  TM=7.203E-01  e=6.420E-15  Mycobacterium tuberculosis H37Rv
  7nd2-assembly1_D  TM=7.139E-01  e=2.269E-12  Homo sapiens

Organism: Salmonella typhimurium (strain LT2 / SGSC1412 / ATCC 700720) (NCBI:txid99287)